Protein 4KN8 (pdb70)

Radius of gyration: 27.92 Å; Cα contacts (8 Å, |Δi|>4): 1151; chains: 2; bounding box: 44×55×90 Å

Solvent-accessible surface area: 22480 Å² total; per-residue (Å²): 244,88,110,0,50,0,0,0,2,1,28,36,43,63,2,39,179,43,107,152,68,35,97,14,1,9,37,11,2,64,54,0,79,143,59,162,10,60,10,7,0,1,3,29,53,17,40,124,38,23,96,88,20,2,95,136,9,74,89,56,80,0,35,12,65,39,135,38,1,1,7,0,3,49,0,0,0,21,57,7,67,87,126,69,97,120,1,59,0,21,44,3,16,40,116,15,3,83,92,6,0,102,110,62,64,14,72,88,19,79,61,101,4,64,13,0,0,0,3,8,7,111,137,2,47,7,80,76,0,0,10,0,0,8,0,6,104,104,62,6,145,6,11,0,0,7,33,47,60,24,45,101,69,169,97,25,92,17,0,0,0,4,0,3,1,17,0,0,27,62,2,9,132,57,186,18,53,69,0,2,4,38,58,36,34,0,0,60,13,0,19,118,73,22,64,28,98,83,124,58,1,0,0,0,0,20,46,27,91,65,5,0,22,0,0,25,111,4,44,9,43,1,0,8,0,45,18,34,130,109,65,40,96,119,11,119,144,80,198,71,79,15,67,57,50,51,155,28,8,113,68,13,153,49,90,244,94,106,0,46,0,0,0,0,0,2,59,21,9,10,96,70,13,28,42,6,0,89,39,0,64,168,40,165,11,66,12,4,0,0,3,10,52,5,7,77,12,26,104,67,8,2,96,97,0,86,86,83,89,4,46,13,51,45,134,42,1,4,1,0,1,54,0,0,1,41,47,0,81,120,64,59,96,124,1,72,0,19,44,5,17,38,55,4,0,91,93,16,0,116,147,79,59,12,62,72,21,76,59,122,8,65,3,0,0,0,1,15,10,97,138,2,47,8,83,79,0,0,10,0,0,10,0,5,98,110,64,8,102,7,3,0,0,12,28,48,61,26,48,98,61,187,110,24,98,15,0,3,3,4,0,6,0,15,0,0,26,61,1,8,131,57,187,18,51,63,0,1,1,28,49,44,40,0,0,89,30,0,20,172,79,25,62,24,106,103,119,43,1,0,0,0,0,0,22,9,73,15,0,0,41,0,0,40,114,7,35,9,48,1,1,6,1,48,81,39,100,20,94,120,203,153,218,102,124,13,68,49,62,40,164,28,8,112,72,10,164,32,77

Foldseek 3Di:
DFQAQEEEEEPDDCQCPDLVSLVQQLVLQVVCVVVVRFYAYEEQDQPDALCRVQVVNVVSNRHDDSLRYAYLLLLVLVVVCVVPLAWAEQEAGDDRNVVSNVVSVYHHDFLQTQAYEFADDPPDDPVSLVSSLNNVLVPHAYEYSAQDQWDQDPVGTHGGRNVSSVVSCVSNVDDYHYQAWPAQSSVVSVCVSRVDDQSNYEYEEADCRTPVNNNVNNSHAYEHECDDDVRVVVQVPDPDDHNYYYHGSVPDDRD/DFQAQEEEEEPLQFCCLNLVLQVVCVVVVGFYAYEYLAQADQLCVVQVVCVVVNHDDDSLRYQYLLLLVLVVVCVVPLAWAEQEAYYDHNVVNNVVSPYHHDWLCTQAYEFADHPPDDPVSLVRSLNNVLVPHAAEYSAQDQWDQDPVGTHGGRNVSSVVSCVVNVNDYHYQAFPDLSSVVVVCVSSPDDQSNYEYEEADCRGRQNNQVVNSHAYEHANRDDDDPPDDDDGNYYYPRSVPDDRD

Secondary structure (DSSP, 8-state):
--S--EEEEE-STTTT-SHHHHHHHHHHHHHHHHTT--EEEEE---SS-HHHHHHHHHHTT----GGGEEEHHHHHHHHHHHH-TTPEEEEE--HHHHHHHHHTT-EE-STT-SEEEE---TT-BHHHHHHHHHHHHTT-EEEES---SEEEETTEEEEPHHHHHHHHHHHHT-PPEE-STTSSHHHHHHHHHH---GGGEEEEES-IIIIIHHHHHHT-EEEE-S--HHHHHHHTTSS---SEE-S-GGG----/--S--EEEEE-SSS---HHHHHHHHHHTT--EEEEE---SS-HHHHHHHHHTTT----GGGEEEHHHHHHHHHHHH-TT-EEEEE--HHHHHHHHHTT-EE-STT-SEEEE---TT-BHHHHHHHHHHHHTT-EEEES----EEEETTEEEE-HHHHHHHHHHHHT-PPEE-STTSHHHHHHHHHHHT--GGGEEEEES-IIIIIHHHHHHT-EEEEESSSS------S--SEEES-GGG----

Structure (mmCIF, N/CA/C/O backbone):
data_4KN8
#
_entry.id   4KN8
#
_cell.length_a   38.802
_cell.length_b   83.268
_cell.length_c   175.799
_cell.angle_alpha   90.000
_cell.angle_beta   90.000
_cell.angle_gamma   90.000
#
_symmetry.space_group_name_H-M   'P 21 21 21'
#
loop_
_entity.id
_entity.type
_entity.pdbx_description
1 polymer 'Thermostable NPPase'
2 water water
#
loop_
_atom_site.group_PDB
_atom_site.id
_atom_site.type_symbol
_atom_site.label_atom_id
_atom_site.label_alt_id
_atom_site.label_comp_id
_atom_site.label_asym_id
_atom_site.label_entity_id
_atom_site.label_seq_id
_atom_site.pdbx_PDB_ins_code
_atom_site.Cartn_x
_atom_site.Cartn_y
_atom_site.Cartn_z
_atom_site.occupancy
_atom_site.B_iso_or_equiv
_atom_site.auth_seq_id
_atom_site.auth_comp_id
_atom_site.auth_asym_id
_atom_site.auth_atom_id
_atom_site.pdbx_PDB_model_num
ATOM 1 N N . MET A 1 13 ? 35.979 -19.595 -29.950 1.00 37.30 1 MET A N 1
ATOM 2 C CA . MET A 1 13 ? 37.306 -18.995 -29.958 1.00 34.92 1 MET A CA 1
ATOM 3 C C . MET A 1 13 ? 37.204 -17.540 -29.586 1.00 25.44 1 MET A C 1
ATOM 4 O O . MET A 1 13 ? 38.176 -16.794 -29.676 1.00 36.70 1 MET A O 1
ATOM 9 N N . ARG A 1 14 ? 36.006 -17.126 -29.199 1.00 23.02 2 ARG A N 1
ATOM 10 C CA . ARG A 1 14 ? 35.877 -15.814 -28.578 1.00 20.81 2 ARG A CA 1
ATOM 11 C C . ARG A 1 14 ? 36.415 -15.867 -27.178 1.00 20.57 2 ARG A C 1
ATOM 12 O O . ARG A 1 14 ? 36.250 -16.879 -26.498 1.00 20.15 2 ARG A O 1
ATOM 20 N N . LYS A 1 15 ? 37.011 -14.758 -26.733 1.00 17.68 3 LYS A N 1
ATOM 21 C CA . LYS A 1 15 ? 37.418 -14.621 -25.331 1.00 15.87 3 LYS A CA 1
ATOM 22 C C . LYS A 1 15 ? 36.170 -14.590 -24.438 1.00 16.00 3 LYS A C 1
ATOM 23 O O . LYS A 1 15 ? 36.127 -15.274 -23.361 1.00 18.50 3 LYS A O 1
ATOM 29 N N . TYR A 1 16 ? 35.156 -13.830 -24.871 1.00 14.03 4 TYR A N 1
ATOM 30 C CA . TYR A 1 16 ? 33.924 -13.703 -24.096 1.00 15.21 4 TYR A CA 1
ATOM 31 C C . TYR A 1 16 ? 32.727 -14.326 -24.775 1.00 15.68 4 TYR A C 1
ATOM 32 O O . TYR A 1 16 ? 32.329 -13.908 -25.862 1.00 16.18 4 TYR A O 1
ATOM 41 N N . ASN A 1 17 ? 32.159 -15.341 -24.126 1.00 13.39 5 ASN A N 1
ATOM 42 C CA . ASN A 1 17 ? 31.024 -16.031 -24.688 1.00 12.69 5 ASN A CA 1
ATOM 43 C C . ASN A 1 17 ? 29.773 -15.936 -23.815 1.00 12.64 5 ASN A C 1
ATOM 44 O O . ASN A 1 17 ? 28.782 -16.620 -24.063 1.00 14.29 5 ASN A O 1
ATOM 49 N N . GLY A 1 18 ? 29.796 -15.029 -22.850 1.00 10.33 6 GLY A N 1
ATOM 50 C CA . GLY A 1 18 ? 28.599 -14.683 -22.068 1.00 10.95 6 GLY A CA 1
ATOM 51 C C . GLY A 1 18 ? 28.756 -13.233 -21.609 1.00 10.33 6 GLY A C 1
ATOM 52 O O . GLY A 1 18 ? 29.848 -12.787 -21.275 1.00 12.13 6 GLY A O 1
ATOM 53 N N . TYR A 1 19 ? 27.636 -12.513 -21.606 1.00 12.26 7 TYR A N 1
ATOM 54 C CA . TYR A 1 19 ? 27.633 -11.097 -21.231 1.00 11.65 7 TYR A CA 1
ATOM 55 C C . TYR A 1 19 ? 26.599 -10.828 -20.157 1.00 13.34 7 TYR A C 1
ATOM 56 O O . TYR A 1 19 ? 25.464 -11.303 -20.253 1.00 12.11 7 TYR A O 1
ATOM 65 N N . LEU A 1 20 ? 27.021 -10.110 -19.128 1.00 10.29 8 LEU A N 1
ATOM 66 C CA . LEU A 1 20 ? 26.136 -9.645 -18.060 1.00 11.58 8 LEU A CA 1
ATOM 67 C C . LEU A 1 20 ? 26.003 -8.145 -18.259 1.00 10.72 8 LEU A C 1
ATOM 68 O O . LEU A 1 20 ? 26.964 -7.422 -18.102 1.00 13.41 8 LEU A O 1
ATOM 73 N N . ILE A 1 21 ? 24.807 -7.691 -18.608 1.00 12.18 9 ILE A N 1
ATOM 74 C CA . ILE A 1 21 ? 24.596 -6.308 -19.015 1.00 10.87 9 ILE A CA 1
ATOM 75 C C . ILE A 1 21 ? 23.888 -5.562 -17.907 1.00 12.63 9 ILE A C 1
ATOM 76 O O . ILE A 1 21 ? 22.756 -5.925 -17.522 1.00 13.11 9 ILE A O 1
ATOM 81 N N . ASP A 1 22 ? 24.535 -4.522 -17.373 1.00 11.93 10 ASP A N 1
ATOM 82 C CA . ASP A 1 22 ? 23.900 -3.810 -16.289 1.00 12.03 10 ASP A CA 1
ATOM 83 C C . ASP A 1 22 ? 22.702 -3.016 -16.766 1.00 14.18 10 ASP A C 1
ATOM 84 O O . ASP A 1 22 ? 22.733 -2.420 -17.852 1.00 14.89 10 ASP A O 1
ATOM 89 N N . LEU A 1 23 ? 21.661 -2.962 -15.933 1.00 14.04 11 LEU A N 1
ATOM 90 C CA . LEU A 1 23 ? 20.456 -2.184 -16.258 1.00 14.14 11 LEU A CA 1
ATOM 91 C C . LEU A 1 23 ? 20.435 -0.839 -15.553 1.00 13.23 11 LEU A C 1
ATOM 92 O O . LEU A 1 23 ? 19.517 -0.024 -15.800 1.00 17.43 11 LEU A O 1
ATOM 97 N N . ASP A 1 24 ? 21.428 -0.583 -14.700 1.00 13.30 12 ASP A N 1
ATOM 98 C CA . ASP A 1 24 ? 21.344 0.536 -13.753 1.00 13.17 12 ASP A CA 1
ATOM 99 C C . ASP A 1 24 ? 22.307 1.633 -14.202 1.00 15.26 12 ASP A C 1
ATOM 100 O O . ASP A 1 24 ? 22.547 1.776 -15.408 1.00 17.25 12 ASP A O 1
ATOM 105 N N . GLY A 1 25 ? 22.809 2.448 -13.281 1.00 15.35 13 GLY A N 1
ATOM 106 C CA . GLY A 1 25 ? 23.693 3.551 -13.637 1.00 14.38 13 GLY A CA 1
ATOM 107 C C . GLY A 1 25 ? 22.982 4.548 -14.538 1.00 15.00 13 GLY A C 1
ATOM 108 O O . GLY A 1 25 ? 21.794 4.868 -14.333 1.00 19.78 13 GLY A O 1
ATOM 109 N N . THR A 1 26 ? 23.676 4.984 -15.573 1.00 13.67 14 THR A N 1
ATOM 110 C CA . THR A 1 26 ? 23.094 5.868 -16.590 1.00 16.22 14 THR A CA 1
ATOM 111 C C . THR A 1 26 ? 23.165 5.218 -17.970 1.00 16.21 14 THR A C 1
ATOM 112 O O . THR A 1 26 ? 23.274 5.877 -19.008 1.00 15.32 14 THR A O 1
ATOM 116 N N . MET A 1 27 ? 23.059 3.886 -18.001 1.00 15.10 15 MET A N 1
ATOM 117 C CA . MET A 1 27 ? 23.336 3.131 -19.201 1.00 15.83 15 MET A CA 1
ATOM 118 C C . MET A 1 27 ? 22.402 3.477 -20.363 1.00 15.87 15 MET A C 1
ATOM 119 O O . MET A 1 27 ? 22.765 3.353 -21.527 1.00 17.67 15 MET A O 1
ATOM 124 N N . TYR A 1 28 ? 21.165 3.827 -20.028 1.00 18.50 16 TYR A N 1
ATOM 125 C CA . TYR A 1 28 ? 20.131 4.023 -21.054 1.00 18.10 16 TYR A CA 1
ATOM 126 C C . TYR A 1 28 ? 19.598 5.446 -20.979 1.00 21.74 16 TYR A C 1
ATOM 127 O O . TYR A 1 28 ? 18.444 5.702 -21.321 1.00 22.38 16 TYR A O 1
ATOM 136 N N . ARG A 1 29 ? 20.450 6.365 -20.555 1.00 19.53 17 ARG A N 1
ATOM 137 C CA . ARG A 1 29 ? 20.040 7.774 -20.394 1.00 20.26 17 ARG A CA 1
ATOM 138 C C . ARG A 1 29 ? 20.111 8.527 -21.715 1.00 19.65 17 ARG A C 1
ATOM 139 O O . ARG A 1 29 ? 21.198 8.805 -22.257 1.00 19.17 17 ARG A O 1
ATOM 147 N N . GLY A 1 30 ? 18.942 8.800 -22.291 1.00 22.33 18 GLY A N 1
ATOM 148 C CA . GLY A 1 30 ? 18.888 9.545 -23.533 1.00 22.81 18 GLY A CA 1
ATOM 149 C C . GLY A 1 30 ? 18.825 8.657 -24.758 1.00 21.76 18 GLY A C 1
ATOM 150 O O . GLY A 1 30 ? 19.203 7.482 -24.725 1.00 21.53 18 GLY A O 1
ATOM 151 N N A THR A 1 31 ? 18.357 9.227 -25.866 0.43 22.80 19 THR A N 1
ATOM 152 N N B THR A 1 31 ? 18.358 9.230 -25.863 0.57 22.80 19 THR A N 1
ATOM 153 C CA A THR A 1 31 ? 18.136 8.463 -27.088 0.43 22.91 19 THR A CA 1
ATOM 154 C CA B THR A 1 31 ? 18.143 8.477 -27.090 0.57 22.89 19 THR A CA 1
ATOM 155 C C A THR A 1 31 ? 19.406 7.870 -27.707 0.43 22.65 19 THR A C 1
ATOM 156 C C B THR A 1 31 ? 19.416 7.851 -27.660 0.57 22.64 19 THR A C 1
ATOM 157 O O A THR A 1 31 ? 19.364 6.793 -28.289 0.43 23.77 19 THR A O 1
ATOM 158 O O B THR A 1 31 ? 19.387 6.736 -28.158 0.57 23.76 19 THR A O 1
ATOM 165 N N . GLU A 1 32 ? 20.533 8.563 -27.587 1.00 22.62 20 GLU A N 1
ATOM 166 C CA . GLU A 1 32 ? 21.780 8.054 -28.151 1.00 20.84 20 GLU A CA 1
ATOM 167 C C . GLU A 1 32 ? 22.215 6.767 -27.429 1.00 17.63 20 GLU A C 1
ATOM 168 O O . GLU A 1 32 ? 22.626 5.791 -28.062 1.00 22.03 20 GLU A O 1
ATOM 174 N N . ARG A 1 33 ? 22.131 6.796 -26.108 1.00 18.05 21 ARG A N 1
ATOM 175 C CA . ARG A 1 33 ? 22.495 5.596 -25.323 1.00 17.74 21 ARG A CA 1
ATOM 176 C C . ARG A 1 33 ? 21.533 4.476 -25.536 1.00 19.85 21 ARG A C 1
ATOM 177 O O . ARG A 1 33 ? 21.943 3.315 -25.562 1.00 18.32 21 ARG A O 1
ATOM 185 N N . ILE A 1 34 ? 20.248 4.793 -25.635 1.00 17.88 22 ILE A N 1
ATOM 186 C CA . ILE A 1 34 ? 19.280 3.725 -25.903 1.00 18.84 22 ILE A CA 1
ATOM 187 C C . ILE A 1 34 ? 19.553 3.055 -27.250 1.00 18.57 22 ILE A C 1
ATOM 188 O O . ILE A 1 34 ? 19.527 1.824 -27.372 1.00 19.27 22 ILE A O 1
ATOM 193 N N . ASP A 1 35 ? 19.858 3.873 -28.261 1.00 20.82 23 ASP A N 1
ATOM 194 C CA . ASP A 1 35 ? 20.131 3.340 -29.587 1.00 22.34 23 ASP A CA 1
ATOM 195 C C . ASP A 1 35 ? 21.395 2.501 -29.621 1.00 16.56 23 ASP A C 1
ATOM 196 O O . ASP A 1 35 ? 21.441 1.479 -30.279 1.00 20.15 23 ASP A O 1
ATOM 201 N N . ALA A 1 36 ? 22.421 2.953 -28.897 1.00 20.46 24 ALA A N 1
ATOM 202 C CA . ALA A 1 36 ? 23.660 2.205 -28.782 1.00 19.15 24 ALA A CA 1
ATOM 203 C C . ALA A 1 36 ? 23.431 0.848 -28.104 1.00 15.92 24 ALA A C 1
ATOM 204 O O . ALA A 1 36 ? 23.966 -0.194 -28.543 1.00 19.38 24 ALA A O 1
ATOM 206 N N . ALA A 1 37 ? 22.601 0.853 -27.057 1.00 18.98 25 ALA A N 1
ATOM 207 C CA . ALA A 1 37 ? 22.264 -0.371 -26.337 1.00 18.77 25 ALA A CA 1
ATOM 208 C C . ALA A 1 37 ? 21.468 -1.306 -27.229 1.00 15.34 25 ALA A C 1
ATOM 209 O O . ALA A 1 37 ? 21.724 -2.495 -27.271 1.00 15.97 25 ALA A O 1
ATOM 211 N N . SER A 1 38 ? 20.501 -0.748 -27.967 1.00 17.40 26 SER A N 1
ATOM 212 C CA . SER A 1 38 ? 19.731 -1.562 -28.905 1.00 16.78 26 SER A CA 1
ATOM 213 C C . SER A 1 38 ? 20.646 -2.281 -29.929 1.00 15.47 26 SER A C 1
ATOM 214 O O . SER A 1 38 ? 20.561 -3.497 -30.122 1.00 17.81 26 SER A O 1
ATOM 217 N N . GLY A 1 39 ? 21.561 -1.515 -30.517 1.00 16.25 27 GLY A N 1
ATOM 218 C CA . GLY A 1 39 ? 22.468 -2.064 -31.506 1.00 18.50 27 GLY A CA 1
ATOM 219 C C . GLY A 1 39 ? 23.346 -3.158 -30.932 1.00 16.46 27 GLY A C 1
ATOM 220 O O . GLY A 1 39 ? 23.526 -4.195 -31.554 1.00 17.50 27 GLY A O 1
ATOM 221 N N . PHE A 1 40 ? 23.887 -2.900 -29.739 1.00 16.78 28 PHE A N 1
ATOM 222 C CA . PHE A 1 40 ? 24.800 -3.817 -29.072 1.00 16.82 28 PHE A CA 1
ATOM 223 C C . PHE A 1 40 ? 24.088 -5.120 -28.758 1.00 16.28 28 PHE A C 1
ATOM 224 O O . PHE A 1 40 ? 24.579 -6.198 -29.046 1.00 16.80 28 PHE A O 1
ATOM 232 N N . ILE A 1 41 ? 22.916 -5.020 -28.149 1.00 15.89 29 ILE A N 1
ATOM 233 C CA . ILE A 1 41 ? 22.168 -6.211 -27.794 1.00 17.09 29 ILE A CA 1
ATOM 234 C C . ILE A 1 41 ? 21.688 -6.997 -29.023 1.00 17.38 29 ILE A C 1
ATOM 235 O O . ILE A 1 41 ? 21.747 -8.239 -29.058 1.00 16.23 29 ILE A O 1
ATOM 240 N N . LYS A 1 42 ? 21.236 -6.271 -30.051 1.00 17.89 30 LYS A N 1
ATOM 241 C CA . LYS A 1 42 ? 20.854 -6.949 -31.287 1.00 17.68 30 LYS A CA 1
ATOM 242 C C . LYS A 1 42 ? 22.008 -7.742 -31.868 1.00 16.69 30 LYS A C 1
ATOM 243 O O . LYS A 1 42 ? 21.806 -8.802 -32.413 1.00 18.42 30 LYS A O 1
ATOM 249 N N . GLU A 1 43 ? 23.215 -7.199 -31.772 1.00 16.53 31 GLU A N 1
ATOM 250 C CA . GLU A 1 43 ? 24.389 -7.919 -32.257 1.00 19.21 31 GLU A CA 1
ATOM 251 C C . GLU A 1 43 ? 24.710 -9.177 -31.443 1.00 17.36 31 GLU A C 1
ATOM 252 O O . GLU A 1 43 ? 25.042 -10.221 -31.993 1.00 18.11 31 GLU A O 1
ATOM 258 N N . LEU A 1 44 ? 24.593 -9.092 -30.115 1.00 16.28 32 LEU A N 1
ATOM 259 C CA . LEU A 1 44 ? 24.768 -10.283 -29.318 1.00 16.64 32 LEU A CA 1
ATOM 260 C C . LEU A 1 44 ? 23.779 -11.348 -29.761 1.00 16.08 32 LEU A C 1
ATOM 261 O O . LEU A 1 44 ? 24.128 -12.516 -29.881 1.00 18.73 32 LEU A O 1
ATOM 266 N N . ASN A 1 45 ? 22.541 -10.919 -30.009 1.00 17.92 33 ASN A N 1
ATOM 267 C CA . ASN A 1 45 ? 21.487 -11.818 -30.437 1.00 20.52 33 ASN A CA 1
ATOM 268 C C . ASN A 1 45 ? 21.829 -12.469 -31.770 1.00 23.76 33 ASN A C 1
ATOM 269 O O . ASN A 1 45 ? 21.658 -13.686 -31.932 1.00 23.49 33 ASN A O 1
ATOM 274 N N . ARG A 1 46 ? 22.330 -11.671 -32.718 1.00 20.43 34 ARG A N 1
ATOM 275 C CA . ARG A 1 46 ? 22.691 -12.192 -34.042 1.00 22.34 34 ARG A CA 1
ATOM 276 C C . ARG A 1 46 ? 23.835 -13.173 -33.946 1.00 21.66 34 ARG A C 1
ATOM 277 O O . ARG A 1 46 ? 23.935 -14.115 -34.735 1.00 22.35 34 ARG A O 1
ATOM 285 N N . LEU A 1 47 ? 24.737 -12.923 -33.005 1.00 19.35 35 LEU A N 1
ATOM 286 C CA . LEU A 1 47 ? 25.889 -13.783 -32.827 1.00 18.13 35 LEU A CA 1
ATOM 287 C C . LEU A 1 47 ? 25.602 -15.012 -31.949 1.00 16.90 35 LEU A C 1
ATOM 288 O O . LEU A 1 47 ? 26.480 -15.852 -31.774 1.00 19.20 35 LEU A O 1
ATOM 293 N N . HIS A 1 48 ? 24.366 -15.112 -31.445 1.00 18.62 36 HIS A N 1
ATOM 294 C CA . HIS A 1 48 ? 23.922 -16.202 -30.560 1.00 18.52 36 HIS A CA 1
ATOM 295 C C . HIS A 1 48 ? 24.757 -16.283 -29.277 1.00 17.24 36 HIS A C 1
ATOM 296 O O . HIS A 1 48 ? 24.977 -17.335 -28.692 1.00 16.64 36 HIS A O 1
ATOM 303 N N . ILE A 1 49 ? 25.182 -15.112 -28.818 1.00 14.56 37 ILE A N 1
ATOM 304 C CA . ILE A 1 49 ? 25.931 -15.036 -27.566 1.00 16.33 37 ILE A CA 1
ATOM 305 C C . ILE A 1 49 ? 24.940 -14.824 -26.424 1.00 12.33 37 ILE A C 1
ATOM 306 O O . ILE A 1 49 ? 24.153 -13.878 -26.451 1.00 15.29 37 ILE A O 1
ATOM 311 N N . PRO A 1 50 ? 24.971 -15.720 -25.440 1.00 14.17 38 PRO A N 1
ATOM 312 C CA . PRO A 1 50 ? 24.037 -15.606 -24.320 1.00 11.98 38 PRO A CA 1
ATOM 313 C C . PRO A 1 50 ? 24.346 -14.371 -23.462 1.00 13.17 38 PRO A C 1
ATOM 314 O O . PRO A 1 50 ? 25.500 -13.980 -23.239 1.00 14.14 38 PRO A O 1
ATOM 318 N N . TYR A 1 51 ? 23.277 -13.766 -23.010 1.00 12.68 39 TYR A N 1
ATOM 319 C CA . TYR A 1 51 ? 23.352 -12.602 -22.142 1.00 12.62 39 TYR A CA 1
ATOM 320 C C . TYR A 1 51 ? 22.220 -12.564 -21.139 1.00 15.40 39 TYR A C 1
ATOM 321 O O . TYR A 1 51 ? 21.168 -13.160 -21.331 1.00 14.46 39 TYR A O 1
ATOM 330 N N . LEU A 1 52 ? 22.479 -11.821 -20.067 1.00 12.51 40 LEU A N 1
ATOM 331 C CA . LEU A 1 52 ? 21.515 -11.606 -18.999 1.00 13.22 40 LEU A CA 1
ATOM 332 C C . LEU A 1 52 ? 21.608 -10.152 -18.628 1.00 13.55 40 LEU A C 1
ATOM 333 O O . LEU A 1 52 ? 22.714 -9.600 -18.605 1.00 15.35 40 LEU A O 1
ATOM 338 N N . PHE A 1 53 ? 20.486 -9.503 -18.352 1.00 12.53 41 PHE A N 1
ATOM 339 C CA . PHE A 1 53 ? 20.496 -8.180 -17.780 1.00 12.82 41 PHE A CA 1
ATOM 340 C C . PHE A 1 53 ? 20.466 -8.272 -16.258 1.00 14.42 41 PHE A C 1
ATOM 341 O O . PHE A 1 53 ? 19.761 -9.097 -15.713 1.00 14.31 41 PHE A O 1
ATOM 349 N N . VAL A 1 54 ? 21.217 -7.406 -15.581 1.00 12.59 42 VAL A N 1
ATOM 350 C CA . VAL A 1 54 ? 21.333 -7.514 -14.116 1.00 12.38 42 VAL A CA 1
ATOM 351 C C . VAL A 1 54 ? 20.978 -6.152 -13.478 1.00 11.85 42 VAL A C 1
ATOM 352 O O . VAL A 1 54 ? 21.367 -5.083 -13.975 1.00 13.39 42 VAL A O 1
ATOM 356 N N . THR A 1 55 ? 20.186 -6.191 -12.405 1.00 10.81 43 THR A N 1
ATOM 357 C CA . THR A 1 55 ? 19.734 -4.962 -11.755 1.00 11.76 43 THR A CA 1
ATOM 358 C C . THR A 1 55 ? 19.562 -5.145 -10.265 1.00 10.67 43 THR A C 1
ATOM 359 O O . THR A 1 55 ? 19.270 -6.229 -9.793 1.00 11.57 43 THR A O 1
ATOM 363 N N . ASN A 1 56 ? 19.752 -4.034 -9.537 1.00 10.40 44 ASN A N 1
ATOM 364 C CA . ASN A 1 56 ? 19.369 -3.962 -8.133 1.00 11.14 44 ASN A CA 1
ATOM 365 C C . ASN A 1 56 ? 17.907 -3.562 -7.985 1.00 14.00 44 ASN A C 1
ATOM 366 O O . ASN A 1 56 ? 17.389 -3.571 -6.894 1.00 15.36 44 ASN A O 1
ATOM 371 N N . ASN A 1 57 ? 17.238 -3.181 -9.067 1.00 13.21 45 ASN A N 1
ATOM 372 C CA . ASN A 1 57 ? 15.885 -2.678 -8.894 1.00 14.96 45 ASN A CA 1
ATOM 373 C C . ASN A 1 57 ? 14.983 -3.683 -8.240 1.00 14.85 45 ASN A C 1
ATOM 374 O O . ASN A 1 57 ? 14.989 -4.870 -8.588 1.00 14.71 45 ASN A O 1
ATOM 379 N N . SER A 1 58 ? 14.200 -3.214 -7.277 1.00 14.15 46 SER A N 1
ATOM 380 C CA . SER A 1 58 ? 13.212 -4.109 -6.656 1.00 13.91 46 SER A CA 1
ATOM 381 C C . SER A 1 58 ? 11.790 -3.614 -6.787 1.00 16.35 46 SER A C 1
ATOM 382 O O . SER A 1 58 ? 10.882 -4.182 -6.150 1.00 16.16 46 SER A O 1
ATOM 385 N N . THR A 1 59 ? 11.574 -2.595 -7.615 1.00 16.10 47 THR A N 1
ATOM 386 C CA . THR A 1 59 ? 10.228 -2.056 -7.803 1.00 17.13 47 THR A CA 1
ATOM 387 C C . THR A 1 59 ? 9.558 -2.511 -9.099 1.00 16.67 47 THR A C 1
ATOM 388 O O . THR A 1 59 ? 8.398 -2.160 -9.351 1.00 15.96 47 THR A O 1
ATOM 392 N N . ARG A 1 60 ? 10.283 -3.259 -9.928 1.00 13.84 48 ARG A N 1
ATOM 393 C CA . ARG A 1 60 ? 9.703 -3.764 -11.181 1.00 16.25 48 ARG A CA 1
ATOM 394 C C . ARG A 1 60 ? 9.948 -5.242 -11.327 1.00 18.08 48 ARG A C 1
ATOM 395 O O . ARG A 1 60 ? 11.002 -5.752 -10.935 1.00 22.12 48 ARG A O 1
ATOM 403 N N . THR A 1 61 ? 8.972 -5.951 -11.872 1.00 18.14 49 THR A N 1
ATOM 404 C CA . THR A 1 61 ? 9.169 -7.374 -12.102 1.00 18.51 49 THR A CA 1
ATOM 405 C C . THR A 1 61 ? 10.015 -7.641 -13.339 1.00 15.86 49 THR A C 1
ATOM 406 O O . THR A 1 61 ? 10.124 -6.795 -14.229 1.00 16.66 49 THR A O 1
ATOM 410 N N . PRO A 1 62 ? 10.572 -8.869 -13.458 1.00 16.04 50 PRO A N 1
ATOM 411 C CA . PRO A 1 62 ? 11.260 -9.226 -14.712 1.00 15.86 50 PRO A CA 1
ATOM 412 C C . PRO A 1 62 ? 10.397 -8.988 -15.959 1.00 16.40 50 PRO A C 1
ATOM 413 O O . PRO A 1 62 ? 10.870 -8.503 -16.982 1.00 17.46 50 PRO A O 1
ATOM 417 N N . GLU A 1 63 ? 9.111 -9.313 -15.858 1.00 18.69 51 GLU A N 1
ATOM 418 C CA . GLU A 1 63 ? 8.200 -9.099 -16.977 1.00 17.35 51 GLU A CA 1
ATOM 419 C C . GLU A 1 63 ? 8.084 -7.632 -17.319 1.00 17.99 51 GLU A C 1
ATOM 420 O O . GLU A 1 63 ? 8.114 -7.273 -18.492 1.00 17.68 51 GLU A O 1
ATOM 426 N N . GLN A 1 64 ? 7.999 -6.789 -16.297 1.00 17.90 52 GLN A N 1
ATOM 427 C CA . GLN A 1 64 ? 7.867 -5.364 -16.575 1.00 16.42 52 GLN A CA 1
ATOM 428 C C . GLN A 1 64 ? 9.125 -4.827 -17.244 1.00 17.49 52 GLN A C 1
ATOM 429 O O . GLN A 1 64 ? 9.057 -4.022 -18.170 1.00 19.24 52 GLN A O 1
ATOM 435 N N . VAL A 1 65 ? 10.286 -5.276 -16.762 1.00 18.47 53 VAL A N 1
ATOM 436 C CA . VAL A 1 65 ? 11.536 -4.743 -17.287 1.00 16.19 53 VAL A CA 1
ATOM 437 C C . VAL A 1 65 ? 11.724 -5.195 -18.736 1.00 16.08 53 VAL A C 1
ATOM 438 O O . VAL A 1 65 ? 12.102 -4.410 -19.614 1.00 16.97 53 VAL A O 1
ATOM 442 N N . ALA A 1 66 ? 11.433 -6.460 -19.012 1.00 15.02 54 ALA A N 1
ATOM 443 C CA . ALA A 1 66 ? 11.583 -6.984 -20.363 1.00 16.54 54 ALA A CA 1
ATOM 444 C C . ALA A 1 66 ? 10.625 -6.248 -21.297 1.00 17.84 54 ALA A C 1
ATOM 445 O O . ALA A 1 66 ? 10.987 -5.903 -22.406 1.00 19.55 54 ALA A O 1
ATOM 447 N N . ASP A 1 67 ? 9.419 -5.985 -20.816 1.00 18.14 55 ASP A N 1
ATOM 448 C CA . ASP A 1 67 ? 8.410 -5.322 -21.651 1.00 21.09 55 ASP A CA 1
ATOM 449 C C . ASP A 1 67 ? 8.892 -3.905 -21.986 1.00 21.65 55 ASP A C 1
ATOM 450 O O . ASP A 1 67 ? 8.761 -3.433 -23.130 1.00 22.93 55 ASP A O 1
ATOM 455 N N . LYS A 1 68 ? 9.494 -3.233 -21.008 1.00 18.70 56 LYS A N 1
ATOM 456 C CA . LYS A 1 68 ? 10.071 -1.907 -21.237 1.00 18.75 56 LYS A CA 1
ATOM 457 C C . LYS A 1 68 ? 11.254 -1.938 -22.226 1.00 23.27 56 LYS A C 1
ATOM 458 O O . LYS A 1 68 ? 11.325 -1.131 -23.150 1.00 22.01 56 LYS A O 1
ATOM 464 N N . LEU A 1 69 ? 12.191 -2.854 -22.033 1.00 18.77 57 LEU A N 1
ATOM 465 C CA . LEU A 1 69 ? 13.295 -3.000 -22.974 1.00 20.27 57 LEU A CA 1
ATOM 466 C C . LEU A 1 69 ? 12.808 -3.259 -24.396 1.00 21.59 57 LEU A C 1
ATOM 467 O O . LEU A 1 69 ? 13.247 -2.601 -25.331 1.00 20.84 57 LEU A O 1
ATOM 472 N N . VAL A 1 70 ? 11.900 -4.217 -24.572 1.00 18.66 58 VAL A N 1
ATOM 473 C CA . VAL A 1 70 ? 11.410 -4.492 -25.922 1.00 21.02 58 VAL A CA 1
ATOM 474 C C . VAL A 1 70 ? 10.745 -3.249 -26.557 1.00 23.04 58 VAL A C 1
ATOM 475 O O . VAL A 1 70 ? 10.918 -3.000 -27.760 1.00 24.22 58 VAL A O 1
ATOM 479 N N . SER A 1 71 ? 10.033 -2.458 -25.748 1.00 23.38 59 SER A N 1
ATOM 480 C CA . SER A 1 71 ? 9.403 -1.214 -26.225 1.00 27.73 59 SER A CA 1
ATOM 481 C C . SER A 1 71 ? 10.443 -0.227 -26.761 1.00 28.82 59 SER A C 1
ATOM 482 O O . SER A 1 71 ? 10.127 0.630 -27.597 1.00 32.50 59 SER A O 1
ATOM 485 N N . LEU A 1 72 ? 11.681 -0.364 -26.292 1.00 27.12 60 LEU A N 1
ATOM 486 C CA . LEU A 1 72 ? 12.789 0.519 -26.675 1.00 24.51 60 LEU A CA 1
ATOM 487 C C . LEU A 1 72 ? 13.645 -0.159 -27.748 1.00 24.14 60 LEU A C 1
ATOM 488 O O . LEU A 1 72 ? 14.778 0.249 -28.008 1.00 28.18 60 LEU A O 1
ATOM 493 N N . ASP A 1 73 ? 13.110 -1.214 -28.344 1.00 20.61 61 ASP A N 1
ATOM 494 C CA . ASP A 1 73 ? 13.836 -1.982 -29.350 1.00 22.78 61 ASP A CA 1
ATOM 495 C C . ASP A 1 73 ? 15.108 -2.639 -28.811 1.00 26.22 61 ASP A C 1
ATOM 496 O O . ASP A 1 73 ? 16.095 -2.823 -29.533 1.00 21.64 61 ASP A O 1
ATOM 501 N N . ILE A 1 74 ? 15.083 -3.003 -27.534 1.00 24.13 62 ILE A N 1
ATOM 502 C CA . ILE A 1 74 ? 16.192 -3.757 -26.951 1.00 22.52 62 ILE A CA 1
ATOM 503 C C . ILE A 1 74 ? 15.688 -5.162 -26.639 1.00 21.96 62 ILE A C 1
ATOM 504 O O . ILE A 1 74 ? 14.899 -5.347 -25.727 1.00 23.90 62 ILE A O 1
ATOM 509 N N . PRO A 1 75 ? 16.127 -6.162 -27.405 1.00 20.22 63 PRO A N 1
ATOM 510 C CA . PRO A 1 75 ? 15.603 -7.537 -27.276 1.00 21.28 63 PRO A CA 1
ATOM 511 C C . PRO A 1 75 ? 15.832 -8.139 -25.898 1.00 23.98 63 PRO A C 1
ATOM 512 O O . PRO A 1 75 ? 16.980 -8.299 -25.485 1.00 21.33 63 PRO A O 1
ATOM 516 N N . ALA A 1 76 ? 14.753 -8.490 -25.211 1.00 19.05 64 ALA A N 1
ATOM 517 C CA . ALA A 1 76 ? 14.863 -9.138 -23.911 1.00 20.47 64 ALA A CA 1
ATOM 518 C C . ALA A 1 76 ? 13.600 -9.945 -23.619 1.00 18.82 64 ALA A C 1
ATOM 519 O O . ALA A 1 76 ? 12.490 -9.537 -23.990 1.00 23.65 64 ALA A O 1
ATOM 521 N N . THR A 1 77 ? 13.777 -11.061 -22.935 1.00 18.31 65 THR A N 1
ATOM 522 C CA . THR A 1 77 ? 12.685 -11.876 -22.420 1.00 19.72 65 THR A CA 1
ATOM 523 C C . THR A 1 77 ? 12.732 -11.750 -20.894 1.00 18.88 65 THR A C 1
ATOM 524 O O . THR A 1 77 ? 13.764 -11.378 -20.326 1.00 17.49 65 THR A O 1
ATOM 528 N N . PRO A 1 78 ? 11.612 -12.032 -20.214 1.00 16.31 66 PRO A N 1
ATOM 529 C CA . PRO A 1 78 ? 11.654 -11.963 -18.750 1.00 15.59 66 PRO A CA 1
ATOM 530 C C . PRO A 1 78 ? 12.705 -12.866 -18.112 1.00 16.72 66 PRO A C 1
ATOM 531 O O . PRO A 1 78 ? 13.304 -12.494 -17.098 1.00 16.83 66 PRO A O 1
ATOM 535 N N . GLU A 1 79 ? 12.989 -14.001 -18.755 1.00 15.78 67 GLU A N 1
ATOM 536 C CA . GLU A 1 79 ? 13.996 -14.934 -18.271 1.00 16.50 67 GLU A CA 1
ATOM 537 C C . GLU A 1 79 ? 15.412 -14.357 -18.340 1.00 15.63 67 GLU A C 1
ATOM 538 O O . GLU A 1 79 ? 16.317 -14.875 -17.682 1.00 15.88 67 GLU A O 1
ATOM 544 N N . GLN A 1 80 ? 15.596 -13.322 -19.155 1.00 14.06 68 GLN A N 1
ATOM 545 C CA . GLN A 1 80 ? 16.885 -12.616 -19.224 1.00 13.08 68 GLN A CA 1
ATOM 546 C C . GLN A 1 80 ? 17.031 -11.469 -18.233 1.00 14.56 68 GLN A C 1
ATOM 547 O O . GLN A 1 80 ? 18.029 -10.770 -18.290 1.00 16.60 68 GLN A O 1
ATOM 553 N N . ILE A 1 81 ? 16.038 -11.253 -17.363 1.00 11.92 69 ILE A N 1
ATOM 554 C CA . ILE A 1 81 ? 16.153 -10.199 -16.367 1.00 12.87 69 ILE A CA 1
ATOM 555 C C . ILE A 1 81 ? 16.481 -10.826 -15.030 1.00 12.48 69 ILE A C 1
ATOM 556 O O . ILE A 1 81 ? 15.798 -11.765 -14.586 1.00 15.86 69 ILE A O 1
ATOM 561 N N . PHE A 1 82 ? 17.575 -10.363 -14.438 1.00 10.62 70 PHE A N 1
ATOM 562 C CA . PHE A 1 82 ? 18.022 -10.969 -13.168 1.00 10.35 70 PHE A CA 1
ATOM 563 C C . PHE A 1 82 ? 18.251 -9.849 -12.153 1.00 11.37 70 PHE A C 1
ATOM 564 O O . PHE A 1 82 ? 19.090 -8.961 -12.329 1.00 12.74 70 PHE A O 1
ATOM 572 N N . THR A 1 83 ? 17.451 -9.895 -11.086 1.00 10.96 71 THR A N 1
ATOM 573 C CA . THR A 1 83 ? 17.450 -8.863 -10.063 1.00 9.70 71 THR A CA 1
ATOM 574 C C . THR A 1 83 ? 18.170 -9.302 -8.791 1.00 9.95 71 THR A C 1
ATOM 575 O O . THR A 1 83 ? 18.385 -10.502 -8.544 1.00 11.21 71 THR A O 1
ATOM 579 N N . SER A 1 84 ? 18.554 -8.335 -7.960 1.00 9.29 72 SER A N 1
ATOM 580 C CA . SER A 1 84 ? 19.168 -8.689 -6.679 1.00 8.93 72 SER A CA 1
ATOM 581 C C . SER A 1 84 ? 18.207 -9.456 -5.775 1.00 9.41 72 SER A C 1
ATOM 582 O O . SER A 1 84 ? 18.638 -10.236 -4.922 1.00 9.59 72 SER A O 1
ATOM 585 N N . SER A 1 85 ? 16.897 -9.237 -5.949 1.00 9.00 73 SER A N 1
ATOM 586 C CA . SER A 1 85 ? 15.938 -9.974 -5.156 1.00 10.65 73 SER A CA 1
ATOM 587 C C . SER A 1 85 ? 15.923 -11.469 -5.556 1.00 9.12 73 SER A C 1
ATOM 588 O O . SER A 1 85 ? 15.887 -12.388 -4.670 1.00 10.20 73 SER A O 1
ATOM 591 N N . MET A 1 86 ? 15.990 -11.710 -6.868 1.00 10.87 74 MET A N 1
ATOM 592 C CA . MET A 1 86 ? 16.191 -13.094 -7.344 1.00 10.36 74 MET A CA 1
ATOM 593 C C . MET A 1 86 ? 17.492 -13.715 -6.849 1.00 8.75 74 MET A C 1
ATOM 594 O O . MET A 1 86 ? 17.510 -14.877 -6.392 1.00 10.34 74 MET A O 1
ATOM 599 N N . ALA A 1 87 ? 18.565 -12.948 -6.905 1.00 8.79 75 ALA A N 1
ATOM 600 C CA . ALA A 1 87 ? 19.825 -13.457 -6.408 1.00 10.09 75 ALA A CA 1
ATOM 601 C C . ALA A 1 87 ? 19.740 -13.832 -4.943 1.00 9.00 75 ALA A C 1
ATOM 602 O O . ALA A 1 87 ? 20.329 -14.812 -4.502 1.00 9.87 75 ALA A O 1
ATOM 604 N N . THR A 1 88 ? 19.040 -13.037 -4.154 1.00 8.24 76 THR A N 1
ATOM 605 C CA . THR A 1 88 ? 18.976 -13.267 -2.722 1.00 8.37 76 THR A CA 1
ATOM 606 C C . THR A 1 88 ? 18.158 -14.523 -2.425 1.00 8.43 76 THR A C 1
ATOM 607 O O . THR A 1 88 ? 18.606 -15.370 -1.675 1.00 9.79 76 THR A O 1
ATOM 611 N N . ALA A 1 89 ? 17.015 -14.656 -3.102 1.00 9.62 77 ALA A N 1
ATOM 612 C CA . ALA A 1 89 ? 16.231 -15.893 -2.942 1.00 9.88 77 ALA A CA 1
ATOM 613 C C . ALA A 1 89 ? 17.029 -17.139 -3.336 1.00 9.30 77 ALA A C 1
ATOM 614 O O . ALA A 1 89 ? 16.963 -18.158 -2.617 1.00 10.30 77 ALA A O 1
ATOM 616 N N . ASN A 1 90 ? 17.749 -17.060 -4.465 1.00 9.21 78 ASN A N 1
ATOM 617 C CA . ASN A 1 90 ? 18.485 -18.218 -4.977 1.00 8.28 78 ASN A CA 1
ATOM 618 C C . ASN A 1 90 ? 19.657 -18.562 -4.071 1.00 9.62 78 ASN A C 1
ATOM 619 O O . ASN A 1 90 ? 19.927 -19.750 -3.821 1.00 10.34 78 ASN A O 1
ATOM 624 N N . TYR A 1 91 ? 20.407 -17.548 -3.638 1.00 8.10 79 TYR A N 1
ATOM 625 C CA . TYR A 1 91 ? 21.533 -17.741 -2.721 1.00 8.51 79 TYR A CA 1
ATOM 626 C C . TYR A 1 91 ? 21.081 -18.415 -1.440 1.00 8.20 79 TYR A C 1
ATOM 627 O O . TYR A 1 91 ? 21.699 -19.409 -0.989 1.00 9.37 79 TYR A O 1
ATOM 636 N N . VAL A 1 92 ? 20.004 -17.910 -0.827 1.00 8.99 80 VAL A N 1
ATOM 637 C CA . VAL A 1 92 ? 19.454 -18.574 0.384 1.00 8.66 80 VAL A CA 1
ATOM 638 C C . VAL A 1 92 ? 18.962 -20.010 0.109 1.00 9.98 80 VAL A C 1
ATOM 639 O O . VAL A 1 92 ? 19.226 -20.904 0.906 1.00 10.09 80 VAL A O 1
ATOM 643 N N . TYR A 1 93 ? 18.283 -20.208 -1.004 1.00 9.18 81 TYR A N 1
ATOM 644 C CA . TYR A 1 93 ? 17.747 -21.536 -1.299 1.00 9.46 81 TYR A CA 1
ATOM 645 C C . TYR A 1 93 ? 18.842 -22.580 -1.396 1.00 10.72 81 TYR A C 1
ATOM 646 O O . TYR A 1 93 ? 18.692 -23.675 -0.853 1.00 11.87 81 TYR A O 1
ATOM 655 N N . ASP A 1 94 ? 19.956 -22.225 -2.017 1.00 10.51 82 ASP A N 1
ATOM 656 C CA . ASP A 1 94 ? 21.025 -23.201 -2.177 1.00 8.56 82 ASP A CA 1
ATOM 657 C C . ASP A 1 94 ? 21.720 -23.467 -0.862 1.00 12.60 82 ASP A C 1
ATOM 658 O O . ASP A 1 94 ? 22.292 -24.564 -0.698 1.00 13.61 82 ASP A O 1
ATOM 663 N N . LEU A 1 95 ? 21.688 -22.533 0.085 1.00 11.01 83 LEU A N 1
ATOM 664 C CA . LEU A 1 95 ? 22.272 -22.790 1.410 1.00 11.28 83 LEU A CA 1
ATOM 665 C C . LEU A 1 95 ? 21.326 -23.573 2.318 1.00 12.10 83 LEU A C 1
ATOM 666 O O . LEU A 1 95 ? 21.788 -24.326 3.170 1.00 16.15 83 LEU A O 1
ATOM 671 N N . ASP A 1 96 ? 20.021 -23.341 2.214 1.00 10.98 84 ASP A N 1
ATOM 672 C CA . ASP A 1 96 ? 19.057 -24.104 3.036 1.00 11.33 84 ASP A CA 1
ATOM 673 C C . ASP A 1 96 ? 17.654 -23.965 2.443 1.00 10.42 84 ASP A C 1
ATOM 674 O O . ASP A 1 96 ? 16.922 -22.978 2.738 1.00 11.96 84 ASP A O 1
ATOM 679 N N . GLN A 1 97 ? 17.222 -24.981 1.693 1.00 11.88 85 GLN A N 1
ATOM 680 C CA . GLN A 1 97 ? 15.903 -24.868 1.092 1.00 13.31 85 GLN A CA 1
ATOM 681 C C . GLN A 1 97 ? 14.768 -25.033 2.090 1.00 10.69 85 GLN A C 1
ATOM 682 O O . GLN A 1 97 ? 13.628 -24.697 1.774 1.00 15.49 85 GLN A O 1
ATOM 688 N N . ASN A 1 98 ? 15.092 -25.491 3.302 1.00 9.89 86 ASN A N 1
ATOM 689 C CA . ASN A 1 98 ? 14.100 -25.699 4.348 1.00 10.66 86 ASN A CA 1
ATOM 690 C C . ASN A 1 98 ? 14.124 -24.653 5.425 1.00 11.83 86 ASN A C 1
ATOM 691 O O . ASN A 1 98 ? 13.495 -24.796 6.472 1.00 13.04 86 ASN A O 1
ATOM 696 N N . ALA A 1 99 ? 14.787 -23.537 5.131 1.00 10.77 87 ALA A N 1
ATOM 697 C CA . ALA A 1 99 ? 14.744 -22.392 6.023 1.00 12.08 87 ALA A CA 1
ATOM 698 C C . ALA A 1 99 ? 13.362 -21.764 5.986 1.00 13.09 87 ALA A C 1
ATOM 699 O O . ALA A 1 99 ? 12.771 -21.607 4.911 1.00 13.75 87 ALA A O 1
ATOM 701 N N . MET A 1 100 ? 12.883 -21.317 7.149 1.00 11.39 88 MET A N 1
ATOM 702 C CA . MET A 1 100 ? 11.626 -20.570 7.223 1.00 13.10 88 MET A CA 1
ATOM 703 C C . MET A 1 100 ? 12.018 -19.119 7.087 1.00 9.54 88 MET A C 1
ATOM 704 O O . MET A 1 100 ? 12.857 -18.629 7.847 1.00 10.30 88 MET A O 1
ATOM 709 N N . ILE A 1 101 ? 11.383 -18.432 6.134 1.00 9.43 89 ILE A N 1
ATOM 710 C CA . ILE A 1 101 ? 11.772 -17.082 5.746 1.00 9.20 89 ILE A CA 1
ATOM 711 C C . ILE A 1 101 ? 10.835 -16.028 6.340 1.00 10.93 89 ILE A C 1
ATOM 712 O O . ILE A 1 101 ? 9.600 -16.123 6.188 1.00 11.71 89 ILE A O 1
ATOM 717 N N . TYR A 1 102 ? 11.420 -15.002 6.968 1.00 10.38 90 TYR A N 1
ATOM 718 C CA . TYR A 1 102 ? 10.674 -13.772 7.217 1.00 10.70 90 TYR A CA 1
ATOM 719 C C . TYR A 1 102 ? 11.299 -12.754 6.277 1.00 10.46 90 TYR A C 1
ATOM 720 O O . TYR A 1 102 ? 12.521 -12.625 6.210 1.00 11.42 90 TYR A O 1
ATOM 729 N N . PHE A 1 103 ? 10.479 -12.031 5.547 1.00 8.58 91 PHE A N 1
ATOM 730 C CA . PHE A 1 103 ? 11.026 -10.995 4.705 1.00 11.30 91 PHE A CA 1
ATOM 731 C C . PHE A 1 103 ? 10.270 -9.671 4.858 1.00 11.45 91 PHE A C 1
ATOM 732 O O . PHE A 1 103 ? 9.044 -9.635 5.142 1.00 12.04 91 PHE A O 1
ATOM 740 N N . ILE A 1 104 ? 10.992 -8.583 4.563 1.00 10.86 92 ILE A N 1
ATOM 741 C CA . ILE A 1 104 ? 10.411 -7.247 4.373 1.00 11.04 92 ILE A CA 1
ATOM 742 C C . ILE A 1 104 ? 10.607 -6.918 2.902 1.00 11.20 92 ILE A C 1
ATOM 743 O O . ILE A 1 104 ? 11.719 -6.992 2.410 1.00 11.99 92 ILE A O 1
ATOM 748 N N . GLY A 1 105 ? 9.541 -6.605 2.159 1.00 10.18 93 GLY A N 1
ATOM 749 C CA . GLY A 1 105 ? 9.746 -6.318 0.748 1.00 10.59 93 GLY A CA 1
ATOM 750 C C . GLY A 1 105 ? 8.457 -6.200 -0.032 1.00 12.90 93 GLY A C 1
ATOM 751 O O . GLY A 1 105 ? 7.394 -6.109 0.606 1.00 15.72 93 GLY A O 1
ATO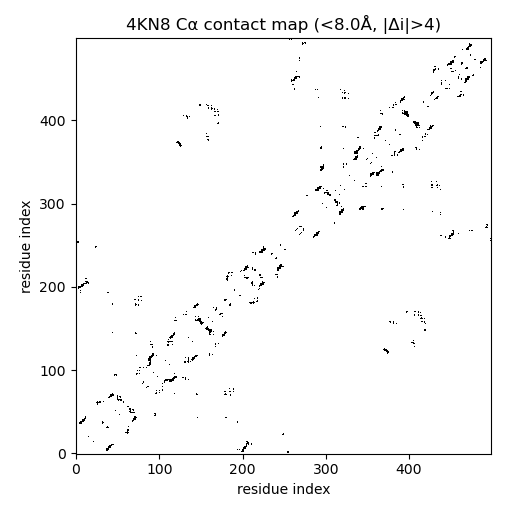M 752 N N . GLU A 1 106 ? 8.565 -6.129 -1.345 1.00 12.34 94 GLU A N 1
ATOM 753 C CA . GLU A 1 106 ? 7.406 -5.904 -2.205 1.00 12.34 94 GLU A CA 1
ATOM 754 C C . GLU A 1 106 ? 7.217 -7.098 -3.142 1.00 13.42 94 GLU A C 1
ATOM 755 O O . GLU A 1 106 ? 7.739 -8.199 -2.888 1.00 14.17 94 GLU A O 1
ATOM 761 N N . GLU A 1 107 ? 6.477 -6.909 -4.220 1.00 15.43 95 GLU A N 1
ATOM 762 C CA . GLU A 1 107 ? 6.106 -8.093 -5.009 1.00 15.96 95 GLU A CA 1
ATOM 763 C C . GLU A 1 107 ? 7.268 -8.768 -5.704 1.00 15.93 95 GLU A C 1
ATOM 764 O O . GLU A 1 107 ? 7.210 -9.978 -5.886 1.00 14.00 95 GLU A O 1
ATOM 770 N N . GLY A 1 108 ? 8.291 -8.036 -6.122 1.00 12.67 96 GLY A N 1
ATOM 771 C CA . GLY A 1 108 ? 9.412 -8.641 -6.809 1.00 13.54 96 GLY A CA 1
ATOM 772 C C . GLY A 1 108 ? 10.101 -9.620 -5.865 1.00 13.21 96 GLY A C 1
ATOM 773 O O . GLY A 1 108 ? 10.354 -10.776 -6.240 1.00 11.14 96 GLY A O 1
ATOM 774 N N . LEU A 1 109 ? 10.415 -9.174 -4.656 1.00 11.60 97 LEU A N 1
ATOM 775 C CA . LEU A 1 109 ? 11.047 -10.083 -3.713 1.00 10.53 97 LEU A CA 1
ATOM 776 C C . LEU A 1 109 ? 10.117 -11.234 -3.337 1.00 10.39 97 LEU A C 1
ATOM 777 O O . LEU A 1 109 ? 10.581 -12.394 -3.275 1.00 11.02 97 LEU A O 1
ATOM 782 N N . TYR A 1 110 ? 8.828 -10.973 -3.101 1.00 9.73 98 TYR A N 1
ATOM 783 C CA . TYR A 1 110 ? 7.924 -12.092 -2.757 1.00 11.28 98 TYR A CA 1
ATOM 784 C C . TYR A 1 110 ? 7.872 -13.126 -3.908 1.00 10.92 98 TYR A C 1
ATOM 785 O O . TYR A 1 110 ? 7.970 -14.331 -3.637 1.00 10.94 98 TYR A O 1
ATOM 794 N N . LYS A 1 111 ? 7.788 -12.658 -5.143 1.00 10.71 99 LYS A N 1
ATOM 795 C CA . LYS A 1 111 ? 7.781 -13.569 -6.312 1.00 9.54 99 LYS A CA 1
ATOM 796 C C . LYS A 1 111 ? 9.048 -14.405 -6.360 1.00 11.65 99 LYS A C 1
ATOM 797 O O . LYS A 1 111 ? 8.993 -15.631 -6.605 1.00 12.28 99 LYS A O 1
ATOM 803 N N . ALA A 1 112 ? 10.184 -13.765 -6.114 1.00 10.10 100 ALA A N 1
ATOM 804 C CA . ALA A 1 112 ? 11.469 -14.503 -6.146 1.00 11.06 100 ALA A CA 1
ATOM 805 C C . ALA A 1 112 ? 11.517 -15.591 -5.100 1.00 9.96 100 ALA A C 1
ATOM 806 O O . ALA A 1 112 ? 11.997 -16.704 -5.372 1.00 11.61 100 ALA A O 1
ATOM 808 N N . LEU A 1 113 ? 10.958 -15.332 -3.931 1.00 8.71 101 LEU A N 1
ATOM 809 C CA . LEU A 1 113 ? 10.889 -16.348 -2.885 1.00 10.40 101 LEU A CA 1
ATOM 810 C C . LEU A 1 113 ? 9.850 -17.435 -3.174 1.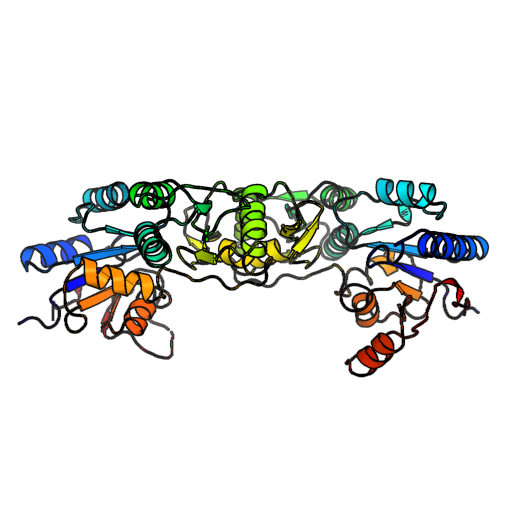00 12.05 101 LEU A C 1
ATOM 811 O O . LEU A 1 113 ? 10.072 -18.627 -2.914 1.00 11.19 101 LEU A O 1
ATOM 816 N N . LYS A 1 114 ? 8.704 -17.009 -3.714 1.00 11.53 102 LYS A N 1
ATOM 817 C CA . LYS A 1 114 ? 7.680 -17.976 -4.157 1.00 13.24 102 LYS A CA 1
ATOM 818 C C . LYS A 1 114 ? 8.253 -18.982 -5.144 1.00 13.75 102 LYS A C 1
ATOM 819 O O . LYS A 1 114 ? 7.913 -20.162 -5.095 1.00 14.01 102 LYS A O 1
ATOM 825 N N . GLU A 1 115 ? 9.065 -18.495 -6.069 1.00 13.30 103 GLU A N 1
ATOM 826 C CA . GLU A 1 115 ? 9.661 -19.337 -7.106 1.00 14.15 103 GLU A CA 1
ATOM 827 C C . GLU A 1 115 ? 10.482 -20.463 -6.510 1.00 13.41 103 GLU A C 1
ATOM 828 O O . GLU A 1 115 ? 10.653 -21.526 -7.162 1.00 16.44 103 GLU A O 1
ATOM 834 N N . LYS A 1 116 ? 11.021 -20.255 -5.309 1.00 10.78 104 LYS A N 1
ATOM 835 C CA . LYS A 1 116 ? 11.868 -21.259 -4.661 1.00 12.51 104 LYS A CA 1
ATOM 836 C C . LYS A 1 116 ? 11.064 -22.116 -3.700 1.00 13.20 104 LYS A C 1
ATOM 837 O O . LYS A 1 116 ? 11.637 -22.963 -3.028 1.00 15.63 104 LYS A O 1
ATOM 843 N N . GLY A 1 117 ? 9.751 -21.883 -3.603 1.00 10.77 105 GLY A N 1
ATOM 844 C CA . GLY A 1 117 ? 8.905 -22.715 -2.782 1.00 9.70 105 GLY A CA 1
ATOM 845 C C . GLY A 1 117 ? 9.165 -22.726 -1.281 1.00 10.63 105 GLY A C 1
ATOM 846 O O . GLY A 1 117 ? 8.911 -23.688 -0.581 1.00 11.65 105 GLY A O 1
ATOM 847 N N . PHE A 1 118 ? 9.680 -21.624 -0.754 1.00 11.64 106 PHE A N 1
ATOM 848 C CA . PHE A 1 118 ? 9.952 -21.554 0.665 1.00 9.37 106 PHE A CA 1
ATOM 849 C C . PHE A 1 118 ? 8.728 -21.652 1.564 1.00 10.49 106 PHE A C 1
ATOM 850 O O . PHE A 1 118 ? 7.610 -21.301 1.118 1.00 10.75 106 PHE A O 1
ATOM 858 N N . SER A 1 119 ? 8.941 -22.072 2.810 1.00 8.56 107 SER A N 1
ATOM 859 C CA . SER A 1 119 ? 8.007 -21.798 3.890 1.00 8.25 107 SER A CA 1
ATOM 860 C C . SER A 1 119 ? 8.369 -20.476 4.547 1.00 10.67 107 SER A C 1
ATOM 861 O O . SER A 1 119 ? 9.542 -20.060 4.496 1.00 10.96 107 SER A O 1
ATOM 864 N N . PHE A 1 120 ? 7.375 -19.822 5.135 1.00 9.56 108 PHE A N 1
ATOM 865 C CA . PHE A 1 120 ? 7.513 -18.459 5.719 1.00 10.40 108 PHE A CA 1
ATOM 866 C C . PHE A 1 120 ? 7.148 -18.482 7.183 1.00 11.96 108 PHE A C 1
ATOM 867 O O . PHE A 1 120 ? 6.306 -19.269 7.607 1.00 15.24 108 PHE A O 1
ATOM 875 N N . ALA A 1 121 ? 7.831 -17.658 7.986 1.00 11.34 109 ALA A N 1
ATOM 876 C CA . ALA A 1 121 ? 7.557 -17.599 9.415 1.00 11.29 109 ALA A CA 1
ATOM 877 C C . ALA A 1 121 ? 7.867 -16.195 9.886 1.00 12.57 109 ALA A C 1
ATOM 878 O O . ALA A 1 121 ? 8.503 -15.426 9.148 1.00 13.42 109 ALA A O 1
ATOM 880 N N . ASP A 1 122 ? 7.369 -15.859 11.079 1.00 12.60 110 ASP A N 1
ATOM 881 C CA . ASP A 1 122 ? 7.597 -14.520 11.659 1.00 12.37 110 ASP A CA 1
ATOM 882 C C . ASP A 1 122 ? 8.739 -14.567 12.690 1.00 11.14 110 ASP A C 1
ATOM 883 O O . ASP A 1 122 ? 9.942 -14.674 12.338 1.00 11.18 110 ASP A O 1
ATOM 888 N N . GLU A 1 123 ? 8.435 -14.542 13.977 1.00 11.03 111 GLU A N 1
ATOM 889 C CA . GLU A 1 123 ? 9.453 -14.367 14.988 1.00 11.24 111 GLU A CA 1
ATOM 890 C C . GLU A 1 123 ? 10.410 -15.502 15.116 1.00 12.00 111 GLU A C 1
ATOM 891 O O . GLU A 1 123 ? 11.509 -15.325 15.613 1.00 13.14 111 GLU A O 1
ATOM 897 N N . ASN A 1 124 ? 9.968 -16.699 14.722 1.00 11.13 112 ASN A N 1
ATOM 898 C CA . ASN A 1 124 ? 10.856 -17.874 14.728 1.00 10.38 112 ASN A CA 1
ATOM 899 C C . ASN A 1 124 ? 11.445 -18.215 13.362 1.00 10.10 112 ASN A C 1
ATOM 900 O O . ASN A 1 124 ? 11.884 -19.349 13.139 1.00 13.60 112 ASN A O 1
ATOM 905 N N . ALA A 1 125 ? 11.559 -17.220 12.471 1.00 9.23 113 ALA A N 1
ATOM 906 C CA . ALA A 1 125 ? 12.165 -17.508 11.185 1.00 10.07 113 ALA A CA 1
ATOM 907 C C . ALA A 1 125 ? 13.650 -17.910 11.325 1.00 11.35 113 ALA A C 1
ATOM 908 O O . ALA A 1 125 ? 14.314 -17.529 12.266 1.00 12.03 113 ALA A O 1
ATOM 910 N N . ASP A 1 126 ? 14.141 -18.680 10.365 1.00 11.04 114 ASP A N 1
ATOM 911 C CA . ASP A 1 126 ? 15.534 -19.062 10.279 1.00 11.08 114 ASP A CA 1
ATOM 912 C C . ASP A 1 126 ? 16.372 -18.020 9.546 1.00 9.90 114 ASP A C 1
ATOM 913 O O . ASP A 1 126 ? 17.560 -17.906 9.790 1.00 11.86 114 ASP A O 1
ATOM 918 N N . VAL A 1 127 ? 15.736 -17.253 8.654 1.00 9.73 115 VAL A N 1
ATOM 919 C CA . VAL A 1 127 ? 16.430 -16.265 7.817 1.00 9.31 115 VAL A CA 1
ATOM 920 C C . VAL A 1 127 ? 15.507 -15.086 7.716 1.00 9.42 115 VAL A C 1
ATOM 921 O O . VAL A 1 127 ? 14.298 -15.247 7.450 1.00 12.00 115 VAL A O 1
ATOM 925 N N . VAL A 1 128 ? 16.083 -13.892 7.950 1.00 9.47 116 VAL A N 1
ATOM 926 C CA . VAL A 1 128 ? 15.374 -12.609 7.734 1.00 8.42 116 VAL A CA 1
ATOM 927 C C . VAL A 1 128 ? 15.981 -11.928 6.513 1.00 9.17 116 VAL A C 1
ATOM 928 O O . VAL A 1 128 ? 17.170 -11.763 6.443 1.00 11.56 116 VAL A O 1
ATOM 932 N N . ILE A 1 129 ? 15.138 -11.678 5.514 1.00 9.43 117 ILE A N 1
ATOM 933 C CA . ILE A 1 129 ? 15.554 -10.988 4.274 1.00 7.92 117 ILE A CA 1
ATOM 934 C C . ILE A 1 129 ? 14.945 -9.605 4.281 1.00 10.91 117 ILE A C 1
ATOM 935 O O . ILE A 1 129 ? 13.734 -9.428 4.316 1.00 10.96 117 ILE A O 1
ATOM 940 N N . VAL A 1 130 ? 15.819 -8.610 4.211 1.00 10.48 118 VAL A N 1
ATOM 941 C CA . VAL A 1 130 ? 15.355 -7.221 4.193 1.00 11.31 118 VAL A CA 1
ATOM 942 C C . VAL A 1 130 ? 15.486 -6.673 2.785 1.00 11.30 118 VAL A C 1
ATOM 943 O O . VAL A 1 130 ? 16.608 -6.578 2.262 1.00 11.49 118 VAL A O 1
ATOM 947 N N . GLY A 1 131 ? 14.352 -6.321 2.185 1.00 10.48 119 GLY A N 1
ATOM 948 C CA . GLY A 1 131 ? 14.266 -5.617 0.917 1.00 10.53 119 GLY A CA 1
ATOM 949 C C . GLY A 1 131 ? 13.527 -4.298 1.117 1.00 11.83 119 GLY A C 1
ATOM 950 O O . GLY A 1 131 ? 13.028 -4.061 2.197 1.00 14.95 119 GLY A O 1
ATOM 951 N N . LEU A 1 132 ? 13.495 -3.438 0.103 1.00 13.00 120 LEU A N 1
ATOM 952 C CA . LEU A 1 132 ? 12.702 -2.206 0.187 1.00 11.97 120 LEU A CA 1
ATOM 953 C C . LEU A 1 132 ? 11.224 -2.541 0.235 1.00 13.50 120 LEU A C 1
ATOM 954 O O . LEU A 1 132 ? 10.754 -3.335 -0.568 1.00 14.18 120 LEU A O 1
ATOM 959 N N . ASP A 1 133 ? 10.525 -1.966 1.224 1.00 10.50 121 ASP A N 1
ATOM 960 C CA . ASP A 1 133 ? 9.068 -2.036 1.334 1.00 11.74 121 ASP A CA 1
ATOM 961 C C . ASP A 1 133 ? 8.578 -0.619 1.598 1.00 11.06 121 ASP A C 1
ATOM 962 O O . ASP A 1 133 ? 8.715 -0.087 2.720 1.00 10.73 121 ASP A O 1
ATOM 967 N N . ARG A 1 134 ? 8.009 -0.010 0.558 1.00 11.17 122 ARG A N 1
ATOM 968 C CA . ARG A 1 134 ? 7.514 1.377 0.713 1.00 10.08 122 ARG A CA 1
ATOM 969 C C . ARG A 1 134 ? 6.219 1.449 1.523 1.00 14.26 122 ARG A C 1
ATOM 970 O O . ARG A 1 134 ? 5.655 2.561 1.684 1.00 15.12 122 ARG A O 1
ATOM 978 N N . GLU A 1 135 ? 5.774 0.309 2.062 1.00 13.65 123 GLU A N 1
ATOM 979 C CA . GLU A 1 135 ? 4.707 0.284 3.068 1.00 17.33 123 GLU A CA 1
ATOM 980 C C . GLU A 1 135 ? 5.158 -0.371 4.384 1.00 15.76 123 GLU A C 1
ATOM 981 O O . GLU A 1 135 ? 4.367 -0.931 5.146 1.00 16.41 123 GLU A O 1
ATOM 987 N N . VAL A 1 136 ? 6.447 -0.294 4.675 1.00 11.37 124 VAL A N 1
ATOM 988 C CA . VAL A 1 136 ? 6.932 -0.859 5.923 1.00 10.09 124 VAL A CA 1
ATOM 989 C C . VAL A 1 136 ? 6.304 -0.180 7.144 1.00 14.49 124 VAL A C 1
ATOM 990 O O . VAL A 1 136 ? 5.892 0.981 7.091 1.00 12.98 124 VAL A O 1
ATOM 994 N N . THR A 1 137 ? 6.249 -0.907 8.241 1.00 11.99 125 THR A N 1
ATOM 995 C CA . THR A 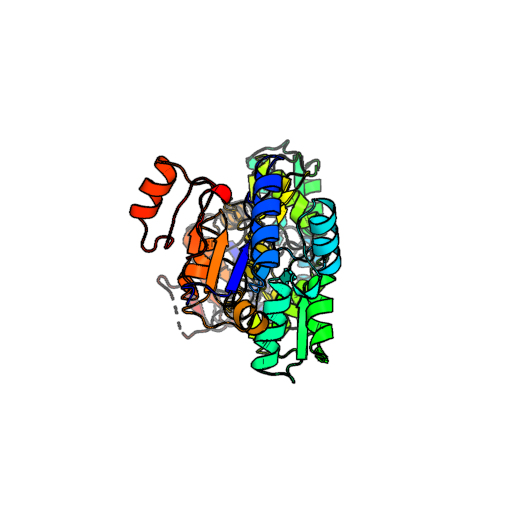1 137 ? 5.652 -0.432 9.485 1.00 13.20 125 THR A CA 1
ATOM 996 C C . THR A 1 137 ? 6.578 -0.812 10.636 1.00 12.87 125 THR A C 1
ATOM 997 O O . THR A 1 137 ? 7.464 -1.675 10.507 1.00 12.25 125 THR A O 1
ATOM 1001 N N . TYR A 1 138 ? 6.378 -0.159 11.783 1.00 12.02 126 TYR A N 1
ATOM 1002 C CA . TYR A 1 138 ? 7.050 -0.577 13.002 1.00 10.23 126 TYR A CA 1
ATOM 1003 C C . TYR A 1 138 ? 6.942 -2.074 13.243 1.00 14.12 126 TYR A C 1
ATOM 1004 O O . TYR A 1 138 ? 7.931 -2.699 13.532 1.00 12.55 126 TYR A O 1
ATOM 1013 N N . GLU A 1 139 ? 5.747 -2.641 13.146 1.00 11.72 127 GLU A N 1
ATOM 1014 C CA . GLU A 1 139 ? 5.595 -4.075 13.429 1.00 14.46 127 GLU A CA 1
ATOM 1015 C C . GLU A 1 139 ? 6.418 -4.954 12.460 1.00 10.75 127 GLU A C 1
ATOM 1016 O O . GLU A 1 139 ? 7.052 -5.921 12.927 1.00 12.33 127 GLU A O 1
ATOM 1022 N N . LYS A 1 140 ? 6.414 -4.623 11.161 1.00 12.87 128 LYS A N 1
ATOM 1023 C CA . LYS A 1 140 ? 7.243 -5.400 10.221 1.00 12.39 128 LYS A CA 1
ATOM 1024 C C . LYS A 1 140 ? 8.711 -5.354 10.621 1.00 12.58 128 LYS A C 1
ATOM 1025 O O . LYS A 1 140 ? 9.429 -6.378 10.566 1.00 13.05 128 LYS A O 1
ATOM 1031 N N . LEU A 1 141 ? 9.192 -4.167 11.017 1.00 11.68 129 LEU A N 1
ATOM 1032 C CA . LEU A 1 141 ? 10.573 -4.064 11.437 1.00 11.87 129 LEU A CA 1
ATOM 1033 C C . LEU A 1 141 ? 10.817 -4.766 12.763 1.00 13.79 129 LEU A C 1
ATOM 1034 O O . LEU A 1 141 ? 11.872 -5.354 12.963 1.00 12.74 129 LEU A O 1
ATOM 1039 N N . ALA A 1 142 ? 9.858 -4.696 13.687 1.00 11.30 130 ALA A N 1
ATOM 1040 C CA . ALA A 1 142 ? 10.023 -5.396 14.955 1.00 12.37 130 ALA A CA 1
ATOM 1041 C C . ALA A 1 142 ? 10.163 -6.901 14.803 1.00 10.18 130 ALA A C 1
ATOM 1042 O O . ALA A 1 142 ? 10.979 -7.503 15.491 1.00 11.96 130 ALA A O 1
ATOM 1044 N N . VAL A 1 143 ? 9.319 -7.476 13.953 1.00 11.04 131 VAL A N 1
ATOM 1045 C CA . VAL A 1 143 ? 9.387 -8.930 13.731 1.00 11.25 131 VAL A CA 1
ATOM 1046 C C . VAL A 1 143 ? 10.784 -9.307 13.201 1.00 11.79 131 VAL A C 1
ATOM 1047 O O . VAL A 1 143 ? 11.359 -10.316 13.641 1.00 11.01 131 VAL A O 1
ATOM 1051 N N . ALA A 1 144 ? 11.367 -8.485 12.326 1.00 9.96 132 ALA A N 1
ATOM 1052 C CA . ALA A 1 144 ? 12.703 -8.785 11.853 1.00 10.71 132 ALA A CA 1
ATOM 1053 C C . ALA A 1 144 ? 13.686 -8.769 13.004 1.00 12.23 132 ALA A C 1
ATOM 1054 O O . ALA A 1 144 ? 14.528 -9.634 13.093 1.00 11.20 132 ALA A O 1
ATOM 1056 N N . CYS A 1 145 ? 13.593 -7.779 13.895 1.00 10.82 133 CYS A N 1
ATOM 1057 C CA . CYS A 1 145 ? 14.523 -7.718 15.018 1.00 10.66 133 CYS A CA 1
ATOM 1058 C C . CYS A 1 145 ? 14.368 -8.918 15.957 1.00 10.35 133 CYS A C 1
ATOM 1059 O O . CYS A 1 145 ? 15.366 -9.486 16.377 1.00 12.38 133 CYS A O 1
ATOM 1062 N N . LEU A 1 146 ? 13.118 -9.261 16.253 1.00 11.63 134 LEU A N 1
ATOM 1063 C CA . LEU A 1 146 ? 12.871 -10.400 17.138 1.00 11.26 134 LEU A CA 1
ATOM 1064 C C . LEU A 1 146 ? 13.382 -11.694 16.517 1.00 10.79 134 LEU A C 1
ATOM 1065 O O . LEU A 1 146 ? 13.966 -12.541 17.230 1.00 13.07 134 LEU A O 1
ATOM 1070 N N . ALA A 1 147 ? 13.210 -11.866 15.216 1.00 10.53 135 ALA A N 1
ATOM 1071 C CA . ALA A 1 147 ? 13.673 -13.124 14.584 1.00 11.12 135 ALA A CA 1
ATOM 1072 C C . ALA A 1 147 ? 15.212 -13.181 14.580 1.00 11.52 135 ALA A C 1
ATOM 1073 O O . ALA A 1 147 ? 15.804 -14.225 14.904 1.00 11.00 135 ALA A O 1
ATOM 1075 N N . VAL A 1 148 ? 15.876 -12.059 14.267 1.00 9.79 136 VAL A N 1
ATOM 1076 C CA . VAL A 1 148 ? 17.329 -12.026 14.386 1.00 10.92 136 VAL A CA 1
ATOM 1077 C C . VAL A 1 148 ? 17.796 -12.360 15.811 1.00 10.97 136 VAL A C 1
ATOM 1078 O O . VAL A 1 148 ? 18.772 -13.091 15.994 1.00 12.43 136 VAL A O 1
ATOM 1082 N N . ARG A 1 149 ? 17.132 -11.792 16.825 1.00 12.05 137 ARG A N 1
ATOM 1083 C CA . ARG A 1 149 ? 17.531 -12.069 18.195 1.00 11.98 137 ARG A CA 1
ATOM 1084 C C . ARG A 1 149 ? 17.261 -13.507 18.583 1.00 15.33 137 ARG A C 1
ATOM 1085 O O . ARG A 1 149 ? 17.929 -14.014 19.502 1.00 16.39 137 ARG A O 1
ATOM 1093 N N . ASN A 1 150 ? 16.327 -14.153 17.864 1.00 11.31 138 ASN A N 1
ATOM 1094 C CA . ASN A 1 150 ? 16.112 -15.624 17.994 1.00 12.37 138 ASN A CA 1
ATOM 1095 C C . ASN A 1 150 ? 17.015 -16.444 17.122 1.00 17.32 138 ASN A C 1
ATOM 1096 O O . ASN A 1 150 ? 16.805 -17.662 16.996 1.00 20.49 138 ASN A O 1
ATOM 1101 N N . GLY A 1 151 ? 18.016 -15.818 16.512 1.00 13.46 139 GLY A N 1
ATOM 1102 C CA . GLY A 1 151 ? 19.041 -16.574 15.831 1.00 14.67 139 GLY A CA 1
ATOM 1103 C C . GLY A 1 151 ? 18.957 -16.570 14.324 1.00 13.68 139 GLY A C 1
ATOM 1104 O O . GLY A 1 151 ? 19.778 -17.174 13.662 1.00 14.41 139 GLY A O 1
ATOM 1105 N N . ALA A 1 152 ? 17.987 -15.860 13.766 1.00 13.98 140 ALA A N 1
ATOM 1106 C CA . ALA A 1 152 ? 17.898 -15.872 12.302 1.00 12.37 140 ALA A CA 1
ATOM 1107 C C . ALA A 1 152 ? 19.084 -15.206 11.636 1.00 11.98 140 ALA A C 1
ATOM 1108 O O . ALA A 1 152 ? 19.615 -14.193 12.144 1.00 13.32 140 ALA A O 1
ATOM 1110 N N . LYS A 1 153 ? 19.484 -15.729 10.491 1.00 13.01 141 LYS A N 1
ATOM 1111 C CA . LYS A 1 153 ? 20.487 -15.045 9.666 1.00 13.23 141 LYS A CA 1
ATOM 1112 C C . LYS A 1 153 ? 19.874 -13.744 9.142 1.00 14.56 141 LYS A C 1
ATOM 1113 O O . LYS A 1 153 ? 18.679 -13.703 8.816 1.00 17.05 141 LYS A O 1
ATOM 1119 N N . LEU A 1 154 ? 20.667 -12.670 9.023 1.00 12.73 142 LEU A N 1
ATOM 1120 C CA . LEU A 1 154 ? 20.165 -11.396 8.532 1.00 12.18 142 LEU A CA 1
ATOM 1121 C C . LEU A 1 154 ? 20.756 -11.147 7.141 1.00 13.54 142 LEU A C 1
ATOM 1122 O O . LEU A 1 154 ? 21.975 -11.037 6.980 1.00 13.08 142 LEU A O 1
ATOM 1127 N N . ILE A 1 155 ? 19.883 -11.098 6.149 1.00 8.92 143 ILE A N 1
ATOM 1128 C CA . ILE A 1 155 ? 20.315 -10.907 4.753 1.00 9.84 143 ILE A CA 1
ATOM 1129 C C . ILE A 1 155 ? 19.630 -9.645 4.198 1.00 10.56 143 ILE A C 1
ATOM 1130 O O . ILE A 1 155 ? 18.463 -9.409 4.485 1.00 13.47 143 ILE A O 1
ATOM 1135 N N . SER A 1 156 ? 20.382 -8.822 3.465 1.00 9.80 144 SER A N 1
ATOM 1136 C CA . SER A 1 156 ? 19.795 -7.628 2.841 1.00 9.96 144 SER A CA 1
ATOM 1137 C C . SER A 1 156 ? 19.954 -7.731 1.334 1.00 10.07 144 SER A C 1
ATOM 1138 O O . SER A 1 156 ? 21.026 -8.025 0.831 1.00 10.28 144 SER A O 1
ATOM 1141 N N A THR A 1 157 ? 18.882 -7.432 0.606 0.73 9.30 145 THR A N 1
ATOM 1142 N N B THR A 1 157 ? 18.897 -7.471 0.572 0.27 9.39 145 THR A N 1
ATOM 1143 C CA A THR A 1 157 ? 18.910 -7.515 -0.848 0.73 10.11 145 THR A CA 1
ATOM 1144 C CA B THR A 1 157 ? 19.001 -7.597 -0.887 0.27 10.14 145 THR A CA 1
ATOM 1145 C C A THR A 1 157 ? 19.910 -6.521 -1.415 0.73 10.17 145 THR A C 1
ATOM 1146 C C B THR A 1 157 ? 19.892 -6.504 -1.492 0.27 10.28 145 THR A C 1
ATOM 1147 O O A THR A 1 157 ? 20.784 -6.893 -2.180 0.73 13.85 145 THR A O 1
ATOM 1148 O O B THR A 1 157 ? 20.691 -6.796 -2.377 0.27 13.58 145 THR A O 1
ATOM 1155 N N . ASN A 1 158 ? 19.756 -5.263 -1.005 1.00 12.00 146 ASN A N 1
ATOM 1156 C CA . ASN A 1 158 ? 20.590 -4.159 -1.460 1.00 11.52 146 ASN A CA 1
ATOM 1157 C C . ASN A 1 158 ? 21.088 -3.339 -0.272 1.00 12.35 146 ASN A C 1
ATOM 1158 O O . ASN A 1 158 ? 20.627 -3.521 0.863 1.00 13.27 146 ASN A O 1
ATOM 1163 N N . GLY A 1 159 ? 22.002 -2.428 -0.521 1.00 13.49 147 GLY A N 1
ATOM 1164 C CA . GLY A 1 159 ? 22.545 -1.590 0.550 1.00 11.76 147 GLY A CA 1
ATOM 1165 C C . GLY A 1 159 ? 22.269 -0.112 0.373 1.00 13.44 147 GLY A C 1
ATOM 1166 O O . GLY A 1 159 ? 22.749 0.669 1.189 1.00 14.94 147 GLY A O 1
ATOM 1167 N N . ASP A 1 160 ? 21.521 0.282 -0.655 1.00 13.43 148 ASP A N 1
ATOM 1168 C CA . ASP A 1 160 ? 21.270 1.706 -0.894 1.00 16.21 148 ASP A CA 1
ATOM 1169 C C . ASP A 1 160 ? 20.633 2.419 0.302 1.00 14.52 148 ASP A C 1
ATOM 1170 O O . ASP A 1 160 ? 19.621 1.972 0.856 1.00 14.58 148 ASP A O 1
ATOM 1175 N N . LEU A 1 161 ? 21.222 3.533 0.699 1.00 14.58 149 LEU A N 1
ATOM 1176 C CA . LEU A 1 161 ? 20.695 4.293 1.853 1.00 13.99 149 LEU A CA 1
ATOM 1177 C C . LEU A 1 161 ? 19.583 5.257 1.476 1.00 17.17 149 LEU A C 1
ATOM 1178 O O . LEU A 1 161 ? 18.712 5.535 2.311 1.00 16.01 149 LEU A O 1
ATOM 1183 N N . ALA A 1 162 ? 19.601 5.747 0.230 1.00 16.93 150 ALA A N 1
ATOM 1184 C CA . ALA A 1 162 ? 18.567 6.666 -0.224 1.00 18.75 150 ALA A CA 1
ATOM 1185 C C . ALA A 1 162 ? 18.218 6.358 -1.652 1.00 23.91 150 ALA A C 1
ATOM 1186 O O . ALA A 1 162 ? 19.041 5.808 -2.375 1.00 26.86 150 ALA A O 1
ATOM 1188 N N . LEU A 1 163 ? 16.981 6.645 -2.025 1.00 20.94 151 LEU A N 1
ATOM 1189 C CA . LEU A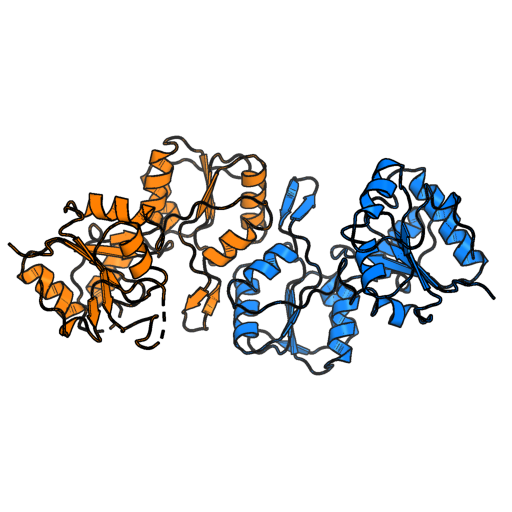 1 163 ? 16.506 6.396 -3.375 1.00 24.80 151 LEU A CA 1
ATOM 1190 C C . LEU A 1 163 ? 16.025 7.675 -4.003 1.00 24.83 151 LEU A C 1
ATOM 1191 O O . LEU A 1 163 ? 15.130 8.302 -3.458 1.00 24.50 151 LEU A O 1
ATOM 1196 N N . PRO A 1 164 ? 16.574 8.032 -5.171 1.00 30.57 152 PRO A N 1
ATOM 1197 C CA . PRO A 1 164 ? 16.102 9.225 -5.876 1.00 31.61 152 PRO A CA 1
ATOM 1198 C C . PRO A 1 164 ? 14.679 9.037 -6.392 1.00 29.04 152 PRO A C 1
ATOM 1199 O O . PRO A 1 164 ? 14.409 8.072 -7.095 1.00 27.98 152 PRO A O 1
ATOM 1203 N N . THR A 1 165 ? 13.773 9.941 -6.034 1.00 27.63 153 THR A N 1
ATOM 1204 C CA . THR A 1 165 ? 12.429 9.925 -6.590 1.00 26.61 153 THR A CA 1
ATOM 1205 C C . THR A 1 165 ? 12.023 11.357 -6.958 1.00 24.86 153 THR A C 1
ATOM 1206 O O . THR A 1 165 ? 12.775 12.309 -6.707 1.00 28.55 153 THR A O 1
ATOM 1210 N N . GLU A 1 166 ? 10.834 11.500 -7.540 1.00 32.22 154 GLU A N 1
ATOM 1211 C CA . GLU A 1 166 ? 10.291 12.822 -7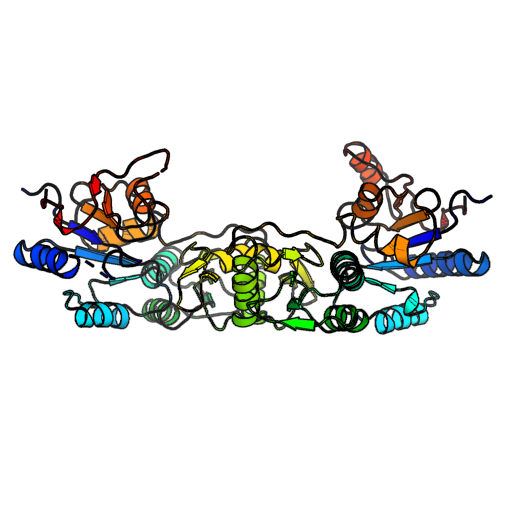.873 1.00 36.52 154 GLU A CA 1
ATOM 1212 C C . GLU A 1 166 ? 9.982 13.685 -6.646 1.00 29.62 154 GLU A C 1
ATOM 1213 O O . GLU A 1 166 ? 9.862 14.889 -6.757 1.00 31.35 154 GLU A O 1
ATOM 1219 N N . ARG A 1 167 ? 9.846 13.069 -5.475 1.00 28.07 155 ARG A N 1
ATOM 1220 C CA . ARG A 1 167 ? 9.649 13.836 -4.254 1.00 23.53 155 ARG A CA 1
ATOM 1221 C C . ARG A 1 167 ? 10.976 14.258 -3.628 1.00 25.18 155 ARG A C 1
ATOM 1222 O O . ARG A 1 167 ? 11.007 15.172 -2.805 1.00 23.64 155 ARG A O 1
ATOM 1230 N N . GLY A 1 168 ? 12.050 13.559 -3.998 1.00 21.18 156 GLY A N 1
ATOM 1231 C CA . GLY A 1 168 ? 13.372 13.742 -3.408 1.00 22.38 156 GLY A CA 1
ATOM 1232 C C . GLY A 1 168 ? 13.971 12.396 -3.015 1.00 22.80 156 GLY A C 1
ATOM 1233 O O . GLY A 1 168 ? 13.539 11.365 -3.507 1.00 24.87 156 GLY A O 1
ATOM 1234 N N . PHE A 1 169 ? 14.994 12.416 -2.169 1.00 19.58 157 PHE A N 1
ATOM 1235 C CA . PHE A 1 169 ? 15.657 11.175 -1.729 1.00 16.62 157 PHE A CA 1
ATOM 1236 C C . PHE A 1 169 ? 14.941 10.491 -0.556 1.00 20.95 157 PHE A C 1
ATOM 1237 O O . PHE A 1 169 ? 14.961 10.956 0.588 1.00 19.45 157 PHE A O 1
ATOM 1245 N N . MET A 1 170 ? 14.302 9.373 -0.856 1.00 18.47 158 MET A N 1
ATOM 1246 C CA . MET A 1 170 ? 13.516 8.618 0.088 1.00 17.08 158 MET A CA 1
ATOM 1247 C C . MET A 1 170 ? 14.388 7.508 0.754 1.00 14.32 158 MET A C 1
ATOM 1248 O O . MET A 1 170 ? 15.450 7.188 0.249 1.00 18.93 158 MET A O 1
ATOM 1253 N N . PRO A 1 171 ? 13.970 7.038 1.914 1.00 13.12 159 PRO A N 1
ATOM 1254 C CA . PRO A 1 171 ? 14.780 5.979 2.561 1.00 16.66 159 PRO A CA 1
ATOM 1255 C C . PRO A 1 171 ? 14.893 4.704 1.715 1.00 15.36 159 PRO A C 1
ATOM 1256 O O . PRO A 1 171 ? 13.914 4.228 1.180 1.00 14.87 159 PRO A O 1
ATOM 1260 N N . GLY A 1 172 ? 16.121 4.217 1.601 1.00 12.57 160 GLY A N 1
ATOM 1261 C CA . GLY A 1 172 ? 16.407 2.997 0.830 1.00 9.97 160 GLY A CA 1
ATOM 1262 C C . GLY A 1 172 ? 16.552 1.740 1.668 1.00 13.38 160 GLY A C 1
ATOM 1263 O O . GLY A 1 172 ? 16.520 1.744 2.918 1.00 14.08 160 GLY A O 1
ATOM 1264 N N . ASN A 1 173 ? 16.666 0.619 0.973 1.00 12.75 161 ASN A N 1
ATOM 1265 C CA . ASN A 1 173 ? 16.777 -0.682 1.613 1.00 12.16 161 ASN A CA 1
ATOM 1266 C C . ASN A 1 173 ? 17.860 -0.699 2.682 1.00 9.91 161 ASN A C 1
ATOM 1267 O O . ASN A 1 173 ? 17.640 -1.212 3.744 1.00 10.50 161 ASN A O 1
ATOM 1272 N N . GLY A 1 174 ? 19.011 -0.132 2.353 1.00 12.07 162 GLY A N 1
ATOM 1273 C CA . GLY A 1 174 ? 20.134 -0.131 3.275 1.00 11.06 162 GLY A CA 1
ATOM 1274 C C . GLY A 1 174 ? 19.811 0.571 4.580 1.00 11.40 162 GLY A C 1
ATOM 1275 O O . GLY A 1 174 ? 20.389 0.232 5.606 1.00 12.99 162 GLY A O 1
ATOM 1276 N N . ALA A 1 175 ? 18.940 1.585 4.542 1.00 12.44 163 ALA A N 1
ATOM 1277 C CA . ALA A 1 175 ? 18.616 2.313 5.768 1.00 11.27 163 ALA A CA 1
ATOM 1278 C C . ALA A 1 175 ? 17.803 1.470 6.712 1.00 10.31 163 ALA A C 1
ATOM 1279 O O . ALA A 1 175 ? 17.996 1.489 7.921 1.00 11.82 163 ALA A O 1
ATOM 1281 N N . PHE A 1 176 ? 16.946 0.628 6.167 1.00 12.22 164 PHE A N 1
ATOM 1282 C CA . PHE A 1 176 ? 16.198 -0.321 6.993 1.00 11.49 164 PHE A CA 1
ATOM 1283 C C . PHE A 1 176 ? 17.057 -1.437 7.537 1.00 9.88 164 PHE A C 1
ATOM 1284 O O . PHE A 1 176 ? 16.920 -1.832 8.702 1.00 10.87 164 PHE A O 1
ATOM 1292 N N . THR A 1 177 ? 17.959 -1.931 6.689 1.00 10.47 165 THR A N 1
ATOM 1293 C CA . THR A 1 177 ? 18.922 -2.893 7.215 1.00 11.19 165 THR A CA 1
ATOM 1294 C C . THR A 1 177 ? 19.721 -2.302 8.352 1.00 11.28 165 THR A C 1
ATOM 1295 O O . THR A 1 177 ? 19.983 -3.001 9.321 1.00 12.57 165 THR A O 1
ATOM 1299 N N . ALA A 1 178 ? 20.154 -1.041 8.215 1.00 10.08 166 ALA A N 1
ATOM 1300 C CA . ALA A 1 178 ? 20.933 -0.431 9.278 1.00 10.81 166 ALA A CA 1
ATOM 1301 C C . ALA A 1 178 ? 20.124 -0.351 10.569 1.00 11.75 166 ALA A C 1
ATOM 1302 O O . ALA A 1 178 ? 20.646 -0.587 11.636 1.00 12.19 166 ALA A O 1
ATOM 1304 N N . LEU A 1 179 ? 18.847 -0.002 10.479 1.00 10.36 167 LEU A N 1
ATOM 1305 C CA . LEU A 1 179 ? 18.011 -0.011 11.663 1.00 11.56 167 LEU A CA 1
ATOM 1306 C C . LEU A 1 179 ? 18.035 -1.358 12.391 1.00 10.63 167 LEU A C 1
ATOM 1307 O O . LEU A 1 179 ? 18.233 -1.432 13.616 1.00 11.21 167 LEU A O 1
ATOM 1312 N N . ILE A 1 180 ? 17.831 -2.440 11.626 1.00 10.93 168 ILE A N 1
ATOM 1313 C CA . ILE A 1 180 ? 17.780 -3.776 12.223 1.00 10.13 168 ILE A CA 1
ATOM 1314 C C . ILE A 1 180 ? 19.135 -4.199 12.763 1.00 10.63 168 ILE A C 1
ATOM 1315 O O . ILE A 1 180 ? 19.220 -4.728 13.852 1.00 10.86 168 ILE A O 1
ATOM 1320 N N A SER A 1 181 ? 20.179 -3.883 12.016 0.52 10.45 169 SER A N 1
ATOM 1321 N N B SER A 1 181 ? 20.205 -3.907 12.026 0.48 10.46 169 SER A N 1
ATOM 1322 C CA A SER A 1 181 ? 21.522 -4.233 12.418 0.52 11.36 169 SER A CA 1
ATOM 1323 C CA B SER A 1 181 ? 21.550 -4.247 12.494 0.48 11.34 169 SER A CA 1
ATOM 1324 C C A SER A 1 181 ? 21.957 -3.477 13.683 0.52 11.94 169 SER A C 1
ATOM 1325 C C B SER A 1 181 ? 21.935 -3.480 13.743 0.48 11.97 169 SER A C 1
ATOM 1326 O O A SER A 1 181 ? 22.579 -4.059 14.579 0.52 13.28 169 SER A O 1
ATOM 1327 O O B SER A 1 181 ? 22.538 -4.034 14.665 0.48 13.25 169 SER A O 1
ATOM 1332 N N . HIS A 1 182 ? 21.591 -2.193 13.781 1.00 11.90 170 HIS A N 1
ATOM 1333 C CA . HIS A 1 182 ? 21.885 -1.396 14.982 1.00 12.64 170 HIS A CA 1
ATOM 1334 C C . HIS A 1 182 ? 21.102 -1.952 16.177 1.00 14.54 170 HIS A C 1
ATOM 1335 O O . HIS A 1 182 ? 21.645 -2.082 17.278 1.00 16.06 170 HIS A O 1
ATOM 1342 N N . SER A 1 183 ? 19.808 -2.196 15.975 1.00 11.00 171 SER A N 1
ATOM 1343 C CA . SER A 1 183 ? 18.976 -2.641 17.097 1.00 12.59 171 SER A CA 1
ATOM 1344 C C . SER A 1 183 ? 19.403 -3.996 17.660 1.00 12.66 171 SER A C 1
ATOM 1345 O O . SER A 1 183 ? 19.374 -4.187 18.870 1.00 13.95 171 SER A O 1
ATOM 1348 N N . THR A 1 184 ? 19.753 -4.929 16.770 1.00 11.60 172 THR A N 1
ATOM 1349 C CA . THR A 1 184 ? 20.075 -6.310 17.172 1.00 11.93 172 THR A CA 1
ATOM 1350 C C . THR A 1 184 ? 21.540 -6.566 17.399 1.00 11.77 172 THR A C 1
ATOM 1351 O O . THR A 1 184 ? 21.883 -7.622 17.964 1.00 14.44 172 THR A O 1
ATOM 1355 N N . GLN A 1 185 ? 22.393 -5.622 16.984 1.00 12.65 173 GLN A N 1
ATOM 1356 C CA . GLN A 1 185 ? 23.865 -5.749 16.985 1.00 12.68 173 GLN A CA 1
ATOM 1357 C C . GLN A 1 185 ? 24.325 -6.970 16.196 1.00 15.40 173 GLN A C 1
ATOM 1358 O O . GLN A 1 185 ? 25.271 -7.674 16.578 1.00 18.43 173 GLN A O 1
ATOM 1364 N N . VAL A 1 186 ? 23.615 -7.259 15.106 1.00 12.76 174 VAL A N 1
ATOM 1365 C CA . VAL A 1 186 ? 24.028 -8.347 14.213 1.00 11.56 174 VAL A CA 1
ATOM 1366 C C . VAL A 1 186 ? 24.284 -7.768 12.827 1.00 12.67 174 VAL A C 1
ATOM 1367 O O . VAL A 1 186 ? 23.448 -7.023 12.311 1.00 14.34 174 VAL A O 1
ATOM 1371 N N . LYS A 1 187 ? 25.435 -8.098 12.227 1.00 13.99 175 LYS A N 1
ATOM 1372 C CA . LYS A 1 187 ? 25.761 -7.645 10.866 1.00 16.18 175 LYS A CA 1
ATOM 1373 C C . LYS A 1 187 ? 24.962 -8.374 9.796 1.00 14.95 175 LYS A C 1
ATOM 1374 O O . LYS A 1 187 ? 24.729 -9.560 9.910 1.00 14.52 175 LYS A O 1
ATOM 1380 N N . ALA A 1 188 ? 24.567 -7.665 8.745 1.00 14.09 176 ALA A N 1
ATOM 1381 C CA . ALA A 1 188 ? 23.846 -8.310 7.624 1.00 10.51 176 ALA A CA 1
ATOM 1382 C C . ALA A 1 188 ? 24.796 -8.765 6.539 1.00 13.20 176 ALA A C 1
ATOM 1383 O O . ALA A 1 188 ? 25.856 -8.177 6.348 1.00 14.38 176 ALA A O 1
ATOM 1385 N N . THR A 1 189 ? 24.404 -9.806 5.803 1.00 10.05 177 THR A N 1
ATOM 1386 C CA . THR A 1 189 ? 25.042 -10.183 4.574 1.00 9.32 177 THR A CA 1
ATOM 1387 C C . THR A 1 189 ? 24.317 -9.459 3.434 1.00 11.68 177 THR A C 1
ATOM 1388 O O . THR A 1 189 ? 23.094 -9.577 3.317 1.00 13.50 177 THR A O 1
ATOM 1392 N N . PHE A 1 190 ? 25.036 -8.670 2.616 1.00 10.73 178 PHE A N 1
ATOM 1393 C CA . PHE A 1 190 ? 24.419 -7.890 1.542 1.00 10.07 178 PHE A CA 1
ATOM 1394 C C . PHE A 1 190 ? 24.617 -8.632 0.224 1.00 11.35 178 PHE A C 1
ATOM 1395 O O . PHE A 1 190 ? 25.710 -9.129 -0.055 1.00 10.92 178 PHE A O 1
ATOM 1403 N N . VAL A 1 191 ? 23.564 -8.727 -0.601 1.00 9.08 179 VAL A N 1
ATOM 1404 C CA . VAL A 1 191 ? 23.656 -9.469 -1.848 1.00 11.07 179 VAL A CA 1
ATOM 1405 C C . VAL A 1 191 ? 23.890 -8.607 -3.093 1.00 11.38 179 VAL A C 1
ATOM 1406 O O . VAL A 1 191 ? 24.697 -8.979 -3.971 1.00 11.26 179 VAL A O 1
ATOM 1410 N N . GLY A 1 192 ? 23.159 -7.501 -3.212 1.00 11.03 180 GLY A N 1
ATOM 1411 C CA . GLY A 1 192 ? 23.142 -6.699 -4.439 1.00 9.21 180 GLY A CA 1
ATOM 1412 C C . GLY A 1 192 ? 24.427 -5.939 -4.657 1.00 9.39 180 GLY A C 1
ATOM 1413 O O . GLY A 1 192 ? 25.275 -5.850 -3.768 1.00 11.36 180 GLY A O 1
ATOM 1414 N N . LYS A 1 193 ? 24.520 -5.353 -5.838 1.00 9.71 181 LYS A N 1
ATOM 1415 C CA . LYS A 1 193 ? 25.691 -4.558 -6.201 1.00 9.07 181 LYS A CA 1
ATOM 1416 C C . LYS A 1 193 ? 25.853 -3.440 -5.173 1.00 9.95 181 LYS A C 1
ATOM 1417 O O . LYS A 1 193 ? 24.842 -2.837 -4.759 1.00 12.11 181 LYS A O 1
ATOM 1423 N N . PRO A 1 194 ? 27.100 -3.121 -4.748 1.00 10.85 182 PRO A N 1
ATOM 1424 C CA . PRO A 1 194 ? 28.418 -3.532 -5.274 1.00 12.23 182 PRO A CA 1
ATOM 1425 C C . PRO A 1 194 ? 28.995 -4.818 -4.656 1.00 11.96 182 PRO A C 1
ATOM 1426 O O . PRO A 1 194 ? 30.175 -5.131 -4.845 1.00 12.51 182 PRO A O 1
ATOM 1430 N N . GLU A 1 195 ? 28.174 -5.589 -3.962 1.00 10.44 183 GLU A N 1
ATOM 1431 C CA . GLU A 1 195 ? 28.633 -6.885 -3.493 1.00 10.35 183 GLU A CA 1
ATOM 1432 C C . GLU A 1 195 ? 28.694 -7.927 -4.617 1.00 9.52 183 GLU A C 1
ATOM 1433 O O . GLU A 1 195 ? 27.993 -7.869 -5.615 1.00 11.41 183 GLU A O 1
ATOM 1439 N N . PRO A 1 196 ? 29.550 -8.924 -4.444 1.00 9.69 184 PRO A N 1
ATOM 1440 C CA . PRO A 1 196 ? 29.730 -9.883 -5.531 1.00 11.41 184 PRO A CA 1
ATOM 1441 C C . PRO A 1 196 ? 28.662 -10.987 -5.587 1.00 9.57 184 PRO A C 1
ATOM 1442 O O . PRO A 1 196 ? 28.570 -11.644 -6.652 1.00 10.45 184 PRO A O 1
ATOM 1446 N N . ILE A 1 197 ? 27.880 -11.188 -4.517 1.00 9.84 185 ILE A N 1
ATOM 1447 C CA . ILE A 1 197 ? 26.977 -12.355 -4.485 1.00 8.75 185 ILE A CA 1
ATOM 1448 C C . ILE A 1 197 ? 25.974 -12.306 -5.651 1.00 8.46 185 ILE A C 1
ATOM 1449 O O . ILE A 1 197 ? 25.753 -13.312 -6.344 1.00 9.28 185 ILE A O 1
ATOM 1454 N N . ILE A 1 198 ? 25.392 -11.128 -5.941 1.00 9.13 186 ILE A N 1
ATOM 1455 C CA . ILE A 1 198 ? 24.499 -11.008 -7.084 1.00 9.19 186 ILE A CA 1
ATOM 1456 C C . ILE A 1 198 ? 25.117 -11.456 -8.406 1.00 10.00 186 ILE A C 1
ATOM 1457 O O . ILE A 1 198 ? 24.445 -12.138 -9.201 1.00 10.36 186 ILE A O 1
ATOM 1462 N N . MET A 1 199 ? 26.421 -11.212 -8.576 1.00 8.95 187 MET A N 1
ATOM 1463 C CA . MET A 1 199 ? 27.076 -11.603 -9.817 1.00 10.75 187 MET A CA 1
ATOM 1464 C C . MET A 1 199 ? 27.365 -13.082 -9.911 1.00 11.66 187 MET A C 1
ATOM 1465 O O . MET A 1 199 ? 27.215 -13.650 -10.988 1.00 10.14 187 MET A O 1
ATOM 1470 N N A GLU A 1 200 ? 27.767 -13.715 -8.817 0.52 10.02 188 GLU A N 1
ATOM 1471 N N B GLU A 1 200 ? 27.757 -13.704 -8.787 0.48 10.01 188 GLU A N 1
ATOM 1472 C CA A GLU A 1 200 ? 27.909 -15.166 -8.855 0.52 10.16 188 GLU A CA 1
ATOM 1473 C CA B GLU A 1 200 ? 27.881 -15.173 -8.705 0.48 10.21 188 GLU A CA 1
ATOM 1474 C C A GLU A 1 200 ? 26.540 -15.797 -9.122 0.52 10.20 188 GLU A C 1
ATOM 1475 C C B GLU A 1 200 ? 26.553 -15.782 -9.101 0.48 10.19 188 GLU A C 1
ATOM 1476 O O A GLU A 1 200 ? 26.422 -16.789 -9.857 0.52 10.77 188 GLU A O 1
ATOM 1477 O O B GLU A 1 200 ? 26.477 -16.733 -9.893 0.48 10.79 188 GLU A O 1
ATOM 1488 N N . GLN A 1 201 ? 25.480 -15.230 -8.542 1.00 9.59 189 GLN A N 1
ATOM 1489 C CA . GLN A 1 201 ? 24.151 -15.804 -8.751 1.00 9.52 189 GLN A CA 1
ATOM 1490 C C . GLN A 1 201 ? 23.681 -15.570 -10.215 1.00 9.45 189 GLN A C 1
ATOM 1491 O O . GLN A 1 201 ? 23.056 -16.426 -10.828 1.00 10.12 189 GLN A O 1
ATOM 1497 N N . ALA A 1 202 ? 24.072 -14.445 -10.817 1.00 8.40 190 ALA A N 1
ATOM 1498 C CA . ALA A 1 202 ? 23.820 -14.246 -12.233 1.00 9.03 190 ALA A CA 1
ATOM 1499 C C . ALA A 1 202 ? 24.557 -15.202 -13.139 1.00 12.23 190 ALA A C 1
ATOM 1500 O O . ALA A 1 202 ? 23.978 -15.703 -14.097 1.00 11.97 190 ALA A O 1
ATOM 1502 N N . LEU A 1 203 ? 25.813 -15.478 -12.794 1.00 8.87 191 LEU A N 1
ATOM 1503 C CA . LEU A 1 203 ? 26.588 -16.472 -13.555 1.00 14.28 191 LEU A CA 1
ATOM 1504 C C . LEU A 1 203 ? 25.942 -17.846 -13.525 1.00 14.77 191 LEU A C 1
ATOM 1505 O O . LEU A 1 203 ? 26.003 -18.592 -14.510 1.00 14.56 191 LEU A O 1
ATOM 1510 N N . LYS A 1 204 ? 25.384 -18.246 -12.383 1.00 13.13 192 LYS A N 1
ATOM 1511 C CA . LYS A 1 204 ? 24.610 -19.497 -12.306 1.00 15.54 192 LYS A CA 1
ATOM 1512 C C . LYS A 1 204 ? 23.519 -19.564 -13.322 1.00 16.33 192 LYS A C 1
ATOM 1513 O O . LYS A 1 204 ? 23.334 -20.604 -13.973 1.00 18.30 192 LYS A O 1
ATOM 1519 N N . VAL A 1 205 ? 22.808 -18.462 -13.511 1.00 14.50 193 VAL A N 1
ATOM 1520 C CA . VAL A 1 205 ? 21.674 -18.439 -14.422 1.00 15.95 193 VAL A CA 1
ATOM 1521 C C . VAL A 1 205 ? 22.161 -18.354 -15.883 1.00 14.19 193 VAL A C 1
ATOM 1522 O O . VAL A 1 205 ? 21.662 -19.083 -16.758 1.00 15.96 193 VAL A O 1
ATOM 1526 N N . LEU A 1 206 ? 23.185 -17.551 -16.129 1.00 13.68 194 LEU A N 1
ATOM 1527 C CA . LEU A 1 206 ? 23.697 -17.376 -17.483 1.00 12.91 194 LEU A CA 1
ATOM 1528 C C . LEU A 1 206 ? 24.312 -18.681 -17.965 1.00 12.62 194 LEU A C 1
ATOM 1529 O O . LEU A 1 206 ? 24.122 -19.060 -19.132 1.00 13.82 194 LEU A O 1
ATOM 1534 N N . GLY A 1 207 ? 25.073 -19.344 -17.088 1.00 12.87 195 GLY A N 1
ATOM 1535 C CA . GLY A 1 207 ? 25.610 -20.666 -17.401 1.00 13.55 195 GLY A CA 1
ATOM 1536 C C . GLY A 1 207 ? 27.017 -20.710 -17.977 1.00 14.97 195 GLY A C 1
ATOM 1537 O O . GLY A 1 207 ? 27.558 -21.821 -18.188 1.00 15.30 195 GLY A O 1
ATOM 1538 N N . THR A 1 208 ? 27.609 -19.548 -18.258 1.00 12.79 196 THR A N 1
ATOM 1539 C CA . THR A 1 208 ? 28.933 -19.482 -18.842 1.00 11.46 196 THR A CA 1
ATOM 1540 C C . THR A 1 208 ? 30.028 -19.455 -17.751 1.00 11.78 196 THR A C 1
ATOM 1541 O O . THR A 1 208 ? 29.727 -19.234 -16.574 1.00 13.18 196 THR A O 1
ATOM 1545 N N . ASN A 1 209 ? 31.271 -19.741 -18.136 1.00 11.86 197 ASN A N 1
ATOM 1546 C CA . ASN A 1 209 ? 32.385 -19.755 -17.190 1.00 12.64 197 ASN A CA 1
ATOM 1547 C C . ASN A 1 209 ? 32.806 -18.361 -16.795 1.00 13.75 197 ASN A C 1
ATOM 1548 O O . ASN A 1 209 ? 32.789 -17.441 -17.628 1.00 12.41 197 ASN A O 1
ATOM 1553 N N . LYS A 1 210 ? 33.211 -18.191 -15.542 1.00 11.47 198 LYS A N 1
ATOM 1554 C CA . LYS A 1 210 ? 33.610 -16.878 -15.016 1.00 12.33 198 LYS A CA 1
ATOM 1555 C C . LYS A 1 210 ? 34.645 -16.245 -15.927 1.00 15.72 198 LYS A C 1
ATOM 1556 O O . LYS A 1 210 ? 34.561 -15.043 -16.256 1.00 13.42 198 LYS A O 1
ATOM 1562 N N . ASN A 1 211 ? 35.633 -17.017 -16.363 1.00 12.98 199 ASN A N 1
ATOM 1563 C CA . ASN A 1 211 ? 36.732 -16.414 -17.126 1.00 15.06 199 ASN A CA 1
ATOM 1564 C C . ASN A 1 211 ? 36.388 -16.103 -18.598 1.00 17.24 199 ASN A C 1
ATOM 1565 O O . ASN A 1 211 ? 37.192 -15.458 -19.301 1.00 17.96 199 ASN A O 1
ATOM 1570 N N . GLU A 1 212 ? 35.191 -16.509 -19.025 1.00 13.20 200 GLU A N 1
ATOM 1571 C CA . GLU A 1 212 ? 34.662 -16.236 -20.362 1.00 12.12 200 GLU A CA 1
ATOM 1572 C C . GLU A 1 212 ? 33.451 -15.310 -20.378 1.00 14.38 200 GLU A C 1
ATOM 1573 O O . GLU A 1 212 ? 32.783 -15.175 -21.400 1.00 13.78 200 GLU A O 1
ATOM 1579 N N . THR A 1 213 ? 33.183 -14.671 -19.241 1.00 11.39 201 THR A N 1
ATOM 1580 C CA . THR A 1 213 ? 32.013 -13.793 -19.089 1.00 11.18 201 THR A CA 1
ATOM 1581 C C . THR A 1 213 ? 32.488 -12.388 -18.798 1.00 12.89 201 THR A C 1
ATOM 1582 O O . THR A 1 213 ? 33.482 -12.169 -18.080 1.00 13.10 201 THR A O 1
ATOM 1586 N N . ILE A 1 214 ? 31.801 -11.419 -19.396 1.00 10.72 202 ILE A N 1
ATOM 1587 C CA . ILE A 1 214 ? 32.122 -10.013 -19.074 1.00 11.28 202 ILE A CA 1
ATOM 1588 C C . ILE A 1 214 ? 30.892 -9.261 -18.582 1.00 9.89 202 ILE A C 1
ATOM 1589 O O . ILE A 1 214 ? 29.828 -9.487 -19.098 1.00 11.84 202 ILE A O 1
ATOM 1594 N N . MET A 1 215 ? 31.082 -8.393 -17.588 1.00 10.01 203 MET A N 1
ATOM 1595 C CA . MET A 1 215 ? 30.007 -7.486 -17.108 1.00 9.61 203 MET A CA 1
ATOM 1596 C C . MET A 1 215 ? 30.236 -6.150 -17.746 1.00 10.36 203 MET A C 1
ATOM 1597 O O . MET A 1 215 ? 31.360 -5.650 -17.713 1.00 11.72 203 MET A O 1
ATOM 1602 N N . VAL A 1 216 ? 29.160 -5.605 -18.309 1.00 10.21 204 VAL A N 1
ATOM 1603 C CA . VAL A 1 216 ? 29.193 -4.333 -19.008 1.00 10.44 204 VAL A CA 1
ATOM 1604 C C . VAL A 1 216 ? 28.312 -3.360 -18.238 1.00 11.25 204 VAL A C 1
ATOM 1605 O O . VAL A 1 216 ? 27.152 -3.654 -17.913 1.00 13.75 204 VAL A O 1
ATOM 1609 N N . GLY A 1 217 ? 28.798 -2.144 -17.976 1.00 12.18 205 GLY A N 1
ATOM 1610 C CA . GLY A 1 217 ? 27.978 -1.191 -17.253 1.00 10.90 205 GLY A CA 1
ATOM 1611 C C . GLY A 1 217 ? 28.585 0.201 -17.402 1.00 11.45 205 GLY A C 1
ATOM 1612 O O . GLY A 1 217 ? 29.582 0.379 -18.073 1.00 12.53 205 GLY A O 1
ATOM 1613 N N . ASP A 1 218 ? 28.026 1.186 -16.720 1.00 13.47 206 ASP A N 1
ATOM 1614 C CA . ASP A 1 218 ? 28.616 2.541 -16.801 1.00 12.71 206 ASP A CA 1
ATOM 1615 C C . ASP A 1 218 ? 28.689 3.268 -15.466 1.00 13.49 206 ASP A C 1
ATOM 1616 O O . ASP A 1 218 ? 28.932 4.512 -15.434 1.00 14.22 206 ASP A O 1
ATOM 1621 N N . ASN A 1 219 ? 28.529 2.541 -14.362 1.00 11.92 207 ASN A N 1
ATOM 1622 C CA . ASN A 1 219 ? 28.748 3.080 -13.032 1.00 13.62 207 ASN A CA 1
ATOM 1623 C C . ASN A 1 219 ? 29.753 2.198 -12.327 1.00 15.14 207 ASN A C 1
ATOM 1624 O O . ASN A 1 219 ? 29.586 0.984 -12.354 1.00 14.33 207 ASN A O 1
ATOM 1629 N N . TYR A 1 220 ? 30.803 2.780 -11.755 1.00 12.60 208 TYR A N 1
ATOM 1630 C CA . TYR A 1 220 ? 31.832 2.021 -11.067 1.00 15.08 208 TYR A CA 1
ATOM 1631 C C . TYR A 1 220 ? 31.479 1.706 -9.622 1.00 16.65 208 TYR A C 1
ATOM 1632 O O . TYR A 1 220 ? 31.540 0.543 -9.217 1.00 13.96 208 TYR A O 1
ATOM 1641 N N . ASP A 1 221 ? 31.121 2.718 -8.825 1.00 14.50 209 ASP A N 1
ATOM 1642 C CA . ASP A 1 221 ? 31.097 2.564 -7.374 1.00 16.49 209 ASP A CA 1
ATOM 1643 C C . ASP A 1 221 ? 30.029 1.625 -6.908 1.00 14.73 209 ASP A C 1
ATOM 1644 O O . ASP A 1 221 ? 30.181 0.947 -5.896 1.00 18.04 209 ASP A O 1
ATOM 1649 N N A THR A 1 222 ? 28.912 1.617 -7.634 0.31 14.83 210 THR A N 1
ATOM 1650 N N B THR A 1 222 ? 28.913 1.609 -7.629 0.69 14.78 210 THR A N 1
ATOM 1651 C CA A THR A 1 222 ? 27.814 0.729 -7.284 0.31 15.89 210 THR A CA 1
ATOM 1652 C CA B THR A 1 222 ? 27.839 0.694 -7.281 0.69 15.89 210 THR A CA 1
ATOM 1653 C C A THR A 1 222 ? 27.700 -0.495 -8.170 0.31 14.59 210 THR A C 1
ATOM 1654 C C B THR A 1 222 ? 27.905 -0.550 -8.171 0.69 14.69 210 THR A C 1
ATOM 1655 O O A THR A 1 222 ? 27.390 -1.565 -7.650 0.31 14.32 210 THR A O 1
ATOM 1656 O O B THR A 1 222 ? 27.942 -1.684 -7.686 0.69 15.82 210 THR A O 1
ATOM 1663 N N . ASP A 1 223 ? 27.953 -0.375 -9.478 1.00 14.85 211 ASP A N 1
ATOM 1664 C CA . ASP A 1 223 ? 27.680 -1.494 -10.377 1.00 13.51 211 ASP A CA 1
ATOM 1665 C C . ASP A 1 223 ? 28.873 -2.306 -10.797 1.00 14.13 211 ASP A C 1
ATOM 1666 O O . ASP A 1 223 ? 28.951 -3.469 -10.415 1.00 12.90 211 ASP A O 1
ATOM 1671 N N . ILE A 1 224 ? 29.842 -1.718 -11.483 1.00 13.89 212 ILE A N 1
ATOM 1672 C CA . ILE A 1 224 ? 30.959 -2.507 -12.017 1.00 13.99 212 ILE A CA 1
ATOM 1673 C C . ILE A 1 224 ? 31.881 -3.066 -10.924 1.00 15.08 212 ILE A C 1
ATOM 1674 O O . ILE A 1 224 ? 32.463 -4.168 -11.075 1.00 11.41 212 ILE A O 1
ATOM 1679 N N . LEU A 1 225 ? 32.002 -2.361 -9.794 1.00 11.12 213 LEU A N 1
ATOM 1680 C CA . LEU A 1 225 ? 32.722 -2.901 -8.643 1.00 10.63 213 LEU A CA 1
ATOM 1681 C C . LEU A 1 225 ? 32.199 -4.294 -8.246 1.00 11.09 213 LEU A C 1
ATOM 1682 O O . LEU A 1 225 ? 32.981 -5.144 -7.771 1.00 12.34 213 LEU A O 1
ATOM 1687 N N . ALA A 1 226 ? 30.906 -4.554 -8.429 1.00 11.71 214 ALA A N 1
ATOM 1688 C CA . ALA A 1 226 ? 30.371 -5.909 -8.098 1.00 9.86 214 ALA A CA 1
ATOM 1689 C C . ALA A 1 226 ? 30.988 -6.974 -8.987 1.00 11.99 214 ALA A C 1
ATOM 1690 O O . ALA A 1 226 ? 31.344 -8.045 -8.495 1.00 12.55 214 ALA A O 1
ATOM 1692 N N . GLY A 1 227 ? 31.118 -6.654 -10.282 1.00 11.61 215 GLY A N 1
ATOM 1693 C CA . GLY A 1 227 ? 31.772 -7.595 -11.199 1.00 10.35 215 GLY A CA 1
ATOM 1694 C C . GLY A 1 227 ? 33.244 -7.807 -10.855 1.00 11.11 215 GLY A C 1
ATOM 1695 O O . GLY A 1 227 ? 33.704 -8.957 -10.892 1.00 11.95 215 GLY A O 1
ATOM 1696 N N . ILE A 1 228 ? 33.983 -6.731 -10.597 1.00 11.44 216 ILE A N 1
ATOM 1697 C CA . ILE A 1 228 ? 35.358 -6.850 -10.197 1.00 10.60 216 ILE A CA 1
ATOM 1698 C C . ILE A 1 228 ? 35.504 -7.760 -8.984 1.00 12.56 216 ILE A C 1
ATOM 1699 O O . ILE A 1 228 ? 36.302 -8.736 -8.962 1.00 13.62 216 ILE A O 1
ATOM 1704 N N . ARG A 1 229 ? 34.707 -7.486 -7.954 1.00 11.55 217 ARG A N 1
ATOM 1705 C CA . ARG A 1 229 ? 34.806 -8.293 -6.741 1.00 10.19 217 ARG A CA 1
ATOM 1706 C C . ARG A 1 229 ? 34.408 -9.759 -6.935 1.00 10.60 217 ARG A C 1
ATOM 1707 O O . ARG A 1 229 ? 34.935 -10.655 -6.272 1.00 13.81 217 ARG A O 1
ATOM 1715 N N . ALA A 1 230 ? 33.534 -10.013 -7.908 1.00 9.50 218 ALA A N 1
ATOM 1716 C CA . ALA A 1 230 ? 33.079 -11.369 -8.204 1.00 11.55 218 ALA A CA 1
ATOM 1717 C C . ALA A 1 230 ? 34.083 -12.147 -9.042 1.00 11.27 218 ALA A C 1
ATOM 1718 O O . ALA A 1 230 ? 33.900 -13.341 -9.248 1.00 12.34 218 ALA A O 1
ATOM 1720 N N . GLY A 1 231 ? 35.141 -11.491 -9.514 1.00 10.84 219 GLY A N 1
ATOM 1721 C CA . GLY A 1 231 ? 36.130 -12.180 -10.335 1.00 12.01 219 GLY A CA 1
ATOM 1722 C C . GLY A 1 231 ? 35.870 -12.168 -11.823 1.00 13.25 219 GLY A C 1
ATOM 1723 O O . GLY A 1 231 ? 36.505 -12.945 -12.578 1.00 16.18 219 GLY A O 1
ATOM 1724 N N . LEU A 1 232 ? 34.951 -11.315 -12.263 1.00 13.20 220 LEU A N 1
ATOM 1725 C CA . LEU A 1 232 ? 34.620 -11.165 -13.688 1.00 12.25 220 LEU A CA 1
ATOM 1726 C C . LEU A 1 232 ? 35.395 -10.024 -14.318 1.00 10.70 220 LEU A C 1
ATOM 1727 O O . LEU A 1 232 ? 35.682 -9.051 -13.646 1.00 12.47 220 LEU A O 1
ATOM 1732 N N . ASP A 1 233 ? 35.708 -10.157 -15.608 1.00 11.49 221 ASP A N 1
ATOM 1733 C CA . ASP A 1 233 ? 36.239 -9.014 -16.368 1.00 10.13 221 ASP A CA 1
ATOM 1734 C C . ASP A 1 233 ? 35.079 -8.070 -16.547 1.00 12.17 221 ASP A C 1
ATOM 1735 O O . ASP A 1 233 ? 33.914 -8.473 -16.519 1.00 12.06 221 ASP A O 1
ATOM 1740 N N . THR A 1 234 ? 35.431 -6.803 -16.712 1.00 11.38 222 THR A N 1
ATOM 1741 C CA . THR A 1 234 ? 34.423 -5.759 -16.751 1.00 10.94 222 THR A CA 1
ATOM 1742 C C . THR A 1 234 ? 34.728 -4.742 -17.846 1.00 12.22 222 THR A C 1
ATOM 1743 O O . THR A 1 234 ? 35.891 -4.379 -18.109 1.00 13.53 222 THR A O 1
ATOM 1747 N N . LEU A 1 235 ? 33.648 -4.249 -18.460 1.00 10.89 223 LEU A N 1
ATOM 1748 C CA . LEU A 1 235 ? 33.729 -3.152 -19.438 1.00 10.70 223 LEU A CA 1
ATOM 1749 C C . LEU A 1 235 ? 32.926 -2.002 -18.839 1.00 10.50 223 LEU A C 1
ATOM 1750 O O . LEU A 1 235 ? 31.717 -2.140 -18.595 1.00 11.96 223 LEU A O 1
ATOM 1755 N N . LEU A 1 236 ? 33.604 -0.875 -18.625 1.00 11.07 224 LEU A N 1
ATOM 1756 C CA . LEU A 1 236 ? 32.966 0.332 -18.112 1.00 9.92 224 LEU A CA 1
ATOM 1757 C C . LEU A 1 236 ? 32.833 1.295 -19.301 1.00 10.99 224 LEU A C 1
ATOM 1758 O O . LEU A 1 236 ? 33.858 1.724 -19.856 1.00 13.88 224 LEU A O 1
ATOM 1763 N N . VAL A 1 237 ? 31.606 1.612 -19.713 1.00 10.86 225 VAL A N 1
ATOM 1764 C CA . VAL A 1 237 ? 31.412 2.565 -20.814 1.00 11.83 225 VAL A CA 1
ATOM 1765 C C . VAL A 1 237 ? 31.016 3.924 -20.265 1.00 13.04 225 VAL A C 1
ATOM 1766 O O . VAL A 1 237 ? 30.825 4.115 -19.052 1.00 13.02 225 VAL A O 1
ATOM 1770 N N . HIS A 1 238 ? 30.977 4.872 -21.198 1.00 13.22 226 HIS A N 1
ATOM 1771 C CA . HIS A 1 238 ? 30.606 6.256 -20.891 1.00 14.37 226 HIS A CA 1
ATOM 1772 C C . HIS A 1 238 ? 31.653 6.928 -20.027 1.00 13.47 226 HIS A C 1
ATOM 1773 O O . HIS A 1 238 ? 31.340 7.809 -19.210 1.00 15.57 226 HIS A O 1
ATOM 1780 N N . THR A 1 239 ? 32.912 6.545 -20.226 1.00 13.54 227 THR A N 1
ATOM 1781 C CA . THR A 1 239 ? 34.000 7.092 -19.460 1.00 15.05 227 THR A CA 1
ATOM 1782 C C . THR A 1 239 ? 34.570 8.325 -20.161 1.00 14.89 227 THR A C 1
ATOM 1783 O O . THR A 1 239 ? 34.208 8.635 -21.285 1.00 17.64 227 THR A O 1
ATOM 1787 N N . GLY A 1 240 ? 35.421 9.042 -19.441 1.00 15.98 228 GLY A N 1
ATOM 1788 C CA . GLY A 1 240 ? 36.075 10.218 -19.995 1.00 19.38 228 GLY A CA 1
ATOM 1789 C C . GLY A 1 240 ? 37.459 10.297 -19.396 1.00 20.78 228 GLY A C 1
ATOM 1790 O O . GLY A 1 240 ? 37.829 9.459 -18.564 1.00 18.90 228 GLY A O 1
ATOM 1791 N N . VAL A 1 241 ? 38.235 11.298 -19.806 1.00 20.25 229 VAL A N 1
ATOM 1792 C CA . VAL A 1 241 ? 39.612 11.455 -19.324 1.00 18.31 229 VAL A CA 1
ATOM 1793 C C . VAL A 1 241 ? 39.700 11.512 -17.818 1.00 20.80 229 VAL A C 1
ATOM 1794 O O . VAL A 1 241 ? 40.544 10.826 -17.181 1.00 24.27 229 VAL A O 1
ATOM 1798 N N . THR A 1 242 ? 38.826 12.297 -17.205 1.00 18.88 230 THR A N 1
ATOM 1799 C CA . THR A 1 242 ? 38.922 12.503 -15.774 1.00 20.25 230 THR A CA 1
ATOM 1800 C C . THR A 1 242 ? 38.530 11.245 -15.000 1.00 22.05 230 THR A C 1
ATOM 1801 O O . THR A 1 242 ? 39.178 10.881 -14.013 1.00 22.91 230 THR A O 1
ATOM 1805 N N . THR A 1 243 ? 37.500 10.544 -15.479 1.00 17.57 231 THR A N 1
ATOM 1806 C CA . THR A 1 243 ? 37.103 9.320 -14.799 1.00 18.43 231 THR A CA 1
ATOM 1807 C C . THR A 1 243 ? 38.152 8.192 -14.936 1.00 20.52 231 THR A C 1
ATOM 1808 O O . THR A 1 243 ? 38.407 7.458 -13.960 1.00 19.86 231 THR A O 1
ATOM 1812 N N . VAL A 1 244 ? 38.776 8.074 -16.108 1.00 18.53 232 VAL A N 1
ATOM 1813 C CA . VAL A 1 244 ? 39.811 7.058 -16.282 1.00 21.39 232 VAL A CA 1
ATOM 1814 C C . VAL A 1 244 ? 40.989 7.369 -15.331 1.00 24.05 232 VAL A C 1
ATOM 1815 O O . VAL A 1 244 ? 41.477 6.485 -14.621 1.00 23.05 232 VAL A O 1
ATOM 1819 N N . GLU A 1 245 ? 41.398 8.634 -15.267 1.00 22.15 233 GLU A N 1
ATOM 1820 C CA . GLU A 1 245 ? 42.445 9.043 -14.335 1.00 22.69 233 GLU A CA 1
ATOM 1821 C C . GLU A 1 245 ? 42.113 8.760 -12.873 1.00 23.85 233 GLU A C 1
ATOM 1822 O O . GLU A 1 245 ? 42.977 8.337 -12.094 1.00 23.15 233 GLU A O 1
ATOM 1828 N N . LYS A 1 246 ? 40.867 8.995 -12.485 1.00 21.07 234 LYS A N 1
ATOM 1829 C CA . LYS A 1 246 ? 40.422 8.769 -11.125 1.00 19.23 234 LYS A CA 1
ATOM 1830 C C . LYS A 1 246 ? 40.498 7.286 -10.759 1.00 20.40 234 LYS A C 1
ATOM 1831 O O . LYS A 1 246 ? 41.060 6.932 -9.719 1.00 22.33 234 LYS A O 1
ATOM 1837 N N . LEU A 1 247 ? 39.988 6.422 -11.633 1.00 20.37 235 LEU A N 1
ATOM 1838 C CA . LEU A 1 247 ? 40.031 4.981 -11.359 1.00 19.56 235 LEU A CA 1
ATOM 1839 C C . LEU A 1 247 ? 41.452 4.436 -11.250 1.00 17.91 235 LEU A C 1
ATOM 1840 O O . LEU A 1 247 ? 41.684 3.432 -10.547 1.00 18.87 235 LEU A O 1
ATOM 1845 N N . LYS A 1 248 ? 42.400 5.079 -11.924 1.00 19.90 236 LYS A N 1
ATOM 1846 C CA . LYS A 1 248 ? 43.786 4.631 -11.844 1.00 19.71 236 LYS A CA 1
ATOM 1847 C C . LYS A 1 248 ? 44.353 4.798 -10.427 1.00 24.17 236 LYS A C 1
ATOM 1848 O O . LYS A 1 248 ? 45.369 4.194 -10.104 1.00 21.92 236 LYS A O 1
ATOM 1854 N N . GLU A 1 249 ? 43.704 5.616 -9.595 1.00 19.49 237 GLU A N 1
ATOM 1855 C CA . GLU A 1 249 ? 44.164 5.862 -8.225 1.00 20.70 237 GLU A CA 1
ATOM 1856 C C . GLU A 1 249 ? 43.548 4.884 -7.244 1.00 24.52 237 GLU A C 1
ATOM 1857 O O . GLU A 1 249 ? 43.988 4.809 -6.093 1.00 24.63 237 GLU A O 1
ATOM 1863 N N . TYR A 1 250 ? 42.531 4.142 -7.683 1.00 19.64 238 TYR A N 1
ATOM 1864 C CA . TYR A 1 250 ? 41.845 3.156 -6.822 1.00 22.11 238 TYR A CA 1
ATOM 1865 C C . TYR A 1 250 ? 42.561 1.810 -6.729 1.00 20.99 238 TYR A C 1
ATOM 1866 O O . TYR A 1 250 ? 43.499 1.540 -7.490 1.00 19.34 238 TYR A O 1
ATOM 1875 N N . LYS A 1 251 ? 42.124 0.954 -5.797 1.00 19.08 239 LYS A N 1
ATOM 1876 C CA . LYS A 1 251 ? 42.670 -0.386 -5.680 1.00 19.70 239 LYS A CA 1
ATOM 1877 C C . LYS A 1 251 ? 42.384 -1.240 -6.906 1.00 19.61 239 LYS A C 1
ATOM 1878 O O . LYS A 1 251 ? 43.216 -2.056 -7.297 1.00 21.89 239 LYS A O 1
ATOM 1884 N N . GLN A 1 252 ? 41.189 -1.113 -7.474 1.00 18.50 240 GLN A N 1
ATOM 1885 C CA . GLN A 1 252 ? 40.817 -1.988 -8.585 1.00 16.77 240 GLN A CA 1
ATOM 1886 C C . GLN A 1 252 ? 40.206 -1.154 -9.706 1.00 13.63 240 GLN A C 1
ATOM 1887 O O . GLN A 1 252 ? 39.556 -0.142 -9.465 1.00 17.84 240 GLN A O 1
ATOM 1893 N N . GLN A 1 253 ? 40.457 -1.582 -10.934 1.00 15.56 241 GLN A N 1
ATOM 1894 C CA . GLN A 1 253 ? 40.019 -0.887 -12.137 1.00 14.26 241 GLN A CA 1
ATOM 1895 C C . GLN A 1 253 ? 39.181 -1.832 -12.977 1.00 14.10 241 GLN A C 1
ATOM 1896 O O . GLN A 1 253 ? 39.323 -3.056 -12.905 1.00 15.04 241 GLN A O 1
ATOM 1902 N N . PRO A 1 254 ? 38.314 -1.257 -13.809 1.00 12.12 242 PRO A N 1
ATOM 1903 C CA . PRO A 1 254 ? 37.654 -2.107 -14.791 1.00 12.80 242 PRO A CA 1
ATOM 1904 C C . PRO A 1 254 ? 38.678 -2.696 -15.766 1.00 14.35 242 PRO A C 1
ATOM 1905 O O . PRO A 1 254 ? 39.740 -2.096 -16.017 1.00 14.13 242 PRO A O 1
ATOM 1909 N N . THR A 1 255 ? 38.350 -3.815 -16.371 1.00 12.74 243 THR A N 1
ATOM 1910 C CA . THR A 1 255 ? 39.300 -4.413 -17.308 1.00 13.34 243 THR A CA 1
ATOM 1911 C C . THR A 1 255 ? 39.445 -3.484 -18.516 1.00 14.51 243 THR A C 1
ATOM 1912 O O . THR A 1 255 ? 40.550 -3.345 -19.073 1.00 16.12 243 THR A O 1
ATOM 1916 N N . TYR A 1 256 ? 38.319 -2.933 -18.977 1.00 12.63 244 TYR A N 1
ATOM 1917 C CA . TYR A 1 256 ? 38.307 -2.039 -20.161 1.00 12.45 244 TYR A CA 1
ATOM 1918 C C . TYR A 1 256 ? 37.465 -0.826 -19.865 1.00 13.38 244 TYR A C 1
ATOM 1919 O O . TYR A 1 256 ? 36.439 -0.938 -19.198 1.00 14.57 244 TYR A O 1
ATOM 1928 N N A SER A 1 257 ? 37.853 0.322 -20.411 0.33 14.26 245 SER A N 1
ATOM 1929 N N B SER A 1 257 ? 37.912 0.326 -20.370 0.67 14.20 245 SER A N 1
ATOM 1930 C CA A SER A 1 257 ? 37.062 1.543 -20.240 0.33 15.54 245 SER A CA 1
ATOM 1931 C CA B SER A 1 257 ? 37.139 1.576 -20.284 0.67 15.56 245 SER A CA 1
ATOM 1932 C C A SER A 1 257 ? 36.955 2.238 -21.583 0.33 14.75 245 SER A C 1
ATOM 1933 C C B SER A 1 257 ? 36.953 2.113 -21.697 0.67 14.73 245 SER A C 1
ATOM 1934 O O A SER A 1 257 ? 37.985 2.558 -22.189 0.33 15.87 245 SER A O 1
ATOM 1935 O O B SER A 1 257 ? 37.906 2.157 -22.495 0.67 16.23 245 SER A O 1
ATOM 1940 N N . MET A 1 258 ? 35.719 2.471 -22.038 1.00 14.62 246 MET A N 1
ATOM 1941 C CA . MET A 1 258 ? 35.449 3.007 -23.378 1.00 16.06 246 MET A CA 1
ATOM 1942 C C . MET A 1 258 ? 34.425 4.124 -23.333 1.00 15.08 246 MET A C 1
ATOM 1943 O O . MET A 1 258 ? 33.763 4.329 -22.328 1.00 14.86 246 MET A O 1
ATOM 1948 N N . LYS A 1 259 ? 34.294 4.849 -24.436 1.00 15.48 247 LYS A N 1
ATOM 1949 C CA . LYS A 1 259 ? 33.324 5.919 -24.465 1.00 16.40 247 LYS A CA 1
ATOM 1950 C C . LYS A 1 259 ? 31.911 5.419 -24.651 1.00 15.85 247 LYS A C 1
ATOM 1951 O O . LYS A 1 259 ? 30.977 5.953 -24.088 1.00 18.60 247 LYS A O 1
ATOM 1957 N N . SER A 1 260 ? 31.728 4.377 -25.460 1.00 16.58 248 SER A N 1
ATOM 1958 C CA . SER A 1 260 ? 30.407 3.988 -25.906 1.00 19.79 248 SER A CA 1
ATOM 1959 C C . SER A 1 260 ? 30.391 2.493 -26.134 1.00 16.06 248 SER A C 1
ATOM 1960 O O . SER A 1 260 ? 31.420 1.919 -26.479 1.00 16.16 248 SER A O 1
ATOM 1963 N N . LEU A 1 261 ? 29.226 1.882 -25.979 1.00 14.63 249 LEU A N 1
ATOM 1964 C CA . LEU A 1 261 ? 29.028 0.520 -26.428 1.00 14.78 249 LEU A CA 1
ATOM 1965 C C . LEU A 1 261 ? 29.380 0.324 -27.890 1.00 17.46 249 LEU A C 1
ATOM 1966 O O . LEU A 1 261 ? 29.752 -0.800 -28.267 1.00 16.67 249 LEU A O 1
ATOM 1971 N N . ASP A 1 262 ? 29.256 1.388 -28.704 1.00 17.18 250 ASP A N 1
ATOM 1972 C CA . ASP A 1 262 ? 29.578 1.277 -30.130 1.00 18.19 250 ASP A CA 1
ATOM 1973 C C . ASP A 1 262 ? 31.045 0.927 -30.352 1.00 18.00 250 ASP A C 1
ATOM 1974 O O . ASP A 1 262 ? 31.407 0.462 -31.435 1.00 20.65 250 ASP A O 1
ATOM 1979 N N . ASP A 1 263 ? 31.898 1.163 -29.358 1.00 17.36 251 ASP A N 1
ATOM 1980 C CA . ASP A 1 263 ? 33.336 0.974 -29.518 1.00 15.08 251 ASP A CA 1
ATOM 1981 C C . ASP A 1 263 ? 33.777 -0.477 -29.252 1.00 15.23 251 ASP A C 1
ATOM 1982 O O . ASP A 1 263 ? 34.893 -0.866 -29.586 1.00 18.60 251 ASP A O 1
ATOM 1987 N N . TRP A 1 264 ? 32.891 -1.281 -28.662 1.00 16.67 252 TRP A N 1
ATOM 1988 C CA . TRP A 1 264 ? 33.277 -2.623 -28.246 1.00 14.79 252 TRP A CA 1
ATOM 1989 C C . TRP A 1 264 ? 33.401 -3.575 -29.427 1.00 16.12 252 TRP A C 1
ATOM 1990 O O . TRP A 1 264 ? 32.517 -3.634 -30.267 1.00 17.74 252 TRP A O 1
ATOM 2001 N N . LYS A 1 265 ? 34.493 -4.312 -29.469 1.00 15.51 253 LYS A N 1
ATOM 2002 C CA . LYS A 1 265 ? 34.652 -5.404 -30.445 1.00 18.96 253 LYS A CA 1
ATOM 2003 C C . LYS A 1 265 ? 34.462 -6.722 -29.720 1.00 19.51 253 LYS A C 1
ATOM 2004 O O . LYS A 1 265 ? 34.856 -6.855 -28.547 1.00 19.95 253 LYS A O 1
ATOM 2010 N N . PHE A 1 266 ? 33.862 -7.694 -30.397 1.00 19.42 254 PHE A N 1
ATOM 2011 C CA . PHE A 1 266 ? 33.387 -8.899 -29.717 1.00 16.92 254 PHE A CA 1
ATOM 2012 C C . PHE A 1 266 ? 34.507 -9.903 -29.593 1.00 19.29 254 PHE A C 1
ATOM 2013 O O . PHE A 1 266 ? 34.528 -10.966 -30.242 1.00 20.22 254 PHE A O 1
ATOM 2021 N N . LEU A 1 267 ? 35.454 -9.525 -28.759 1.00 22.44 255 LEU A N 1
ATOM 2022 C CA . LEU A 1 267 ? 36.677 -10.282 -28.502 1.00 26.83 255 LEU A CA 1
ATOM 2023 C C . LEU A 1 267 ? 36.460 -11.719 -27.982 1.00 22.94 255 LEU A C 1
ATOM 2024 O O . LEU A 1 267 ? 37.328 -12.554 -28.327 1.00 21.60 255 LEU A O 1
ATOM 2030 N N A MET B 1 13 ? 23.928 19.970 55.670 0.43 33.32 1 MET B N 1
ATOM 2031 N N B MET B 1 13 ? 24.063 19.954 55.985 0.57 33.49 1 MET B N 1
ATOM 2032 C CA A MET B 1 13 ? 25.327 19.584 55.742 0.43 29.70 1 MET B CA 1
ATOM 2033 C CA B MET B 1 13 ? 25.434 19.526 55.774 0.57 29.74 1 MET B CA 1
ATOM 2034 C C A MET B 1 13 ? 25.591 18.275 55.004 0.43 21.11 1 MET B C 1
ATOM 2035 C C B MET B 1 13 ? 25.581 18.145 55.140 0.57 20.75 1 MET B C 1
ATOM 2036 O O A MET B 1 13 ? 26.741 17.856 54.882 0.43 22.99 1 MET B O 1
ATOM 2037 O O B MET B 1 13 ? 26.649 17.545 55.223 0.57 26.45 1 MET B O 1
ATOM 2046 N N . ARG B 1 14 ? 24.535 17.655 54.481 1.00 25.37 2 ARG B N 1
ATOM 2047 C CA . ARG B 1 14 ? 24.707 16.453 53.641 1.00 20.90 2 ARG B CA 1
ATOM 2048 C C . ARG B 1 14 ? 25.565 16.776 52.425 1.00 23.69 2 ARG B C 1
ATOM 2049 O O . ARG B 1 14 ? 25.542 17.889 51.913 1.00 20.47 2 ARG B O 1
ATOM 2057 N N . LYS B 1 15 ? 26.315 15.794 51.949 1.00 19.77 3 LYS B N 1
ATOM 2058 C CA . LYS B 1 15 ? 27.071 15.946 50.725 1.00 22.26 3 LYS B CA 1
ATOM 2059 C C . LYS B 1 15 ? 26.123 16.054 49.548 1.00 19.77 3 LYS B C 1
ATOM 2060 O O . LYS B 1 15 ? 26.326 16.885 48.682 1.00 23.15 3 LYS B O 1
ATOM 2066 N N . TYR B 1 16 ? 25.086 15.219 49.538 1.00 20.24 4 TYR B N 1
ATOM 2067 C CA . TYR B 1 16 ? 24.098 15.289 48.457 1.00 23.46 4 TYR B CA 1
ATOM 2068 C C . TYR B 1 16 ? 22.742 15.778 48.942 1.00 19.96 4 TYR B C 1
ATOM 2069 O O . TYR B 1 16 ? 22.076 15.128 49.769 1.00 22.59 4 TYR B O 1
ATOM 2078 N N . ASN B 1 17 ? 22.333 16.929 48.402 1.00 18.36 5 ASN B N 1
ATOM 2079 C CA . ASN B 1 17 ? 21.092 17.580 48.790 1.00 23.23 5 ASN B CA 1
ATOM 2080 C C . ASN B 1 17 ? 20.060 17.601 47.669 1.00 24.14 5 ASN B C 1
ATOM 2081 O O . ASN B 1 17 ? 19.005 18.200 47.791 1.00 24.60 5 ASN B O 1
ATOM 2086 N N . GLY B 1 18 ? 20.373 16.900 46.585 1.00 22.41 6 GLY B N 1
ATOM 2087 C CA . GLY B 1 18 ? 19.426 16.737 45.498 1.00 23.79 6 GLY B CA 1
ATOM 2088 C C . GLY B 1 18 ? 19.761 15.474 44.728 1.00 20.68 6 GLY B C 1
ATOM 2089 O O . GLY B 1 18 ? 20.930 15.160 44.512 1.00 20.27 6 GLY B O 1
ATOM 2090 N N . TYR B 1 19 ? 18.726 14.748 44.335 1.00 20.34 7 TYR B N 1
ATOM 2091 C CA . TYR B 1 19 ? 18.905 13.480 43.640 1.00 17.79 7 TYR B CA 1
ATOM 2092 C C . TYR B 1 19 ? 18.181 13.487 42.295 1.00 19.46 7 TYR B C 1
ATOM 2093 O O . TYR B 1 19 ? 16.993 13.797 42.227 1.00 19.84 7 TYR B O 1
ATOM 2102 N N . LEU B 1 20 ? 18.909 13.114 41.246 1.00 17.84 8 LEU B N 1
ATOM 2103 C CA . LEU B 1 20 ? 18.308 12.769 39.944 1.00 17.56 8 LEU B CA 1
ATOM 2104 C C . LEU B 1 20 ? 18.208 11.260 39.850 1.00 16.32 8 LEU B C 1
ATOM 2105 O O . LEU B 1 20 ? 19.187 10.551 40.047 1.00 16.95 8 LEU B O 1
ATOM 2110 N N . ILE B 1 21 ? 17.022 10.739 39.564 1.00 18.21 9 ILE B N 1
ATOM 2111 C CA . ILE B 1 21 ? 16.814 9.296 39.706 1.00 18.00 9 ILE B CA 1
ATOM 2112 C C . ILE B 1 21 ? 16.262 8.681 38.429 1.00 20.07 9 ILE B C 1
ATOM 2113 O O . ILE B 1 21 ? 15.225 9.104 37.924 1.00 18.23 9 ILE B O 1
ATOM 2118 N N . ASP B 1 22 ? 16.953 7.677 37.921 1.00 16.65 10 ASP B N 1
ATOM 2119 C CA . ASP B 1 22 ? 16.451 6.922 36.772 1.00 19.20 10 ASP B CA 1
ATOM 2120 C C . ASP B 1 22 ? 15.141 6.147 37.044 1.00 26.32 10 ASP B C 1
ATOM 2121 O O . ASP B 1 22 ? 14.831 5.792 38.200 1.00 23.32 10 ASP B O 1
ATOM 2126 N N . LEU B 1 23 ? 14.368 5.917 35.974 1.00 22.82 11 LEU B N 1
ATOM 2127 C CA . LEU B 1 23 ? 13.172 5.065 35.970 1.00 23.87 11 LEU B CA 1
ATOM 2128 C C . LEU B 1 23 ? 13.325 3.920 34.944 1.00 30.99 11 LEU B C 1
ATOM 2129 O O . LEU B 1 23 ? 12.480 3.038 34.834 1.00 37.11 11 LEU B O 1
ATOM 2134 N N . ASP B 1 24 ? 14.401 3.947 34.179 1.00 32.69 12 ASP B N 1
ATOM 2135 C CA . ASP B 1 24 ? 14.594 2.956 33.140 1.00 31.66 12 ASP B CA 1
ATOM 2136 C C . ASP B 1 24 ? 15.270 1.675 33.809 1.00 30.34 12 ASP B C 1
ATOM 2137 O O . ASP B 1 24 ? 16.342 1.243 33.399 1.00 45.44 12 ASP B O 1
ATOM 2142 N N . GLY B 1 25 ? 14.613 1.119 34.843 1.00 36.61 13 GLY B N 1
ATOM 2143 C CA . GLY B 1 25 ? 15.054 -0.064 35.604 1.00 27.12 13 GLY B CA 1
ATOM 2144 C C . GLY B 1 25 ? 15.714 0.145 36.991 1.00 37.58 13 GLY B C 1
ATOM 2145 O O . GLY B 1 25 ? 16.541 -0.647 37.421 1.00 37.14 13 GLY B O 1
ATOM 2146 N N . THR B 1 26 ? 15.331 1.193 37.713 1.00 24.86 14 THR B N 1
ATOM 2147 C CA . THR B 1 26 ? 15.940 1.581 38.994 1.00 28.10 14 THR B CA 1
ATOM 2148 C C . THR B 1 26 ? 14.846 1.671 40.037 1.00 25.71 14 THR B C 1
ATOM 2149 O O . THR B 1 26 ? 15.024 1.227 41.184 1.00 27.43 14 THR B O 1
ATOM 2153 N N . MET B 1 27 ? 13.698 2.212 39.618 1.00 24.77 15 MET B N 1
ATOM 2154 C CA . MET B 1 27 ? 12.508 2.317 40.468 1.00 26.26 15 MET B CA 1
ATOM 2155 C C . MET B 1 27 ? 11.568 1.155 40.225 1.00 31.45 15 MET B C 1
ATOM 2156 O O . MET B 1 27 ? 10.820 0.758 41.113 1.00 31.91 15 MET B O 1
ATOM 2161 N N . TYR B 1 28 ? 11.576 0.636 38.999 1.00 31.72 16 TYR B N 1
ATOM 2162 C CA . TYR B 1 28 ? 10.778 -0.547 38.640 1.00 30.85 16 TYR B CA 1
ATOM 2163 C C . TYR B 1 28 ? 11.445 -1.339 37.515 1.00 36.58 16 TYR B C 1
ATOM 2164 O O . TYR B 1 28 ? 12.361 -0.834 36.860 1.00 35.34 16 TYR B O 1
ATOM 2173 N N . ALA B 1 36 ? 13.238 -2.129 47.187 1.00 30.39 24 ALA B N 1
ATOM 2174 C CA . ALA B 1 36 ? 14.063 -1.138 47.872 1.00 28.13 24 ALA B CA 1
ATOM 2175 C C . ALA B 1 36 ? 13.823 0.289 47.369 1.00 27.88 24 ALA B C 1
ATOM 2176 O O . ALA B 1 36 ? 14.149 1.262 48.062 1.00 26.23 24 ALA B O 1
ATOM 2178 N N . ALA B 1 37 ? 13.251 0.412 46.168 1.00 29.69 25 ALA B N 1
ATOM 2179 C CA . ALA B 1 37 ? 12.980 1.721 45.568 1.00 27.35 25 ALA B CA 1
ATOM 2180 C C . ALA B 1 37 ? 12.002 2.554 46.386 1.00 22.80 25 ALA B C 1
ATOM 2181 O O . ALA B 1 37 ? 12.203 3.754 46.591 1.00 24.21 25 ALA B O 1
ATOM 2183 N N . SER B 1 38 ? 10.905 1.927 46.810 1.00 23.68 26 SER B N 1
ATOM 2184 C CA . SER B 1 38 ? 9.931 2.639 47.629 1.00 26.67 26 SER B CA 1
ATOM 2185 C C . SER B 1 38 ? 10.573 3.143 48.930 1.00 23.03 26 SER B C 1
ATOM 2186 O O . SER B 1 38 ? 10.356 4.280 49.324 1.00 27.57 26 SER B O 1
ATOM 2189 N N . GLY B 1 39 ? 11.337 2.271 49.587 1.00 26.48 27 GLY B N 1
ATOM 2190 C CA . GLY B 1 39 ? 11.993 2.623 50.837 1.00 29.64 27 GLY B CA 1
ATOM 2191 C C . GLY B 1 39 ? 12.959 3.783 50.678 1.00 25.32 27 GLY B C 1
ATOM 2192 O O . GLY B 1 39 ? 13.023 4.684 51.503 1.00 28.68 27 GLY B O 1
ATOM 2193 N N . PHE B 1 40 ? 13.686 3.779 49.568 1.00 23.10 28 PHE B N 1
ATOM 2194 C CA . PHE B 1 40 ? 14.678 4.798 49.270 1.00 23.86 28 PHE B CA 1
ATOM 2195 C C . PHE B 1 40 ? 14.047 6.156 49.028 1.00 21.77 28 PHE B C 1
ATOM 2196 O O . PHE B 1 40 ? 14.486 7.173 49.571 1.00 24.03 28 PHE B O 1
ATOM 2204 N N . ILE B 1 41 ? 13.004 6.187 48.202 1.00 22.41 29 ILE B N 1
ATOM 2205 C CA . ILE B 1 41 ? 12.283 7.409 47.965 1.00 21.58 29 ILE B CA 1
ATOM 2206 C C . ILE B 1 41 ? 11.591 7.988 49.207 1.00 23.16 29 ILE B C 1
ATOM 2207 O O . ILE B 1 41 ? 11.625 9.198 49.438 1.00 25.82 29 ILE B O 1
ATOM 2212 N N . LYS B 1 42 ? 10.954 7.110 49.967 1.00 25.64 30 LYS B N 1
ATOM 2213 C CA . LYS B 1 42 ? 10.307 7.478 51.217 1.00 28.48 30 LYS B CA 1
ATOM 2214 C C . LYS B 1 42 ? 11.305 8.116 52.172 1.00 32.28 30 LYS B C 1
ATOM 2215 O O . LYS B 1 42 ? 10.990 9.117 52.822 1.00 29.08 30 LYS B O 1
ATOM 2221 N N . GLU B 1 43 ? 12.518 7.565 52.209 1.00 27.81 31 GLU B N 1
ATOM 2222 C CA . GLU B 1 43 ? 13.557 8.097 53.086 1.00 31.76 31 GLU B CA 1
ATOM 2223 C C . GLU B 1 43 ? 14.015 9.464 52.602 1.00 28.73 31 GLU B C 1
ATOM 2224 O O . GLU B 1 43 ? 14.299 10.363 53.409 1.00 28.52 31 GLU B O 1
ATOM 2230 N N . LEU B 1 44 ? 14.095 9.644 51.279 1.00 24.78 32 LEU B N 1
ATOM 2231 C CA . LEU B 1 44 ? 14.347 10.959 50.734 1.00 25.78 32 LEU B CA 1
ATOM 2232 C C . LEU B 1 44 ? 13.282 11.965 51.171 1.00 28.12 32 LEU B C 1
ATOM 2233 O O . LEU B 1 44 ? 13.605 13.101 51.522 1.00 32.29 32 LEU B O 1
ATOM 2238 N N . ASN B 1 45 ? 12.016 11.556 51.140 1.00 29.21 33 ASN B N 1
ATOM 2239 C CA . ASN B 1 45 ? 10.948 12.381 51.714 1.00 31.80 33 ASN B CA 1
ATOM 2240 C C . ASN B 1 45 ? 11.083 12.615 53.243 1.00 28.36 33 ASN B C 1
ATOM 2241 O O . ASN B 1 45 ? 10.919 13.735 53.709 1.00 34.79 33 ASN B O 1
ATOM 2246 N N . ARG B 1 46 ? 11.402 11.558 53.995 1.00 28.10 34 ARG B N 1
ATOM 2247 C CA . ARG B 1 46 ? 11.542 11.666 55.465 1.00 30.82 34 ARG B CA 1
ATOM 2248 C C . ARG B 1 46 ? 12.725 12.567 55.842 1.00 34.89 34 ARG B C 1
ATOM 2249 O O . ARG B 1 46 ? 12.661 13.322 56.822 1.00 38.38 34 ARG B O 1
ATOM 2257 N N . LEU B 1 47 ? 13.812 12.470 55.071 1.00 32.32 35 LEU B N 1
ATOM 2258 C CA . LEU B 1 47 ? 14.977 13.335 55.247 1.00 34.92 35 LEU B CA 1
ATOM 2259 C C . LEU B 1 47 ? 14.803 14.702 54.589 1.00 27.24 35 LEU B C 1
ATOM 2260 O O . LEU B 1 47 ? 15.722 15.514 54.600 1.00 35.48 35 LEU B O 1
ATOM 2265 N N . HIS B 1 48 ? 13.628 14.953 54.009 1.00 31.94 36 HIS B N 1
ATOM 2266 C CA . HIS B 1 48 ? 13.327 16.223 53.320 1.00 35.24 36 HIS B CA 1
ATOM 2267 C C . HIS B 1 48 ? 14.264 16.595 52.148 1.00 38.08 36 HIS B C 1
ATOM 2268 O O . HIS B 1 48 ? 14.539 17.766 51.918 1.00 34.89 36 HIS B O 1
ATOM 2275 N N . ILE B 1 49 ? 14.744 15.605 51.403 1.00 26.91 37 ILE B N 1
ATOM 2276 C CA . ILE B 1 49 ? 15.703 15.838 50.321 1.00 30.55 37 ILE B CA 1
ATOM 2277 C C . ILE B 1 49 ? 14.981 15.874 48.959 1.00 27.06 37 ILE B C 1
ATOM 2278 O O . ILE B 1 49 ? 14.266 14.938 48.632 1.00 28.22 37 ILE B O 1
ATOM 2283 N N . PRO B 1 50 ? 15.138 16.965 48.193 1.00 25.08 38 PRO B N 1
ATOM 2284 C CA . PRO B 1 50 ? 14.514 17.112 46.866 1.00 28.55 38 PRO B CA 1
ATOM 2285 C C . PRO B 1 50 ? 14.985 16.057 45.837 1.00 29.67 38 PRO B C 1
ATOM 2286 O O . PRO B 1 50 ? 16.167 15.713 45.790 1.00 24.62 38 PRO B O 1
ATOM 2290 N N . TYR B 1 51 ? 14.070 15.569 45.005 1.00 23.49 39 TYR B N 1
ATOM 2291 C CA . TYR B 1 51 ? 14.449 14.621 43.941 1.00 21.68 39 TYR B CA 1
ATOM 2292 C C . TYR B 1 51 ? 13.629 14.801 42.667 1.00 22.27 39 TYR B C 1
ATOM 2293 O O . TYR B 1 51 ? 12.555 15.400 42.661 1.00 24.24 39 TYR B O 1
ATOM 2302 N N . LEU B 1 52 ? 14.159 14.265 41.569 1.00 20.36 40 LEU B N 1
ATOM 2303 C CA . LEU B 1 52 ? 13.513 14.393 40.279 1.00 20.81 40 LEU B CA 1
ATOM 2304 C C . LEU B 1 52 ? 13.799 13.119 39.509 1.00 20.09 40 LEU B C 1
ATOM 2305 O O . LEU B 1 52 ? 14.958 12.705 39.420 1.00 19.81 40 LEU B O 1
ATOM 2310 N N . PHE B 1 53 ? 12.772 12.492 38.940 1.00 19.25 41 PHE B N 1
ATOM 2311 C CA . PHE B 1 53 ? 12.974 11.271 38.144 1.00 17.39 41 PHE B CA 1
ATOM 2312 C C . PHE B 1 53 ? 13.279 11.670 36.703 1.00 19.74 41 PHE B C 1
ATOM 2313 O O . PHE B 1 53 ? 12.599 12.544 36.149 1.00 22.27 41 PHE B O 1
ATOM 2321 N N . VAL B 1 54 ? 14.327 11.086 36.122 1.00 15.58 42 VAL B N 1
ATOM 2322 C CA . VAL B 1 54 ? 14.753 11.450 34.773 1.00 16.24 42 VAL B CA 1
ATOM 2323 C C . VAL B 1 54 ? 14.698 10.212 33.917 1.00 17.47 42 VAL B C 1
ATOM 2324 O O . VAL B 1 54 ? 15.405 9.247 34.197 1.00 21.74 42 VAL B O 1
ATOM 2328 N N . THR B 1 55 ? 13.868 10.246 32.866 1.00 17.70 43 THR B N 1
ATOM 2329 C CA . THR B 1 55 ? 13.600 9.082 32.038 1.00 17.25 43 THR B CA 1
ATOM 2330 C C . THR B 1 55 ? 13.773 9.394 30.554 1.00 15.89 43 THR B C 1
ATOM 2331 O O . THR B 1 55 ? 13.385 10.459 30.067 1.00 15.12 43 THR B O 1
ATOM 2335 N N . ASN B 1 56 ? 14.318 8.439 29.805 1.00 13.98 44 ASN B N 1
ATOM 2336 C CA . ASN B 1 56 ? 14.441 8.591 28.374 1.00 13.96 44 ASN B CA 1
ATOM 2337 C C . ASN B 1 56 ? 13.139 8.274 27.651 1.00 12.81 44 ASN B C 1
ATOM 2338 O O . ASN B 1 56 ? 13.080 8.443 26.435 1.00 16.18 44 ASN B O 1
ATOM 2343 N N . ASN B 1 57 ? 12.127 7.835 28.407 1.00 18.63 45 ASN B N 1
ATOM 2344 C CA . ASN B 1 57 ? 10.784 7.604 27.860 1.00 18.29 45 ASN B CA 1
ATOM 2345 C C . ASN B 1 57 ? 10.282 8.813 27.082 1.00 16.86 45 ASN B C 1
ATOM 2346 O O . ASN B 1 57 ? 10.212 9.935 27.622 1.00 19.79 45 ASN B O 1
ATOM 2351 N N . SER B 1 58 ? 9.897 8.585 25.823 1.00 14.95 46 SER B N 1
ATOM 2352 C CA . SER B 1 58 ? 9.402 9.662 24.957 1.00 16.04 46 SER B CA 1
ATOM 2353 C C . SER B 1 58 ? 7.923 9.483 24.658 1.00 18.27 46 SER B C 1
ATOM 2354 O O . SER B 1 58 ? 7.351 10.264 23.896 1.00 20.88 46 SER B O 1
ATOM 2357 N N . THR B 1 59 ? 7.320 8.419 25.172 1.00 15.69 47 THR B N 1
ATOM 2358 C CA . THR B 1 59 ? 5.927 8.156 24.811 1.00 16.21 47 THR B CA 1
ATOM 2359 C C . THR B 1 59 ? 4.838 8.539 25.825 1.00 17.50 47 THR B C 1
ATOM 2360 O O . THR B 1 59 ? 3.685 8.740 25.433 1.00 17.62 47 THR B O 1
ATOM 2364 N N . ARG B 1 60 ? 5.199 8.648 27.104 1.00 16.81 48 ARG B N 1
ATOM 2365 C CA . ARG B 1 60 ? 4.221 8.907 28.156 1.00 17.44 48 ARG B CA 1
ATOM 2366 C C . ARG B 1 60 ? 4.326 10.327 28.669 1.00 17.47 48 ARG B C 1
ATOM 2367 O O . ARG B 1 60 ? 5.380 10.968 28.573 1.00 18.89 48 ARG B O 1
ATOM 2375 N N . THR B 1 61 ? 3.218 10.825 29.211 1.00 20.19 49 THR B N 1
ATOM 2376 C CA . THR B 1 61 ? 3.179 12.133 29.838 1.00 21.42 49 THR B CA 1
ATOM 2377 C C . THR B 1 61 ? 3.698 12.027 31.275 1.00 19.61 49 THR B C 1
ATOM 2378 O O . THR B 1 61 ? 3.748 10.947 31.833 1.00 18.26 49 THR B O 1
ATOM 2382 N N . PRO B 1 62 ? 4.085 13.159 31.863 1.00 20.98 50 PRO B N 1
ATOM 2383 C CA . PRO B 1 62 ? 4.537 13.041 33.253 1.00 19.53 50 PRO B CA 1
ATOM 2384 C C . PRO B 1 62 ? 3.410 12.577 34.195 1.00 22.97 50 PRO B C 1
ATOM 2385 O O . PRO 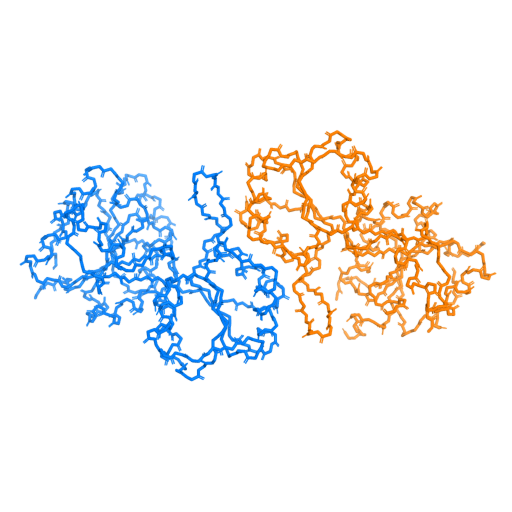B 1 62 ? 3.676 11.850 35.143 1.00 22.19 50 PRO B O 1
ATOM 2389 N N . GLU B 1 63 ? 2.167 12.943 33.910 1.00 24.24 51 GLU B N 1
ATOM 2390 C CA . GLU B 1 63 ? 1.044 12.453 34.713 1.00 24.06 51 GLU B CA 1
ATOM 2391 C 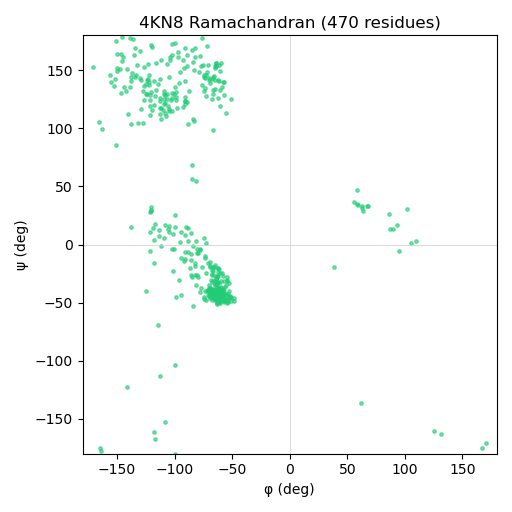C . GLU B 1 63 ? 0.955 10.936 34.691 1.00 25.84 51 GLU B C 1
ATOM 2392 O O . GLU B 1 63 ? 0.712 10.291 35.716 1.00 24.97 51 GLU B O 1
ATOM 2398 N N . GLN B 1 64 ? 1.156 10.351 33.511 1.00 21.79 52 GLN B N 1
ATOM 2399 C CA . GLN B 1 64 ? 1.129 8.913 33.380 1.00 22.26 52 GLN B CA 1
ATOM 2400 C C . GLN B 1 64 ? 2.291 8.248 34.110 1.00 25.43 52 GLN B C 1
ATOM 2401 O O . GLN B 1 64 ? 2.102 7.228 34.754 1.00 23.51 52 GLN B O 1
ATOM 2407 N N . VAL B 1 65 ? 3.479 8.857 34.042 1.00 20.18 53 VAL B N 1
ATOM 2408 C CA . VAL B 1 65 ? 4.644 8.246 34.679 1.00 23.97 53 VAL B CA 1
ATOM 2409 C C . VAL B 1 65 ? 4.499 8.339 36.208 1.00 21.18 53 VAL B C 1
ATOM 2410 O O . VAL B 1 65 ? 4.744 7.372 36.924 1.00 22.07 53 VAL B O 1
ATOM 2414 N N . ALA B 1 66 ? 4.060 9.503 36.684 1.00 20.53 54 ALA B N 1
ATOM 2415 C CA . ALA B 1 66 ? 3.828 9.697 38.130 1.00 21.24 54 ALA B CA 1
ATOM 2416 C C . ALA B 1 66 ? 2.761 8.754 38.685 1.00 27.37 54 ALA B C 1
ATOM 2417 O O . ALA B 1 66 ? 2.923 8.161 39.759 1.00 26.33 54 ALA B O 1
ATOM 2419 N N . ASP B 1 67 ? 1.672 8.593 37.946 1.00 25.88 55 ASP B N 1
ATOM 2420 C CA . ASP B 1 67 ? 0.643 7.654 38.366 1.00 23.81 55 ASP B CA 1
ATOM 2421 C C . ASP B 1 67 ? 1.183 6.222 38.508 1.00 24.12 55 ASP B C 1
ATOM 2422 O O . ASP B 1 67 ? 0.821 5.498 39.431 1.00 29.13 55 ASP B O 1
ATOM 2427 N N . LYS B 1 68 ? 2.015 5.786 37.568 1.00 22.25 56 LYS B N 1
ATOM 2428 C CA . LYS B 1 68 ? 2.590 4.458 37.652 1.00 23.70 56 LYS B CA 1
ATOM 2429 C C . LYS B 1 68 ? 3.473 4.314 38.899 1.00 30.33 56 LYS B C 1
ATOM 2430 O O . LYS B 1 68 ? 3.443 3.303 39.581 1.00 28.44 56 LYS B O 1
ATOM 2436 N N . LEU B 1 69 ? 4.260 5.343 39.191 1.00 23.18 57 LEU B N 1
ATOM 2437 C CA . LEU B 1 69 ? 5.042 5.343 40.423 1.00 23.82 57 LEU B CA 1
ATOM 2438 C C . LEU B 1 69 ? 4.171 5.284 41.680 1.00 25.55 57 LEU B C 1
ATOM 2439 O O . LEU B 1 69 ? 4.416 4.471 42.570 1.00 29.07 57 LEU B O 1
ATOM 2444 N N . VAL B 1 70 ? 3.170 6.148 41.746 1.00 28.82 58 VAL B N 1
ATOM 2445 C CA . VAL B 1 70 ? 2.240 6.164 42.878 1.00 29.38 58 VAL B CA 1
ATOM 2446 C C . VAL B 1 70 ? 1.590 4.792 43.064 1.00 33.26 58 VAL B C 1
ATOM 2447 O O . VAL B 1 70 ? 1.406 4.331 44.198 1.00 33.56 58 VAL B O 1
ATOM 2451 N N . SER B 1 71 ? 1.301 4.108 41.962 1.00 29.88 59 SER B N 1
ATOM 2452 C CA . SER B 1 71 ? 0.652 2.789 42.028 1.00 30.65 59 SER B CA 1
ATOM 2453 C C . SER B 1 71 ? 1.574 1.723 42.595 1.00 35.00 59 SER B C 1
ATOM 2454 O O . SER B 1 71 ? 1.133 0.630 42.970 1.00 33.76 59 SER B O 1
ATOM 2457 N N . LEU B 1 72 ? 2.860 2.041 42.649 1.00 30.09 60 LEU B N 1
ATOM 2458 C CA . LEU B 1 72 ? 3.869 1.123 43.161 1.00 33.13 60 LEU B CA 1
ATOM 2459 C C . LEU B 1 72 ? 4.335 1.560 44.534 1.00 30.80 60 LEU B C 1
ATOM 2460 O O . LEU B 1 72 ? 5.358 1.090 45.027 1.00 30.05 60 LEU B O 1
ATOM 2465 N N . ASP B 1 73 ? 3.590 2.482 45.132 1.00 30.25 61 ASP B N 1
ATOM 2466 C CA . ASP B 1 73 ? 3.879 2.985 46.471 1.00 30.91 61 ASP B CA 1
ATOM 2467 C C . ASP B 1 73 ? 5.176 3.777 46.454 1.00 35.16 61 ASP B C 1
ATOM 2468 O O . ASP B 1 73 ? 5.930 3.800 47.437 1.00 31.35 61 ASP B O 1
ATOM 2473 N N . ILE B 1 74 ? 5.431 4.445 45.327 1.00 30.03 62 ILE B N 1
ATOM 2474 C CA . ILE B 1 74 ? 6.571 5.352 45.246 1.00 26.71 62 ILE B CA 1
ATOM 2475 C C . ILE B 1 74 ? 6.113 6.784 45.111 1.00 31.00 62 ILE B C 1
ATOM 2476 O O . ILE B 1 74 ? 5.559 7.177 44.081 1.00 29.95 62 ILE B O 1
ATOM 2481 N N . PRO B 1 75 ? 6.361 7.586 46.147 1.00 29.94 63 PRO B N 1
ATOM 2482 C CA . PRO B 1 75 ? 5.904 8.975 46.160 1.00 32.74 63 PRO B CA 1
ATOM 2483 C C . PRO B 1 75 ? 6.388 9.768 44.940 1.00 31.36 63 PRO B C 1
ATOM 2484 O O . PRO B 1 75 ? 7.584 10.018 44.785 1.00 30.07 63 PRO B O 1
ATOM 2488 N N . ALA B 1 76 ? 5.457 10.172 44.080 1.00 34.31 64 ALA B N 1
ATOM 2489 C CA . ALA B 1 76 ? 5.805 11.019 42.941 1.00 30.40 64 ALA B CA 1
ATOM 2490 C C . ALA B 1 76 ? 4.649 11.895 42.478 1.00 30.07 64 ALA B C 1
ATOM 2491 O O . ALA B 1 76 ? 3.511 11.446 42.376 1.00 35.32 64 ALA B O 1
ATOM 2493 N N . THR B 1 77 ? 4.957 13.148 42.191 1.00 28.28 65 THR B N 1
ATOM 2494 C CA . THR B 1 77 ? 3.988 14.027 41.573 1.00 27.16 65 THR B CA 1
ATOM 2495 C C . THR B 1 77 ? 4.378 14.157 40.099 1.00 29.66 65 THR B C 1
ATOM 2496 O O . THR B 1 77 ? 5.516 13.870 39.734 1.00 26.54 65 THR B O 1
ATOM 2500 N N . PRO B 1 78 ? 3.433 14.553 39.235 1.00 30.15 66 PRO B N 1
ATOM 2501 C CA . PRO B 1 78 ? 3.849 14.809 37.850 1.00 25.98 66 PRO B CA 1
ATOM 2502 C C . PRO B 1 78 ? 5.009 15.819 37.725 1.00 26.65 66 PRO B C 1
ATOM 2503 O O . PRO B 1 78 ? 5.833 15.719 36.816 1.00 27.19 66 PRO B O 1
ATOM 2507 N N . GLU B 1 79 ? 5.100 16.770 38.648 1.00 22.50 67 GLU B N 1
ATOM 2508 C CA . GLU B 1 79 ? 6.147 17.789 38.601 1.00 23.63 67 GLU B CA 1
ATOM 2509 C C . GLU B 1 79 ? 7.533 17.204 38.924 1.00 22.25 67 GLU B C 1
ATOM 2510 O O . GLU B 1 79 ? 8.568 17.821 38.642 1.00 23.83 67 GLU B O 1
ATOM 2516 N N . GLN B 1 80 ? 7.545 16.008 39.498 1.00 24.77 68 GLN B N 1
ATOM 2517 C CA . GLN B 1 80 ? 8.791 15.276 39.776 1.00 25.57 68 GLN B CA 1
ATOM 2518 C C . GLN B 1 80 ? 9.220 14.348 38.659 1.00 20.29 68 GLN B C 1
ATOM 2519 O O . GLN B 1 80 ? 10.137 13.556 38.856 1.00 20.23 68 GLN B O 1
ATOM 2525 N N . ILE B 1 81 ? 8.544 14.425 37.507 1.00 20.01 69 ILE B N 1
ATOM 2526 C CA . ILE B 1 81 ? 8.940 13.630 36.333 1.00 16.52 69 ILE B CA 1
ATOM 2527 C C . ILE B 1 81 ? 9.533 14.515 35.266 1.00 17.88 69 ILE B C 1
ATOM 2528 O O . ILE B 1 81 ? 8.943 15.532 34.900 1.00 20.11 69 ILE B O 1
ATOM 2533 N N . PHE B 1 82 ? 10.711 14.145 34.760 1.00 15.84 70 PHE B N 1
ATOM 2534 C CA . PHE B 1 82 ? 11.350 14.871 33.684 1.00 15.78 70 PHE B CA 1
ATOM 2535 C C . PHE B 1 82 ? 11.709 13.896 32.572 1.00 15.71 70 PHE B C 1
ATOM 2536 O O . PHE B 1 82 ? 12.598 13.064 32.735 1.00 16.94 70 PHE B O 1
ATOM 2544 N N . THR B 1 83 ? 10.933 13.925 31.493 1.00 13.88 71 THR B N 1
ATOM 2545 C CA . THR B 1 83 ? 11.103 12.955 30.393 1.00 13.69 71 THR B CA 1
ATOM 2546 C C . THR B 1 83 ? 11.946 13.498 29.239 1.00 12.89 71 THR B C 1
ATOM 2547 O O . THR B 1 83 ? 12.149 14.710 29.128 1.00 13.79 71 THR B O 1
ATOM 2551 N N . SER B 1 84 ? 12.406 12.626 28.352 1.00 13.48 72 SER B N 1
ATOM 2552 C CA . SER B 1 84 ? 13.127 13.113 27.180 1.00 11.33 72 SER B CA 1
ATOM 2553 C C . SER B 1 84 ? 12.253 13.971 26.276 1.00 12.67 72 SER B C 1
ATOM 2554 O O . SER B 1 84 ? 12.764 14.860 25.613 1.00 14.64 72 SER B O 1
ATOM 2557 N N . SER B 1 85 ? 10.942 13.740 26.281 1.00 13.76 73 SER B N 1
ATOM 2558 C CA . SER B 1 85 ? 10.033 14.587 25.485 1.00 14.11 73 SER B CA 1
ATOM 2559 C C . SER B 1 85 ? 10.030 16.005 26.021 1.00 13.20 73 SER B C 1
ATOM 2560 O O . SER B 1 85 ? 10.102 16.971 25.255 1.00 14.86 73 SER B O 1
ATOM 2563 N N . MET B 1 86 ? 9.906 16.134 27.341 1.00 15.14 74 MET B N 1
ATOM 2564 C CA . MET B 1 86 ? 9.963 17.482 27.951 1.00 14.04 74 MET B CA 1
ATOM 2565 C C . MET B 1 86 ? 11.281 18.154 27.676 1.00 13.10 74 MET B C 1
ATOM 2566 O O . MET B 1 86 ? 11.312 19.353 27.316 1.00 14.49 74 MET B O 1
ATOM 2571 N N . ALA B 1 87 ? 12.371 17.418 27.859 1.00 13.28 75 ALA B N 1
ATOM 2572 C CA . ALA B 1 87 ? 13.666 18.015 27.606 1.00 15.35 75 ALA B CA 1
ATOM 2573 C C . ALA B 1 87 ? 13.833 18.435 26.157 1.00 13.65 75 ALA B C 1
ATOM 2574 O O . ALA B 1 87 ? 14.524 19.421 25.858 1.00 13.16 75 ALA B O 1
ATOM 2576 N N . THR B 1 88 ? 13.301 17.624 25.228 1.00 14.08 76 THR B N 1
ATOM 2577 C CA . THR B 1 88 ? 13.453 17.924 23.821 1.00 12.84 76 THR B CA 1
ATOM 2578 C C . THR B 1 88 ? 12.668 19.180 23.460 1.00 13.22 76 THR B C 1
ATOM 2579 O O . THR B 1 88 ? 13.175 20.041 22.720 1.00 12.88 76 THR B O 1
ATOM 2583 N N . ALA B 1 89 ? 11.450 19.285 23.986 1.00 14.68 77 ALA B N 1
ATOM 2584 C CA . ALA B 1 89 ? 10.634 20.484 23.726 1.00 13.77 77 ALA B CA 1
ATOM 2585 C C . ALA B 1 89 ? 11.363 21.711 24.273 1.00 14.43 77 ALA B C 1
ATOM 2586 O O . ALA B 1 89 ? 11.381 22.772 23.607 1.00 15.44 77 ALA B O 1
ATOM 2588 N N . ASN B 1 90 ? 11.965 21.587 25.449 1.00 13.41 78 ASN B N 1
ATOM 2589 C CA . ASN B 1 90 ? 12.679 22.739 26.034 1.00 14.88 78 ASN B CA 1
ATOM 2590 C C . ASN B 1 90 ? 13.903 23.084 25.176 1.00 17.17 78 ASN B C 1
ATOM 2591 O O . ASN B 1 90 ? 14.197 24.266 24.950 1.00 15.63 78 ASN B O 1
ATOM 2596 N N . TYR B 1 91 ? 14.650 22.072 24.726 1.00 14.15 79 TYR B N 1
ATOM 2597 C CA . TYR B 1 91 ? 15.823 22.285 23.884 1.00 12.83 79 TYR B CA 1
ATOM 2598 C C . TYR B 1 91 ? 15.501 22.973 22.582 1.00 15.75 79 TYR B C 1
ATOM 2599 O O . TYR B 1 91 ? 16.198 23.945 22.198 1.00 15.81 79 TYR B O 1
ATOM 2608 N N . VAL B 1 92 ? 14.470 22.469 21.881 1.00 13.07 80 VAL B N 1
ATOM 2609 C CA . VAL B 1 92 ? 14.049 23.103 20.631 1.00 13.87 80 VAL B CA 1
ATOM 2610 C C . VAL B 1 92 ? 13.548 24.539 20.859 1.00 14.94 80 VAL B C 1
ATOM 2611 O O . VAL B 1 92 ? 13.839 25.431 20.045 1.00 16.13 80 VAL B O 1
ATOM 2615 N N . TYR B 1 93 ? 12.868 24.776 21.977 1.00 14.35 81 TYR B N 1
ATOM 2616 C CA . TYR B 1 93 ? 12.418 26.151 22.286 1.00 14.72 81 TYR B CA 1
ATOM 2617 C C . TYR B 1 93 ? 13.599 27.086 22.435 1.00 17.39 81 TYR B C 1
ATOM 2618 O O . TYR B 1 93 ? 13.567 28.227 21.961 1.00 15.86 81 TYR B O 1
ATOM 2627 N N . ASP B 1 94 ? 14.671 26.599 23.038 1.00 15.32 82 ASP B N 1
ATOM 2628 C CA . ASP B 1 94 ? 15.927 27.351 23.142 1.00 16.31 82 ASP B CA 1
ATOM 2629 C C . ASP B 1 94 ? 16.614 27.604 21.804 1.00 19.13 82 ASP B C 1
ATOM 2630 O O . ASP B 1 94 ? 17.312 28.623 21.645 1.00 19.79 82 ASP B O 1
ATOM 2635 N N . LEU B 1 95 ? 16.458 26.689 20.847 1.00 15.21 83 LEU B N 1
ATOM 2636 C CA . LEU B 1 95 ? 16.970 26.892 19.491 1.00 17.27 83 LEU B CA 1
ATOM 2637 C C . LEU B 1 95 ? 16.149 27.881 18.673 1.00 16.13 83 LEU B C 1
ATOM 2638 O O . LEU B 1 95 ? 16.699 28.738 17.960 1.00 18.34 83 LEU B O 1
ATOM 2643 N N . ASP B 1 96 ? 14.827 27.716 18.742 1.00 14.88 84 ASP B N 1
ATOM 2644 C CA . ASP B 1 96 ? 13.932 28.539 17.939 1.00 17.24 84 ASP B CA 1
ATOM 2645 C C . ASP B 1 96 ? 12.523 28.383 18.462 1.00 17.57 84 ASP B C 1
ATOM 2646 O O . ASP B 1 96 ? 11.868 27.364 18.244 1.00 18.56 84 ASP B O 1
ATOM 2651 N N . GLN B 1 97 ? 12.041 29.410 19.155 1.00 15.81 85 GLN B N 1
ATOM 2652 C CA . GLN B 1 97 ? 10.706 29.358 19.754 1.00 16.87 85 GLN B CA 1
ATOM 2653 C C . GLN B 1 97 ? 9.598 29.205 18.733 1.00 13.75 85 GLN B C 1
ATOM 2654 O O . GLN B 1 97 ? 8.503 28.764 19.095 1.00 18.40 85 GLN B O 1
ATOM 2660 N N . ASN B 1 98 ? 9.853 29.615 17.495 1.00 14.38 86 ASN B N 1
ATOM 2661 C CA . ASN B 1 98 ? 8.857 29.679 16.442 1.00 14.76 86 ASN B CA 1
ATOM 2662 C C . ASN B 1 98 ? 9.045 28.625 15.380 1.00 20.18 86 ASN B C 1
ATOM 2663 O O . ASN B 1 98 ? 8.476 28.724 14.301 1.00 19.62 86 ASN B O 1
ATOM 2668 N N . ALA B 1 99 ? 9.831 27.603 15.711 1.00 16.54 87 ALA B N 1
ATOM 2669 C CA . ALA B 1 99 ? 10.133 26.549 14.746 1.00 17.89 87 ALA B CA 1
ATOM 2670 C C . ALA B 1 99 ? 8.856 25.842 14.330 1.00 16.15 87 ALA B C 1
ATOM 2671 O O . ALA B 1 99 ? 8.011 25.574 15.155 1.00 17.04 87 ALA B O 1
ATOM 2673 N N . MET B 1 100 ? 8.768 25.514 13.035 1.00 17.54 88 MET B N 1
ATOM 2674 C CA . MET B 1 100 ? 7.702 24.638 12.533 1.00 18.69 88 MET B CA 1
ATOM 2675 C C . MET B 1 100 ? 8.259 23.226 12.606 1.00 16.04 88 MET B C 1
ATOM 2676 O O . MET B 1 100 ? 9.301 22.959 12.036 1.00 16.12 88 MET B O 1
ATOM 2681 N N . ILE B 1 101 ? 7.576 22.372 13.354 1.00 15.02 89 ILE B N 1
ATOM 2682 C CA . ILE B 1 101 ? 8.122 21.051 13.728 1.00 13.83 89 ILE B CA 1
ATOM 2683 C C . ILE B 1 101 ? 7.456 19.915 12.972 1.00 16.21 89 ILE B C 1
ATOM 2684 O O . ILE B 1 101 ? 6.229 19.794 12.956 1.00 15.37 89 ILE B O 1
ATOM 2689 N N . TYR B 1 102 ? 8.273 19.055 12.380 1.00 13.93 90 TYR B N 1
ATOM 2690 C CA . TYR B 1 102 ? 7.775 17.712 12.014 1.00 13.95 90 TYR B CA 1
ATOM 2691 C C . TYR B 1 102 ? 8.291 16.743 13.056 1.00 13.82 90 TYR B C 1
ATOM 2692 O O . TYR B 1 102 ? 9.504 16.704 13.305 1.00 15.06 90 TYR B O 1
ATOM 2701 N N . PHE B 1 103 ? 7.394 15.974 13.664 1.00 12.55 91 PHE B N 1
ATOM 2702 C CA . PHE B 1 103 ? 7.860 14.941 14.599 1.00 13.06 91 PHE B CA 1
ATOM 2703 C C . PHE B 1 103 ? 7.314 13.567 14.277 1.00 14.51 91 PHE B C 1
ATOM 2704 O O . PHE B 1 103 ? 6.254 13.421 13.700 1.00 13.52 91 PHE B O 1
ATOM 2712 N N . ILE B 1 104 ? 8.093 12.564 14.677 1.00 13.47 92 ILE B N 1
ATOM 2713 C CA . ILE B 1 104 ? 7.661 11.190 14.750 1.00 11.79 92 ILE B CA 1
ATOM 2714 C C . ILE B 1 104 ? 7.544 10.914 16.244 1.00 13.66 92 ILE B C 1
ATOM 2715 O O . ILE B 1 104 ? 8.472 11.190 17.009 1.00 13.63 92 ILE B O 1
ATOM 2720 N N . GLY B 1 105 ? 6.415 10.386 16.693 1.00 13.78 93 GLY B N 1
ATOM 2721 C CA . GLY B 1 105 ? 6.263 10.083 18.115 1.00 13.75 93 GLY B CA 1
ATOM 2722 C C . GLY B 1 105 ? 4.835 9.793 18.525 1.00 13.86 93 GLY B C 1
ATOM 2723 O O . GLY B 1 105 ? 3.954 9.718 17.665 1.00 18.25 93 GLY B O 1
ATOM 2724 N N . GLU B 1 106 ? 4.637 9.617 19.825 1.00 13.01 94 GLU B N 1
ATOM 2725 C CA . GLU B 1 106 ? 3.359 9.276 20.435 1.00 14.50 94 GLU B CA 1
ATOM 2726 C C . GLU B 1 106 ? 2.927 10.410 21.357 1.00 12.82 94 GLU B C 1
ATOM 2727 O O . GLU B 1 106 ? 3.496 11.522 21.304 1.00 16.16 94 GLU B O 1
ATOM 2733 N N . GLU B 1 107 ? 1.923 10.132 22.177 1.00 15.90 95 GLU B N 1
ATOM 2734 C CA . GLU B 1 107 ? 1.258 11.149 23.023 1.00 16.48 95 GLU B CA 1
ATOM 2735 C C . GLU B 1 107 ? 2.225 12.019 23.808 1.00 15.77 95 GLU B C 1
ATOM 2736 O O . GLU B 1 107 ? 2.065 13.233 23.838 1.00 17.27 95 GLU B O 1
ATOM 2742 N N . GLY B 1 108 ? 3.215 11.422 24.448 1.00 14.44 96 GLY B N 1
ATOM 2743 C CA . GLY B 1 108 ? 4.080 12.176 25.335 1.00 17.48 96 GLY B CA 1
ATOM 2744 C C . GLY B 1 108 ? 4.833 13.271 24.614 1.00 16.90 96 GLY B C 1
ATOM 2745 O O . GLY B 1 108 ? 4.905 14.398 25.084 1.00 15.30 96 GLY B O 1
ATOM 2746 N N . LEU B 1 109 ? 5.419 12.941 23.475 1.00 16.42 97 LEU B N 1
ATOM 2747 C CA . LEU B 1 109 ? 6.127 13.920 22.683 1.00 14.18 97 LEU B CA 1
ATOM 2748 C C . LEU B 1 109 ? 5.191 14.959 22.078 1.00 16.46 97 LEU B C 1
ATOM 2749 O O . LEU B 1 109 ? 5.443 16.165 22.210 1.00 14.48 97 LEU B O 1
ATOM 2754 N N . TYR B 1 110 ? 4.074 14.521 21.512 1.00 15.35 98 TYR B N 1
ATOM 2755 C CA . TYR B 1 110 ? 3.116 15.477 20.970 1.00 14.98 98 TYR B CA 1
ATOM 2756 C C . TYR B 1 110 ? 2.681 16.496 22.019 1.00 14.38 98 TYR B C 1
ATOM 2757 O O . TYR B 1 110 ? 2.733 17.713 21.746 1.00 16.80 98 TYR B O 1
ATOM 2766 N N . LYS B 1 111 ? 2.329 16.015 23.203 1.00 16.45 99 LYS B N 1
ATOM 2767 C CA . LYS B 1 111 ? 1.816 16.926 24.235 1.00 15.11 99 LYS B CA 1
ATOM 2768 C C . LYS B 1 111 ? 2.896 17.861 24.720 1.00 19.48 99 LYS B C 1
ATOM 2769 O O . LYS B 1 111 ? 2.613 19.028 24.981 1.00 18.22 99 LYS B O 1
ATOM 2775 N N . ALA B 1 112 ? 4.123 17.372 24.854 1.00 15.48 100 ALA B N 1
ATOM 2776 C CA . ALA B 1 112 ? 5.204 18.258 25.284 1.00 15.62 100 ALA B CA 1
ATOM 2777 C C . ALA B 1 112 ? 5.438 19.378 24.273 1.00 16.22 100 ALA B C 1
ATOM 2778 O O . ALA B 1 112 ? 5.662 20.539 24.661 1.00 15.76 100 ALA B O 1
ATOM 2780 N N . LEU B 1 113 ? 5.397 19.049 22.978 1.00 15.46 101 LEU B N 1
ATOM 2781 C CA . LEU B 1 113 ? 5.637 20.040 21.951 1.00 16.52 101 LEU B CA 1
ATOM 2782 C C . LEU B 1 113 ? 4.463 21.003 21.878 1.00 17.51 101 LEU B C 1
ATOM 2783 O O . LEU B 1 113 ? 4.672 22.227 21.716 1.00 17.96 101 LEU B O 1
ATOM 2788 N N . LYS B 1 114 ? 3.237 20.485 22.013 1.00 17.21 102 LYS B N 1
ATOM 2789 C CA . LYS B 1 114 ? 2.070 21.365 21.884 1.00 21.07 102 LYS B CA 1
ATOM 2790 C C . LYS B 1 114 ? 2.054 22.345 23.073 1.00 22.71 102 LYS B C 1
ATOM 2791 O O . LYS B 1 114 ? 1.766 23.546 22.918 1.00 24.79 102 LYS B O 1
ATOM 2797 N N . GLU B 1 115 ? 2.395 21.860 24.257 1.00 17.87 103 GLU B N 1
ATOM 2798 C CA . GLU B 1 115 ? 2.331 22.697 25.476 1.00 20.04 103 GLU B CA 1
ATOM 2799 C C . GLU B 1 115 ? 3.363 23.790 25.417 1.00 22.01 103 GLU B C 1
ATOM 2800 O O . GLU B 1 115 ? 3.183 24.873 26.003 1.00 22.12 103 GLU B O 1
ATOM 2806 N N . LYS B 1 116 ? 4.434 23.541 24.675 1.00 20.73 104 LYS B N 1
ATOM 2807 C CA . LYS B 1 116 ? 5.506 24.506 24.518 1.00 21.72 104 LYS B CA 1
ATOM 2808 C C . LYS B 1 116 ? 5.187 25.595 23.464 1.00 20.07 104 LYS B C 1
ATOM 2809 O O . LYS B 1 116 ? 5.934 26.577 23.322 1.00 24.26 104 LYS B O 1
ATOM 2815 N N . GLY B 1 117 ? 4.063 25.421 22.754 1.00 20.01 105 GLY B N 1
ATOM 2816 C CA . GLY B 1 117 ? 3.525 26.362 21.801 1.00 22.69 105 GLY B CA 1
ATOM 2817 C C . GLY B 1 117 ? 3.916 26.178 20.357 1.00 19.10 105 GLY B C 1
ATOM 2818 O O . GLY B 1 117 ? 3.772 27.064 19.544 1.00 22.71 105 GLY B O 1
ATOM 2819 N N . PHE B 1 118 ? 4.427 25.000 20.010 1.00 20.04 106 PHE B N 1
ATOM 2820 C CA . PHE B 1 118 ? 4.872 24.823 18.639 1.00 21.64 106 PHE B CA 1
ATOM 2821 C C . PHE B 1 118 ? 3.718 24.574 17.676 1.00 17.05 106 PHE B C 1
ATOM 2822 O O . PHE B 1 118 ? 2.712 23.910 18.027 1.00 25.16 106 PHE B O 1
ATOM 2830 N N . SER B 1 119 ? 3.926 25.039 16.454 1.00 20.22 107 SER B N 1
ATOM 2831 C CA . SER B 1 119 ? 3.132 24.613 15.318 1.00 25.84 107 SER B CA 1
ATOM 2832 C C . SER B 1 119 ? 3.842 23.502 14.547 1.00 23.86 107 SER B C 1
ATOM 2833 O O . SER B 1 119 ? 5.061 23.318 14.655 1.00 18.14 107 SER B O 1
ATOM 2836 N N . PHE B 1 120 ? 3.068 22.793 13.745 1.00 20.11 108 PHE B N 1
ATOM 2837 C CA . PHE B 1 120 ? 3.607 21.615 13.071 1.00 17.36 108 PHE B CA 1
ATOM 2838 C C . PHE B 1 120 ? 3.629 21.744 11.551 1.00 21.64 108 PHE B C 1
ATOM 2839 O O . PHE B 1 120 ? 2.894 22.548 10.964 1.00 23.13 108 PHE B O 1
ATOM 2847 N N . ALA B 1 121 ? 4.521 20.987 10.912 1.00 18.43 109 ALA B N 1
ATOM 2848 C CA . ALA B 1 121 ? 4.645 21.029 9.469 1.00 18.38 109 ALA B CA 1
ATOM 2849 C C . ALA B 1 121 ? 5.140 19.657 9.028 1.00 17.19 109 ALA B C 1
ATOM 2850 O O . ALA B 1 121 ? 5.429 18.811 9.877 1.00 18.84 109 ALA B O 1
ATOM 2852 N N . ASP B 1 122 ? 5.221 19.449 7.725 1.00 17.81 110 ASP B N 1
ATOM 2853 C CA . ASP B 1 122 ? 5.718 18.187 7.186 1.00 19.00 110 ASP B CA 1
ATOM 2854 C C . ASP B 1 122 ? 7.053 18.393 6.478 1.00 16.20 110 ASP B C 1
ATOM 2855 O O . ASP B 1 122 ? 8.035 18.724 7.121 1.00 18.62 110 ASP B O 1
ATOM 2860 N N . GLU B 1 123 ? 7.103 18.225 5.154 1.00 17.28 111 GLU B N 1
ATOM 2861 C CA . GLU B 1 123 ? 8.352 18.378 4.404 1.00 19.38 111 GLU B CA 1
ATOM 2862 C C . GLU B 1 123 ? 9.033 19.735 4.514 1.00 19.60 111 GLU B C 1
ATOM 2863 O O . GLU B 1 123 ? 10.234 19.823 4.308 1.00 19.05 111 GLU B O 1
ATOM 2869 N N . ASN B 1 124 ? 8.264 20.775 4.826 1.00 20.20 112 ASN B N 1
ATOM 2870 C CA . ASN B 1 124 ? 8.782 22.126 4.935 1.00 22.27 112 ASN B CA 1
ATOM 2871 C C . ASN B 1 124 ? 9.156 22.526 6.356 1.00 20.84 112 ASN B C 1
ATOM 2872 O O . ASN B 1 124 ? 9.412 23.701 6.643 1.00 21.17 112 ASN B O 1
ATOM 2877 N N . ALA B 1 125 ? 9.188 21.555 7.260 1.00 18.53 113 ALA B N 1
ATOM 2878 C CA . ALA B 1 125 ? 9.512 21.837 8.648 1.00 15.82 113 ALA B CA 1
ATOM 2879 C C . ALA B 1 125 ? 10.913 22.446 8.852 1.00 14.42 113 ALA B C 1
ATOM 2880 O O . ALA B 1 125 ? 11.851 22.154 8.106 1.00 16.63 113 ALA B O 1
ATOM 2882 N N . ASP B 1 126 ? 11.028 23.269 9.888 1.00 14.80 114 ASP B N 1
ATOM 2883 C CA . ASP B 1 126 ? 12.312 23.834 10.326 1.00 18.69 114 ASP B CA 1
ATOM 2884 C C . ASP B 1 126 ? 13.129 22.833 11.159 1.00 14.23 114 ASP B C 1
ATOM 2885 O O . ASP B 1 126 ? 14.373 22.877 11.171 1.00 15.51 114 ASP B O 1
ATOM 2890 N N . VAL B 1 127 ? 12.429 21.921 11.850 1.00 14.06 115 VAL B N 1
ATOM 2891 C CA . VAL B 1 127 ? 13.103 21.025 12.786 1.00 12.47 115 VAL B CA 1
ATOM 2892 C C . VAL B 1 127 ? 12.379 19.687 12.670 1.00 13.81 115 VAL B C 1
ATOM 2893 O O . VAL B 1 127 ? 11.139 19.668 12.633 1.00 16.09 115 VAL B O 1
ATOM 2897 N N . VAL B 1 128 ? 13.148 18.584 12.598 1.00 14.12 116 VAL B N 1
ATOM 2898 C CA . VAL B 1 128 ? 12.555 17.245 12.635 1.00 13.03 116 VAL B CA 1
ATOM 2899 C C . VAL B 1 128 ? 12.932 16.624 13.983 1.00 12.39 116 VAL B C 1
ATOM 2900 O O . VAL B 1 128 ? 14.099 16.646 14.375 1.00 13.91 116 VAL B O 1
ATOM 2904 N N . ILE B 1 129 ? 11.924 16.183 14.726 1.00 11.37 117 ILE B N 1
ATOM 2905 C CA . ILE B 1 129 ? 12.175 15.501 16.008 1.00 13.42 117 ILE B CA 1
ATOM 2906 C C . ILE B 1 129 ? 11.774 14.037 15.935 1.00 14.14 117 ILE B C 1
ATOM 2907 O O . ILE B 1 129 ? 10.643 13.719 15.601 1.00 12.97 117 ILE B O 1
ATOM 2912 N N . VAL B 1 130 ? 12.694 13.144 16.284 1.00 13.34 118 VAL B N 1
ATOM 2913 C CA . VAL B 1 130 ? 12.445 11.711 16.210 1.00 15.14 118 VAL B CA 1
ATOM 2914 C C . VAL B 1 130 ? 12.290 11.162 17.628 1.00 12.52 118 VAL B C 1
ATOM 2915 O O . VAL B 1 130 ? 13.247 11.184 18.435 1.00 12.64 118 VAL B O 1
ATOM 2919 N N . GLY B 1 131 ? 11.064 10.769 17.958 1.00 12.69 119 GLY B N 1
ATOM 2920 C CA . GLY B 1 131 ? 10.738 10.043 19.173 1.00 12.17 119 GLY B CA 1
ATOM 2921 C C . GLY B 1 131 ? 10.121 8.708 18.786 1.00 12.22 119 GLY B C 1
ATOM 2922 O O . GLY B 1 131 ? 9.845 8.454 17.600 1.00 13.64 119 GLY B O 1
ATOM 2923 N N . LEU B 1 132 ? 9.970 7.848 19.789 1.00 12.71 120 LEU B N 1
ATOM 2924 C CA . LEU B 1 132 ? 9.456 6.500 19.483 1.00 13.42 120 LEU B CA 1
ATOM 2925 C C . LEU B 1 132 ? 8.013 6.571 18.968 1.00 15.16 120 LEU B C 1
ATOM 2926 O O . LEU B 1 132 ? 7.161 7.220 19.586 1.00 15.31 120 LEU B O 1
ATOM 2931 N N . ASP B 1 133 ? 7.712 5.854 17.886 1.00 13.12 121 ASP B N 1
ATOM 2932 C CA . ASP B 1 133 ? 6.333 5.746 17.396 1.00 11.61 121 ASP B CA 1
ATOM 2933 C C . ASP B 1 133 ? 6.133 4.296 17.007 1.00 13.14 121 ASP B C 1
ATOM 2934 O O . ASP B 1 133 ? 6.585 3.849 15.944 1.00 12.36 121 ASP B O 1
ATOM 2939 N N . ARG B 1 134 ? 5.429 3.574 17.861 1.00 13.19 122 ARG B N 1
ATOM 2940 C CA . ARG B 1 134 ? 5.185 2.149 17.617 1.00 12.59 122 ARG B CA 1
ATOM 2941 C C . ARG B 1 134 ? 4.180 1.868 16.507 1.00 15.51 122 ARG B C 1
ATOM 2942 O O . ARG B 1 134 ? 3.871 0.679 16.240 1.00 17.22 122 ARG B O 1
ATOM 2950 N N . GLU B 1 135 ? 3.671 2.932 15.879 1.00 14.56 123 GLU B N 1
ATOM 2951 C CA . GLU B 1 135 ? 2.916 2.780 14.639 1.00 17.94 123 GLU B CA 1
ATOM 2952 C C . GLU B 1 135 ? 3.577 3.549 13.487 1.00 17.11 123 GLU B C 1
ATOM 2953 O O . GLU B 1 135 ? 2.916 3.995 12.549 1.00 18.71 123 GLU B O 1
ATOM 2959 N N . VAL B 1 136 ? 4.896 3.705 13.540 1.00 12.13 124 VAL B N 1
ATOM 2960 C CA . VAL B 1 136 ? 5.557 4.426 12.467 1.00 12.44 124 VAL B CA 1
ATOM 2961 C C . VAL B 1 136 ? 5.443 3.677 11.140 1.00 12.78 124 VAL B C 1
ATOM 2962 O O . VAL B 1 136 ? 5.261 2.448 11.123 1.00 14.10 124 VAL B O 1
ATOM 2966 N N . THR B 1 137 ? 5.458 4.427 10.068 1.00 12.76 125 THR B N 1
ATOM 2967 C CA . THR B 1 137 ? 5.308 3.911 8.713 1.00 11.58 125 THR B CA 1
ATOM 2968 C C . THR B 1 137 ? 6.402 4.440 7.815 1.00 12.44 125 THR B C 1
ATOM 2969 O O . THR B 1 137 ? 7.114 5.422 8.127 1.00 12.95 125 THR B O 1
ATOM 2973 N N . TYR B 1 138 ? 6.532 3.834 6.637 1.00 13.11 126 TYR B N 1
ATOM 2974 C CA . TYR B 1 138 ? 7.479 4.334 5.668 1.00 12.14 126 TYR B CA 1
ATOM 2975 C C . TYR B 1 138 ? 7.278 5.825 5.369 1.00 12.10 126 TYR B C 1
ATOM 2976 O O . TYR B 1 138 ? 8.233 6.570 5.305 1.00 12.04 126 TYR B O 1
ATOM 2985 N N . GLU B 1 139 ? 6.030 6.202 5.127 1.00 14.76 127 GLU B N 1
ATOM 2986 C CA . GLU B 1 139 ? 5.749 7.586 4.796 1.00 13.89 127 GLU B CA 1
ATOM 2987 C C . GLU B 1 139 ? 6.185 8.557 5.916 1.00 14.83 127 GLU B C 1
ATOM 2988 O O . GLU B 1 139 ? 6.751 9.631 5.624 1.00 13.59 127 GLU B O 1
ATOM 2994 N N . LYS B 1 140 ? 5.934 8.198 7.171 1.00 14.36 128 LYS B N 1
ATOM 2995 C CA . LYS B 1 140 ? 6.367 9.088 8.274 1.00 12.49 128 LYS B CA 1
ATOM 2996 C C . LYS B 1 140 ? 7.886 9.201 8.287 1.00 14.67 128 LYS B C 1
ATOM 2997 O O . LYS B 1 140 ? 8.427 10.271 8.520 1.00 14.81 128 LYS B O 1
ATOM 3003 N N . LEU B 1 141 ? 8.589 8.098 8.033 1.00 12.86 129 LEU B N 1
ATOM 3004 C CA . LEU B 1 141 ? 10.039 8.165 7.948 1.00 11.04 129 LEU B CA 1
ATOM 3005 C C . LEU B 1 141 ? 10.529 8.985 6.745 1.00 13.11 129 LEU B C 1
ATOM 3006 O O . LEU B 1 141 ? 11.512 9.719 6.832 1.00 13.90 129 LEU B O 1
ATOM 3011 N N . ALA B 1 142 ? 9.868 8.806 5.609 1.00 12.11 130 ALA B N 1
ATOM 3012 C CA . ALA B 1 142 ? 10.226 9.530 4.399 1.00 12.35 130 ALA B CA 1
ATOM 3013 C C . ALA B 1 142 ? 10.063 11.026 4.574 1.00 12.26 130 ALA B C 1
ATOM 3014 O O . ALA B 1 142 ? 10.957 11.751 4.144 1.00 13.98 130 ALA B O 1
ATOM 3016 N N . VAL B 1 143 ? 8.969 11.447 5.217 1.00 12.08 131 VAL B N 1
ATOM 3017 C CA . VAL B 1 143 ? 8.787 12.904 5.426 1.00 14.93 131 VAL B CA 1
ATOM 3018 C C . VAL B 1 143 ? 9.950 13.458 6.252 1.00 13.99 131 VAL B C 1
ATOM 3019 O O . VAL B 1 143 ? 10.481 14.558 5.978 1.00 13.83 131 VAL B O 1
ATOM 3023 N N . ALA B 1 144 ? 10.350 12.719 7.289 1.00 11.96 132 ALA B N 1
ATOM 3024 C CA . ALA B 1 144 ? 11.509 13.128 8.073 1.00 12.80 132 ALA B CA 1
ATOM 3025 C C . ALA B 1 144 ? 12.758 13.285 7.211 1.00 14.80 132 ALA B C 1
ATOM 3026 O O . ALA B 1 144 ? 13.469 14.277 7.310 1.00 13.93 132 ALA B O 1
ATOM 3028 N N . CYS B 1 145 ? 13.043 12.293 6.364 1.00 13.36 133 CYS B N 1
ATOM 3029 C CA . CYS B 1 145 ? 14.228 12.396 5.534 1.00 12.90 133 CYS B CA 1
ATOM 3030 C C . CYS B 1 145 ? 14.184 13.591 4.546 1.00 13.19 133 CYS B C 1
ATOM 3031 O O . CYS B 1 145 ? 15.197 14.240 4.339 1.00 15.29 133 CYS B O 1
ATOM 3034 N N . LEU B 1 146 ? 13.016 13.805 3.958 1.00 13.15 134 LEU B N 1
ATOM 3035 C CA . LEU B 1 146 ? 12.830 14.896 2.979 1.00 14.37 134 LEU B CA 1
ATOM 3036 C C . LEU B 1 146 ? 12.991 16.234 3.670 1.00 16.46 134 LEU B C 1
ATOM 3037 O O . LEU B 1 146 ? 13.710 17.098 3.133 1.00 14.83 134 LEU B O 1
ATOM 3042 N N . ALA B 1 147 ? 12.399 16.398 4.860 1.00 13.26 135 ALA B N 1
ATOM 3043 C CA . ALA B 1 147 ? 12.622 17.669 5.581 1.00 14.35 135 ALA B CA 1
ATOM 3044 C C . ALA B 1 147 ? 14.081 17.913 5.954 1.00 15.51 135 ALA B C 1
ATOM 3045 O O . ALA B 1 147 ? 14.608 19.030 5.811 1.00 15.53 135 ALA B O 1
ATOM 3047 N N . VAL B 1 148 ? 14.768 16.880 6.451 1.00 14.21 136 VAL B N 1
ATOM 3048 C CA . VAL B 1 148 ? 16.191 17.016 6.747 1.00 13.45 136 VAL B CA 1
ATOM 3049 C C . VAL B 1 148 ? 17.009 17.416 5.510 1.00 16.32 136 VAL B C 1
ATOM 3050 O O . VAL B 1 148 ? 17.850 18.303 5.582 1.00 17.25 136 VAL B O 1
ATOM 3054 N N . ARG B 1 149 ? 16.757 16.774 4.384 1.00 16.55 137 ARG B N 1
ATOM 3055 C CA . ARG B 1 149 ? 17.457 17.108 3.146 1.00 14.88 137 ARG B CA 1
ATOM 3056 C C . ARG B 1 149 ? 17.086 18.503 2.663 1.00 19.02 137 ARG B C 1
ATOM 3057 O O . ARG B 1 149 ? 17.857 19.105 1.929 1.00 21.55 137 ARG B O 1
ATOM 3065 N N . ASN B 1 150 ? 15.923 19.021 3.069 1.00 17.04 138 ASN B N 1
ATOM 3066 C CA . ASN B 1 150 ? 15.564 20.415 2.798 1.00 17.55 138 ASN B CA 1
ATOM 3067 C C . ASN B 1 150 ? 16.272 21.396 3.763 1.00 24.15 138 ASN B C 1
ATOM 3068 O O . ASN B 1 150 ? 16.157 22.607 3.596 1.00 25.28 138 ASN B O 1
ATOM 3073 N N . GLY B 1 151 ? 17.030 20.892 4.741 1.00 18.76 139 GLY B N 1
ATOM 3074 C CA . GLY B 1 151 ? 17.717 21.748 5.697 1.00 18.55 139 GLY B CA 1
ATOM 3075 C C . GLY B 1 151 ? 17.208 21.768 7.140 1.00 17.02 139 GLY B C 1
ATOM 3076 O O . GLY B 1 151 ? 17.726 22.528 7.965 1.00 19.23 139 GLY B O 1
ATOM 3077 N N . ALA B 1 152 ? 16.194 20.951 7.462 1.00 17.57 140 ALA B N 1
ATOM 3078 C CA . ALA B 1 152 ? 15.666 20.906 8.836 1.00 16.28 140 ALA B CA 1
ATOM 3079 C C . ALA B 1 152 ? 16.713 20.372 9.792 1.00 17.71 140 ALA B C 1
ATOM 3080 O O . ALA B 1 152 ? 17.472 19.438 9.444 1.00 18.40 140 ALA B O 1
ATOM 3082 N N . LYS B 1 153 ? 16.768 20.933 10.992 1.00 15.37 141 LYS B N 1
ATOM 3083 C CA . LYS B 1 153 ? 17.648 20.374 12.024 1.00 15.60 141 LYS B CA 1
ATOM 3084 C C . LYS B 1 153 ? 17.087 19.027 12.461 1.00 16.47 141 LYS B C 1
ATOM 3085 O O . LYS B 1 153 ? 15.888 18.882 12.592 1.00 19.47 141 LYS B O 1
ATOM 3091 N N . LEU B 1 154 ? 17.974 18.062 12.653 1.00 13.69 142 LEU B N 1
ATOM 3092 C CA . LEU B 1 154 ? 17.579 16.702 13.062 1.00 14.27 142 LEU B CA 1
ATOM 3093 C C . LEU B 1 154 ? 17.854 16.497 14.554 1.00 13.53 142 LEU B C 1
ATOM 3094 O O . LEU B 1 154 ? 19.015 16.531 14.989 1.00 15.28 142 LEU B O 1
ATOM 3099 N N . ILE B 1 155 ? 16.781 16.318 15.316 1.00 11.56 143 ILE B N 1
ATOM 3100 C CA . ILE B 1 155 ? 16.875 16.148 16.776 1.00 12.27 143 ILE B CA 1
ATOM 3101 C C . ILE B 1 155 ? 16.229 14.819 17.157 1.00 15.12 143 ILE B C 1
ATOM 3102 O O . ILE B 1 155 ? 15.202 14.438 16.602 1.00 14.86 143 ILE B O 1
ATOM 3107 N N . SER B 1 156 ? 16.831 14.095 18.090 1.00 11.53 144 SER B N 1
ATOM 3108 C CA . SER B 1 156 ? 16.259 12.836 18.550 1.00 12.32 144 SER B CA 1
ATOM 3109 C C . SER B 1 156 ? 16.076 12.853 20.055 1.00 12.48 144 SER B C 1
ATOM 3110 O O . SER B 1 156 ? 16.954 13.340 20.792 1.00 12.46 144 SER B O 1
ATOM 3113 N N . THR B 1 157 ? 14.941 12.344 20.534 1.00 12.10 145 THR B N 1
ATOM 3114 C CA . THR B 1 157 ? 14.683 12.313 21.980 1.00 11.36 145 THR B CA 1
ATOM 3115 C C . THR B 1 157 ? 15.670 11.451 22.757 1.00 12.10 145 THR B C 1
ATOM 3116 O O . THR B 1 157 ? 16.031 11.790 23.875 1.00 13.80 145 THR B O 1
ATOM 3120 N N . ASN B 1 158 ? 16.140 10.362 22.139 1.00 12.38 146 ASN B N 1
ATOM 3121 C CA . ASN B 1 158 ? 16.987 9.396 22.863 1.00 12.77 146 ASN B CA 1
ATOM 3122 C C . ASN B 1 158 ? 17.558 8.386 21.888 1.00 14.15 146 ASN B C 1
ATOM 3123 O O . ASN B 1 158 ? 16.972 8.105 20.851 1.00 15.88 146 ASN B O 1
ATOM 3128 N N . GLY B 1 159 ? 18.714 7.841 22.237 1.00 12.64 147 GLY B N 1
ATOM 3129 C CA . GLY B 1 159 ? 19.470 6.971 21.342 1.00 13.02 147 GLY B CA 1
ATOM 3130 C C . GLY B 1 159 ? 19.353 5.494 21.600 1.00 12.56 147 GLY B C 1
ATOM 3131 O O . GLY B 1 159 ? 20.051 4.764 20.924 1.00 14.52 147 GLY B O 1
ATOM 3132 N N . ASP B 1 160 ? 18.455 5.062 22.478 1.00 14.00 148 ASP B N 1
ATOM 3133 C CA . ASP B 1 160 ? 18.380 3.650 22.848 1.00 13.84 148 ASP B CA 1
ATOM 3134 C C . ASP B 1 160 ? 18.043 2.810 21.622 1.00 17.25 148 ASP B C 1
ATOM 3135 O O . ASP B 1 160 ? 17.077 3.061 20.901 1.00 14.82 148 ASP B O 1
ATOM 3140 N N . LEU B 1 161 ? 18.884 1.815 21.377 1.00 13.40 149 LEU B N 1
ATOM 3141 C CA . LEU B 1 161 ? 18.762 1.046 20.146 1.00 14.50 149 LEU B CA 1
ATOM 3142 C C . LEU B 1 161 ? 17.701 -0.052 20.246 1.00 14.04 149 LEU B C 1
ATOM 3143 O O . LEU B 1 161 ? 17.142 -0.459 19.219 1.00 14.19 149 LEU B O 1
ATOM 3148 N N . ALA B 1 162 ? 17.435 -0.538 21.451 1.00 15.40 150 ALA B N 1
ATOM 3149 C CA . ALA B 1 162 ? 16.408 -1.550 21.663 1.00 17.70 150 ALA B CA 1
ATOM 3150 C C . ALA B 1 162 ? 15.529 -1.205 22.869 1.00 23.04 150 ALA B C 1
ATOM 3151 O O . ALA B 1 162 ? 15.830 -0.291 23.625 1.00 27.70 150 ALA B O 1
ATOM 3153 N N . LEU B 1 163 ? 14.436 -1.934 23.017 1.00 18.59 151 LEU B N 1
ATOM 3154 C CA . LEU B 1 163 ? 13.406 -1.630 23.995 1.00 19.47 151 LEU B CA 1
ATOM 3155 C C . LEU B 1 163 ? 12.962 -2.975 24.547 1.00 22.66 151 LEU B C 1
ATOM 3156 O O . LEU B 1 163 ? 12.391 -3.768 23.803 1.00 21.89 151 LEU B O 1
ATOM 3161 N N . PRO B 1 164 ? 13.253 -3.259 25.827 1.00 21.69 152 PRO B N 1
ATOM 3162 C CA . PRO B 1 164 ? 12.875 -4.573 26.374 1.00 23.42 152 PRO B CA 1
ATOM 3163 C C . PRO B 1 164 ? 11.356 -4.656 26.582 1.00 26.24 152 PRO B C 1
ATOM 3164 O O . PRO B 1 164 ? 10.797 -3.760 27.204 1.00 28.17 152 PRO B O 1
ATOM 3168 N N . THR B 1 165 ? 10.692 -5.684 26.054 1.00 24.10 153 THR B N 1
ATOM 3169 C CA . THR B 1 165 ? 9.255 -5.874 26.258 1.00 22.12 153 THR B CA 1
ATOM 3170 C C . THR B 1 165 ? 8.969 -7.347 26.501 1.00 23.00 153 THR B C 1
ATOM 3171 O O . THR B 1 165 ? 9.869 -8.161 26.409 1.00 23.34 153 THR B O 1
ATOM 3175 N N . GLU B 1 166 ? 7.697 -7.672 26.753 1.00 27.35 154 GLU B N 1
ATOM 3176 C CA . GLU B 1 166 ? 7.242 -9.056 26.864 1.00 32.08 154 GLU B CA 1
ATOM 3177 C C . GLU B 1 166 ? 7.603 -9.897 25.639 1.00 28.91 154 GLU B C 1
ATOM 3178 O O . GLU B 1 166 ? 7.782 -11.104 25.750 1.00 28.57 154 GLU B O 1
ATOM 3184 N N . ARG B 1 167 ? 7.651 -9.282 24.462 1.00 27.19 155 ARG B N 1
ATOM 3185 C CA . ARG B 1 167 ? 7.932 -10.028 23.242 1.00 25.06 155 ARG B CA 1
ATOM 3186 C C . ARG B 1 167 ? 9.424 -10.253 23.052 1.00 22.33 155 ARG B C 1
ATOM 3187 O O . ARG B 1 167 ? 9.825 -11.110 22.278 1.00 22.16 155 ARG B O 1
ATOM 3195 N N . GLY B 1 168 ? 10.228 -9.466 23.753 1.00 22.67 156 GLY B N 1
ATOM 3196 C CA . GLY B 1 168 ? 11.667 -9.431 23.524 1.00 17.48 156 GLY B CA 1
ATOM 3197 C C . GLY B 1 168 ? 12.161 -8.020 23.251 1.00 17.86 156 GLY B C 1
ATOM 3198 O O . GLY B 1 168 ? 11.491 -7.043 23.609 1.00 19.44 156 GLY B O 1
ATOM 3199 N N . PHE B 1 169 ? 13.341 -7.919 22.654 1.00 16.64 157 PHE B N 1
ATOM 3200 C CA . PHE B 1 169 ? 13.945 -6.597 22.447 1.00 14.96 157 PHE B CA 1
ATOM 3201 C C . PHE B 1 169 ? 13.488 -6.005 21.130 1.00 17.04 157 PHE B C 1
ATOM 3202 O O . PHE B 1 169 ? 13.935 -6.422 20.047 1.00 16.37 157 PHE B O 1
ATOM 3210 N N . MET B 1 170 ? 12.560 -5.059 21.242 1.00 16.97 158 MET B N 1
ATOM 3211 C CA . MET B 1 170 ? 11.947 -4.361 20.110 1.00 15.40 158 MET B CA 1
ATOM 3212 C C . MET B 1 170 ? 12.854 -3.209 19.686 1.00 14.57 158 MET B C 1
ATOM 3213 O O . MET B 1 170 ? 13.638 -2.706 20.479 1.00 15.42 158 MET B O 1
ATOM 3218 N N . PRO B 1 171 ? 12.738 -2.752 18.442 1.00 14.59 159 PRO B N 1
ATOM 3219 C CA . PRO B 1 171 ? 13.573 -1.606 18.040 1.00 11.55 159 PRO B CA 1
ATOM 3220 C C . PRO B 1 171 ? 13.218 -0.316 18.771 1.00 14.08 159 PRO B C 1
ATOM 3221 O O . PRO B 1 171 ? 12.044 0.052 18.886 1.00 14.41 159 PRO B O 1
ATOM 3225 N N . GLY B 1 172 ? 14.249 0.357 19.254 1.00 12.26 160 GLY B N 1
ATOM 3226 C CA . GLY B 1 172 ? 14.052 1.596 19.993 1.00 12.37 160 GLY B CA 1
ATOM 3227 C C . GLY B 1 172 ? 14.291 2.818 19.112 1.00 10.48 160 GLY B C 1
ATOM 3228 O O . GLY B 1 172 ? 14.644 2.758 17.934 1.00 12.06 160 GLY B O 1
ATOM 3229 N N . ASN B 1 173 ? 14.120 3.974 19.754 1.00 12.48 161 ASN B N 1
ATOM 3230 C CA . ASN B 1 173 ? 14.173 5.216 19.009 1.00 10.91 161 ASN B CA 1
ATOM 3231 C C . ASN B 1 173 ? 15.491 5.472 18.336 1.00 10.90 161 ASN B C 1
ATOM 3232 O O . ASN B 1 173 ? 15.514 6.086 17.275 1.00 12.05 161 ASN B O 1
ATOM 3237 N N . GLY B 1 174 ? 16.579 5.032 18.959 1.00 12.10 162 GLY B N 1
ATOM 3238 C CA . GLY B 1 174 ? 17.885 5.234 18.360 1.00 11.10 162 GLY B CA 1
ATOM 3239 C C . GLY B 1 174 ? 18.046 4.485 17.042 1.00 12.02 162 GLY B C 1
ATOM 3240 O O . GLY B 1 174 ? 18.766 4.921 16.157 1.00 12.31 162 GLY B O 1
ATOM 3241 N N . ALA B 1 175 ? 17.359 3.367 16.916 1.00 11.11 163 ALA B N 1
ATOM 3242 C CA . ALA B 1 175 ? 17.408 2.595 15.668 1.00 13.89 163 ALA B CA 1
ATOM 3243 C C . ALA B 1 175 ? 16.746 3.325 14.495 1.00 11.17 163 ALA B C 1
ATOM 3244 O O . ALA B 1 175 ? 17.256 3.365 13.381 1.00 11.73 163 ALA B O 1
ATOM 3246 N N . PHE B 1 176 ? 15.618 3.974 14.795 1.00 11.55 164 PHE B N 1
ATOM 3247 C CA . PHE B 1 176 ? 14.926 4.833 13.809 1.00 11.20 164 PHE B CA 1
ATOM 3248 C C . PHE B 1 176 ? 15.675 6.117 13.510 1.00 12.03 164 PHE B C 1
ATOM 3249 O O . PHE B 1 176 ? 15.715 6.577 12.359 1.00 11.08 164 PHE B O 1
ATOM 3257 N N . THR B 1 177 ? 16.271 6.707 14.550 1.00 11.76 165 THR B N 1
ATOM 3258 C CA . THR B 1 177 ? 17.118 7.874 14.298 1.00 13.71 165 THR B CA 1
ATOM 3259 C C . THR B 1 177 ? 18.296 7.482 13.373 1.00 11.95 165 THR B C 1
ATOM 3260 O O . THR B 1 177 ? 18.613 8.209 12.449 1.00 13.89 165 THR B O 1
ATOM 3264 N N . ALA B 1 178 ? 18.897 6.311 13.611 1.00 14.39 166 ALA B N 1
ATOM 3265 C CA . ALA B 1 178 ? 19.980 5.819 12.746 1.00 13.12 166 ALA B CA 1
ATOM 3266 C C . ALA B 1 178 ? 19.526 5.645 11.297 1.00 13.29 166 ALA B C 1
ATOM 3267 O O . ALA B 1 178 ? 20.249 5.971 10.371 1.00 14.17 166 ALA B O 1
ATOM 3269 N N . LEU B 1 179 ? 18.342 5.117 11.106 1.00 11.97 167 LEU B N 1
ATOM 3270 C CA . LEU B 1 179 ? 17.792 5.012 9.751 1.00 13.08 167 LEU B CA 1
ATOM 3271 C C . LEU B 1 179 ? 17.744 6.345 9.037 1.00 12.84 167 LEU B C 1
ATOM 3272 O O . LEU B 1 179 ? 18.188 6.467 7.885 1.00 13.24 167 LEU B O 1
ATOM 3277 N N . ILE B 1 180 ? 17.220 7.344 9.740 1.00 12.42 168 ILE B N 1
ATOM 3278 C CA . ILE B 1 180 ? 17.090 8.660 9.144 1.00 12.35 168 ILE B CA 1
ATOM 3279 C C . ILE B 1 180 ? 18.461 9.295 8.902 1.00 14.51 168 ILE B C 1
ATOM 3280 O O . ILE B 1 180 ? 18.699 9.899 7.839 1.00 15.83 168 ILE B O 1
ATOM 3285 N N A SER B 1 181 ? 19.351 9.155 9.878 0.51 13.94 169 SER B N 1
ATOM 3286 N N B SER B 1 181 ? 19.370 9.195 9.876 0.49 13.93 169 SER B N 1
ATOM 3287 C CA A SER B 1 181 ? 20.687 9.699 9.780 0.51 14.04 169 SER B CA 1
ATOM 3288 C CA B SER B 1 181 ? 20.715 9.729 9.692 0.49 14.05 169 SER B CA 1
ATOM 3289 C C A SER B 1 181 ? 21.524 9.047 8.665 0.51 13.00 169 SER B C 1
ATOM 3290 C C B SER B 1 181 ? 21.434 9.060 8.537 0.49 12.97 169 SER B C 1
ATOM 3291 O O A SER B 1 181 ? 22.302 9.710 7.986 0.51 14.85 169 SER B O 1
ATOM 3292 O O B SER B 1 181 ? 22.053 9.720 7.714 0.49 14.79 169 SER B O 1
ATOM 3297 N N . HIS B 1 182 ? 21.381 7.738 8.498 1.00 15.33 170 HIS B N 1
ATOM 3298 C CA . HIS B 1 182 ? 22.047 7.036 7.425 1.00 15.45 170 HIS B CA 1
ATOM 3299 C C . HIS B 1 182 ? 21.481 7.456 6.082 1.00 16.25 170 HIS B C 1
ATOM 3300 O O . HIS B 1 182 ? 22.234 7.699 5.145 1.00 16.53 170 HIS B O 1
ATOM 3307 N N . SER B 1 183 ? 20.157 7.546 5.969 1.00 13.54 171 SER B N 1
ATOM 3308 C CA . SER B 1 183 ? 19.569 7.891 4.681 1.00 13.53 171 SER B CA 1
ATOM 3309 C C . SER B 1 183 ? 19.909 9.313 4.227 1.00 18.22 171 SER B C 1
ATOM 3310 O O . SER B 1 183 ? 20.193 9.559 3.049 1.00 17.76 171 SER B O 1
ATOM 3313 N N . THR B 1 184 ? 19.905 10.261 5.164 1.00 14.05 172 THR B N 1
ATOM 3314 C CA . THR B 1 184 ? 20.126 11.658 4.813 1.00 14.54 172 THR B CA 1
ATOM 3315 C C . THR B 1 184 ? 21.576 12.096 4.891 1.00 14.95 172 THR B C 1
ATOM 3316 O O . THR B 1 184 ? 21.921 13.201 4.423 1.00 16.86 172 THR B O 1
ATOM 3320 N N . GLN B 1 185 ? 22.418 11.287 5.528 1.00 16.23 173 GLN B N 1
ATOM 3321 C CA . GLN B 1 185 ? 23.809 11.616 5.777 1.00 16.82 173 GLN B CA 1
ATOM 3322 C C . GLN B 1 185 ? 23.980 12.854 6.686 1.00 18.88 173 GLN B C 1
ATOM 3323 O O . GLN B 1 185 ? 24.944 13.615 6.563 1.00 22.22 173 GLN B O 1
ATOM 3329 N N . VAL B 1 186 ? 23.033 13.020 7.618 1.00 15.98 174 VAL B N 1
ATOM 3330 C CA . VAL B 1 186 ? 23.029 14.102 8.596 1.00 17.55 174 VAL B CA 1
ATOM 3331 C C . VAL B 1 186 ? 23.027 13.458 9.981 1.00 15.59 174 VAL B C 1
ATOM 3332 O O . VAL B 1 186 ? 22.200 12.593 10.269 1.00 16.70 174 VAL B O 1
ATOM 3336 N N . LYS B 1 187 ? 23.964 13.888 10.833 1.00 19.18 175 LYS B N 1
ATOM 3337 C CA . LYS B 1 187 ? 24.045 13.399 12.209 1.00 21.26 175 LYS B CA 1
ATOM 3338 C C . LYS B 1 187 ? 22.968 14.043 13.073 1.00 18.11 175 LYS B C 1
ATOM 3339 O O . LYS B 1 187 ? 22.681 15.232 12.937 1.00 19.38 175 LYS B O 1
ATOM 3345 N N . ALA B 1 188 ? 22.323 13.244 13.912 1.00 17.20 176 ALA B N 1
ATOM 3346 C CA . ALA B 1 188 ? 21.299 13.777 14.820 1.00 15.31 176 ALA B CA 1
ATOM 3347 C C . ALA B 1 188 ? 21.919 14.365 16.071 1.00 15.00 176 ALA B C 1
ATOM 3348 O O . ALA B 1 188 ? 22.959 13.913 16.509 1.00 19.01 176 ALA B O 1
ATOM 3350 N N . THR B 1 189 ? 21.247 15.363 16.628 1.00 16.11 177 THR B N 1
ATOM 3351 C CA . THR B 1 189 ? 21.510 15.848 17.989 1.00 15.74 177 THR B CA 1
ATOM 3352 C C . THR B 1 189 ? 20.568 15.108 18.908 1.00 12.90 177 THR B C 1
ATOM 3353 O O . THR B 1 189 ? 19.347 15.229 18.775 1.00 15.68 177 THR B O 1
ATOM 3357 N N . PHE B 1 190 ? 21.140 14.344 19.835 1.00 13.54 178 PHE B N 1
ATOM 3358 C CA . PHE B 1 190 ? 20.360 13.569 20.786 1.00 15.08 178 PHE B CA 1
ATOM 3359 C C . PHE B 1 190 ? 20.212 14.337 22.094 1.00 17.10 178 PHE B C 1
ATOM 3360 O O . PHE B 1 190 ? 21.173 14.962 22.598 1.00 16.60 178 PHE B O 1
ATOM 3368 N N . VAL B 1 191 ? 19.001 14.271 22.648 1.00 12.91 179 VAL B N 1
ATOM 3369 C CA . VAL B 1 191 ? 18.679 15.005 23.882 1.00 13.00 179 VAL B CA 1
ATOM 3370 C C . VAL B 1 191 ? 18.840 14.180 25.160 1.00 15.80 179 VAL B C 1
ATOM 3371 O O . VAL B 1 191 ? 19.394 14.680 26.171 1.00 16.67 179 VAL B O 1
ATOM 3375 N N . GLY B 1 192 ? 18.364 12.937 25.121 1.00 12.71 180 GLY B N 1
ATOM 3376 C CA . GLY B 1 192 ? 18.273 12.094 26.308 1.00 14.20 180 GLY B CA 1
ATOM 3377 C C . GLY B 1 192 ? 19.601 11.504 26.755 1.00 16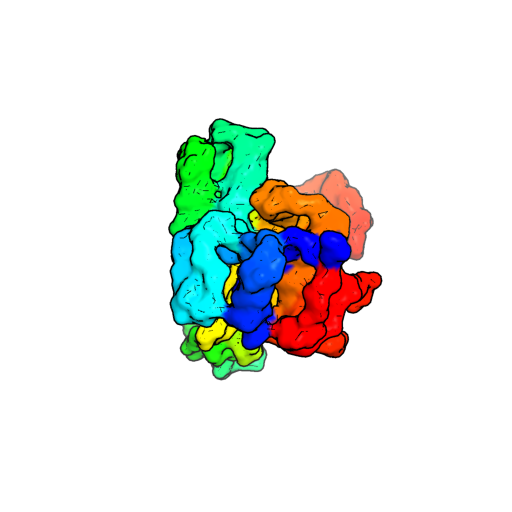.22 180 GLY B C 1
ATOM 3378 O O . GLY B 1 192 ? 20.657 11.713 26.118 1.00 17.80 180 GLY B O 1
ATOM 3379 N N . LYS B 1 193 ? 19.544 10.763 27.867 1.00 16.52 181 LYS B N 1
ATOM 3380 C CA . LYS B 1 193 ? 20.724 10.123 28.420 1.00 18.62 181 LYS B CA 1
ATOM 3381 C C . LYS B 1 193 ? 21.346 9.193 27.352 1.00 16.86 181 LYS B C 1
ATOM 3382 O O . LYS B 1 193 ? 20.619 8.504 26.651 1.00 17.23 181 LYS B O 1
ATOM 3388 N N . PRO B 1 194 ? 22.689 9.139 27.226 1.00 18.01 182 PRO B N 1
ATOM 3389 C CA . PRO B 1 194 ? 23.762 9.696 28.056 1.00 20.97 182 PRO B CA 1
ATOM 3390 C C . PRO B 1 194 ? 24.183 11.137 27.698 1.00 25.40 182 PRO B C 1
ATOM 3391 O O . PRO B 1 194 ? 25.215 11.585 28.191 1.00 26.61 182 PRO B O 1
ATOM 3395 N N . GLU B 1 195 ? 23.408 11.875 26.898 1.00 19.61 183 GLU B N 1
ATOM 3396 C CA . GLU B 1 195 ? 23.760 13.257 26.604 1.00 22.43 183 GLU B CA 1
ATOM 3397 C C . GLU B 1 195 ? 23.529 14.193 27.782 1.00 22.56 183 GLU B C 1
ATOM 3398 O O . GLU B 1 195 ? 22.583 14.037 28.557 1.00 23.93 183 GLU B O 1
ATOM 3404 N N . PRO B 1 196 ? 24.390 15.196 27.908 1.00 28.01 184 PRO B N 1
ATOM 3405 C CA . PRO B 1 196 ? 24.260 16.126 29.037 1.00 29.07 184 PRO B CA 1
ATOM 3406 C C . PRO B 1 196 ? 23.090 17.098 28.909 1.00 29.66 184 PRO B C 1
ATOM 3407 O O . PRO B 1 196 ? 22.780 17.793 29.881 1.00 33.54 184 PRO B O 1
ATOM 3411 N N . ILE B 1 197 ? 22.444 17.151 27.750 1.00 25.45 185 ILE B N 1
ATOM 3412 C CA . ILE B 1 197 ? 21.355 18.101 27.540 1.00 22.89 185 ILE B CA 1
ATOM 3413 C C . ILE B 1 197 ? 20.203 17.861 28.526 1.00 22.29 185 ILE B C 1
ATOM 3414 O O . ILE B 1 197 ? 19.728 18.795 29.189 1.00 20.77 185 ILE B O 1
ATOM 3419 N N . ILE B 1 198 ? 19.738 16.619 28.626 1.00 19.75 186 ILE B N 1
ATOM 3420 C CA . ILE B 1 198 ? 18.636 16.346 29.542 1.00 19.69 186 ILE B CA 1
ATOM 3421 C C . ILE B 1 198 ? 19.047 16.594 30.997 1.00 19.91 186 ILE B C 1
ATOM 3422 O O . ILE B 1 198 ? 18.257 17.058 31.798 1.00 20.57 186 ILE B O 1
ATOM 3427 N N . MET B 1 199 ? 20.303 16.298 31.294 1.00 20.34 187 MET B N 1
ATOM 3428 C CA . MET B 1 199 ? 20.857 16.405 32.653 1.00 23.42 187 MET B CA 1
ATOM 3429 C C . MET B 1 199 ? 20.977 17.850 33.113 1.00 25.99 187 MET B C 1
ATOM 3430 O O . MET B 1 199 ? 20.632 18.180 34.261 1.00 25.06 187 MET B O 1
ATOM 3435 N N . GLU B 1 200 ? 21.506 18.708 32.247 1.00 23.14 188 GLU B N 1
ATOM 3436 C CA . GLU B 1 200 ? 21.593 20.135 32.581 1.00 23.77 188 GLU B CA 1
ATOM 3437 C C . GLU B 1 200 ? 20.224 20.743 32.850 1.00 27.04 188 GLU B C 1
ATOM 3438 O O . GLU B 1 200 ? 20.041 21.494 33.790 1.00 25.53 188 GLU B O 1
ATOM 3444 N N . GLN B 1 201 ? 19.252 20.421 32.018 1.00 21.39 189 GLN B N 1
ATOM 3445 C CA . GLN B 1 201 ? 17.898 20.851 32.299 1.00 21.82 189 GLN B CA 1
ATOM 3446 C C . GLN B 1 201 ? 17.349 20.280 33.590 1.00 19.51 189 GLN B C 1
ATOM 3447 O O . GLN B 1 201 ? 16.688 20.991 34.364 1.00 22.43 189 GLN B O 1
ATOM 3453 N N . ALA B 1 202 ? 17.573 18.986 33.829 1.00 21.15 190 ALA B N 1
ATOM 3454 C CA . ALA B 1 202 ? 17.059 18.361 35.028 1.00 21.05 190 ALA B CA 1
ATOM 3455 C C . ALA B 1 202 ? 17.657 19.050 36.238 1.00 24.26 190 ALA B C 1
ATOM 3456 O O . ALA B 1 202 ? 16.958 19.322 37.214 1.00 25.22 190 ALA B O 1
ATOM 3458 N N . LEU B 1 203 ? 18.952 19.332 36.167 1.00 22.29 191 LEU B N 1
ATOM 3459 C CA . LEU B 1 203 ? 19.639 19.979 37.279 1.00 28.18 191 LEU B CA 1
ATOM 3460 C C . LEU B 1 203 ? 19.011 21.341 37.612 1.00 28.69 191 LEU B C 1
ATOM 3461 O O . LEU B 1 203 ? 18.885 21.694 38.788 1.00 28.15 191 LEU B O 1
ATOM 3466 N N . LYS B 1 204 ? 18.589 22.072 36.577 1.00 25.42 192 LYS B N 1
ATOM 3467 C CA . LYS B 1 204 ? 17.900 23.352 36.732 1.00 27.83 192 LYS B CA 1
ATOM 3468 C C . LYS B 1 204 ? 16.506 23.191 37.329 1.00 30.12 192 LYS B C 1
ATOM 3469 O O . LYS B 1 204 ? 16.073 24.002 38.158 1.00 30.21 192 LYS B O 1
ATOM 3475 N N . VAL B 1 205 ? 15.797 22.153 36.899 1.00 25.70 193 VAL B N 1
ATOM 3476 C CA . VAL B 1 205 ? 14.463 21.877 37.407 1.00 24.78 193 VAL B CA 1
ATOM 3477 C C . VAL B 1 205 ? 14.526 21.492 38.884 1.00 29.16 193 VAL B C 1
ATOM 3478 O O . VAL B 1 205 ? 13.726 21.959 39.698 1.00 31.86 193 VAL B O 1
ATOM 3482 N N . LEU B 1 206 ? 15.496 20.649 39.223 1.00 26.99 194 LEU B N 1
ATOM 3483 C CA . LEU B 1 206 ? 15.708 20.223 40.589 1.00 28.15 194 LEU B CA 1
ATOM 3484 C C . LEU B 1 206 ? 16.095 21.439 41.442 1.00 28.07 194 LEU B C 1
ATOM 3485 O O . LEU B 1 206 ? 15.619 21.587 42.567 1.00 32.76 194 LEU B O 1
ATOM 3490 N N . GLY B 1 207 ? 16.950 22.305 40.900 1.00 30.02 195 GLY B N 1
ATOM 3491 C CA . GLY B 1 207 ? 17.291 23.567 41.567 1.00 28.49 195 GLY B CA 1
ATOM 3492 C C . GLY B 1 207 ? 18.443 23.464 42.550 1.00 34.76 195 GLY B C 1
ATOM 3493 O O . GLY B 1 207 ? 18.665 24.377 43.347 1.00 37.49 195 GLY B O 1
ATOM 3494 N N . THR B 1 208 ? 19.185 22.361 42.503 1.00 27.62 196 THR B N 1
ATOM 3495 C CA . THR B 1 208 ? 20.340 22.198 43.368 1.00 30.04 196 THR B CA 1
ATOM 3496 C C . THR B 1 208 ? 21.643 22.438 42.611 1.00 33.38 196 THR B C 1
ATOM 3497 O O . THR B 1 208 ? 21.675 22.445 41.385 1.00 35.67 196 THR B O 1
ATOM 3501 N N . ASN B 1 209 ? 22.720 22.660 43.355 1.00 32.11 197 ASN B N 1
ATOM 3502 C CA . ASN B 1 209 ? 24.029 22.768 42.754 1.00 31.50 197 ASN B CA 1
ATOM 3503 C C . ASN B 1 209 ? 24.572 21.440 42.261 1.00 35.51 197 ASN B C 1
ATOM 3504 O O . ASN B 1 209 ? 24.293 20.384 42.835 1.00 32.01 197 ASN B O 1
ATOM 3509 N N . LYS B 1 210 ? 25.362 21.490 41.199 1.00 33.06 198 LYS B N 1
ATOM 3510 C CA . LYS B 1 210 ? 25.888 20.265 40.623 1.00 35.28 198 LYS B CA 1
ATOM 3511 C C . LYS B 1 210 ? 26.810 19.563 41.610 1.00 33.87 198 LYS B C 1
ATOM 3512 O O . LYS B 1 210 ? 26.878 18.348 41.645 1.00 28.69 198 LYS B O 1
ATOM 3518 N N . ASN B 1 211 ? 27.464 20.336 42.469 1.00 28.66 199 ASN B N 1
ATOM 3519 C CA . ASN B 1 211 ? 28.359 19.773 43.465 1.00 30.54 199 ASN B CA 1
ATOM 3520 C C . ASN B 1 211 ? 27.632 18.989 44.562 1.00 24.91 199 ASN B C 1
ATOM 3521 O O . ASN B 1 211 ? 28.215 18.148 45.244 1.00 29.21 199 ASN B O 1
ATOM 3526 N N . GLU B 1 212 ? 26.343 19.241 44.718 1.00 24.24 200 GLU B N 1
ATOM 3527 C CA . GLU B 1 212 ? 25.602 18.582 45.765 1.00 22.57 200 GLU B CA 1
ATOM 3528 C C . GLU B 1 212 ? 24.493 17.703 45.189 1.00 21.15 200 GLU B C 1
ATOM 3529 O O . GLU B 1 212 ? 23.536 17.345 45.891 1.00 21.69 200 GLU B O 1
ATOM 3535 N N . THR B 1 213 ? 24.605 17.394 43.899 1.00 22.83 201 THR B N 1
ATOM 3536 C CA . THR B 1 213 ? 23.586 16.595 43.224 1.00 21.95 201 THR B CA 1
ATOM 3537 C C . THR B 1 213 ? 24.160 15.242 42.780 1.00 20.83 201 THR B C 1
ATOM 3538 O O . THR B 1 213 ? 25.294 15.148 42.317 1.00 22.24 201 THR B O 1
ATOM 3542 N N . ILE B 1 214 ? 23.397 14.175 42.954 1.00 19.28 202 ILE B N 1
ATOM 3543 C CA . ILE B 1 214 ? 23.875 12.881 42.502 1.00 18.44 202 ILE B CA 1
ATOM 3544 C C . ILE B 1 214 ? 22.858 12.283 41.530 1.00 17.90 202 ILE B C 1
ATOM 3545 O O . ILE B 1 214 ? 21.649 12.431 41.736 1.00 19.21 202 ILE B O 1
ATOM 3550 N N . MET B 1 215 ? 23.353 11.605 40.495 1.00 16.38 203 MET B N 1
ATOM 3551 C CA . MET B 1 215 ? 22.491 10.875 39.547 1.00 13.94 203 MET B CA 1
ATOM 3552 C C . MET B 1 215 ? 22.508 9.397 39.897 1.00 18.07 203 MET B C 1
ATOM 3553 O O . MET B 1 215 ? 23.572 8.829 40.061 1.00 17.41 203 MET B O 1
ATOM 3558 N N . VAL B 1 216 ? 21.334 8.786 40.020 1.00 16.26 204 VAL B N 1
ATOM 3559 C CA . VAL B 1 216 ? 21.210 7.388 40.450 1.00 16.45 204 VAL B CA 1
ATOM 3560 C C . VAL B 1 216 ? 20.587 6.537 39.343 1.00 15.87 204 VAL B C 1
ATOM 3561 O O . VAL B 1 216 ? 19.533 6.909 38.804 1.00 16.44 204 VAL B O 1
ATOM 3565 N N . GLY B 1 217 ? 21.230 5.432 38.970 1.00 15.74 205 GLY B N 1
ATOM 3566 C CA . GLY B 1 217 ? 20.705 4.647 37.865 1.00 16.80 205 GLY B CA 1
ATOM 3567 C C . GLY B 1 217 ? 21.276 3.241 37.789 1.00 19.02 205 GLY B C 1
ATOM 3568 O O . GLY B 1 217 ? 22.105 2.863 38.602 1.00 21.45 205 GLY B O 1
ATOM 3569 N N . ASP B 1 218 ? 20.865 2.509 36.759 1.00 19.71 206 ASP B N 1
ATOM 3570 C CA . ASP B 1 218 ? 21.144 1.084 36.628 1.00 23.33 206 ASP B CA 1
ATOM 3571 C C . ASP B 1 218 ? 21.972 0.733 35.404 1.00 24.21 206 ASP B C 1
ATOM 3572 O O . ASP B 1 218 ? 22.484 -0.396 35.307 1.00 24.72 206 ASP B O 1
ATOM 3577 N N . ASN B 1 219 ? 22.059 1.665 34.461 1.00 21.15 207 ASN B N 1
ATOM 3578 C CA . ASN B 1 219 ? 22.628 1.400 33.146 1.00 17.98 207 ASN B CA 1
ATOM 3579 C C . ASN B 1 219 ? 23.789 2.341 32.944 1.00 22.60 207 ASN B C 1
ATOM 3580 O O . ASN B 1 219 ? 23.603 3.547 32.826 1.00 20.15 207 ASN B O 1
ATOM 3585 N N . TYR B 1 220 ? 24.999 1.789 32.916 1.00 20.23 208 TYR B N 1
ATOM 3586 C CA . TYR B 1 220 ? 26.178 2.619 32.687 1.00 20.33 208 TYR B CA 1
ATOM 3587 C C . TYR B 1 220 ? 26.079 3.474 31.405 1.00 23.01 208 TYR B C 1
ATOM 3588 O O . TYR B 1 220 ? 26.414 4.663 31.411 1.00 18.82 208 TYR B O 1
ATOM 3597 N N . ASP B 1 221 ? 25.619 2.862 30.310 1.00 21.04 209 ASP B N 1
ATOM 3598 C CA . ASP B 1 221 ? 25.656 3.501 28.986 1.00 23.93 209 ASP B CA 1
ATOM 3599 C C . ASP B 1 221 ? 24.700 4.675 28.831 1.00 22.79 209 ASP B C 1
ATOM 3600 O O . ASP B 1 221 ? 24.866 5.489 27.913 1.00 23.83 209 ASP B O 1
ATOM 3605 N N . THR B 1 222 ? 23.707 4.766 29.714 1.00 21.93 210 THR B N 1
ATOM 3606 C CA . THR B 1 222 ? 22.796 5.913 29.719 1.00 19.62 210 THR B CA 1
ATOM 3607 C C . THR B 1 222 ? 22.917 6.757 30.990 1.00 20.50 210 THR B C 1
ATOM 3608 O O . THR B 1 222 ? 23.438 7.852 30.947 1.00 20.42 210 THR B O 1
ATOM 3612 N N . ASP B 1 223 ? 22.488 6.212 32.130 1.00 18.91 211 ASP B N 1
ATOM 3613 C CA . ASP B 1 223 ? 22.471 6.949 33.408 1.00 17.74 211 ASP B CA 1
ATOM 3614 C C . ASP B 1 223 ? 23.833 7.416 33.922 1.00 21.62 211 ASP B C 1
ATOM 3615 O O . ASP B 1 223 ? 23.998 8.589 34.317 1.00 21.58 211 ASP B O 1
ATOM 3620 N N . ILE B 1 224 ? 24.798 6.506 33.956 1.00 17.26 212 ILE B N 1
ATOM 3621 C CA . ILE B 1 224 ? 26.078 6.836 34.556 1.00 20.64 212 ILE B CA 1
ATOM 3622 C C . ILE B 1 224 ? 26.838 7.779 33.638 1.00 20.51 212 ILE B C 1
ATOM 3623 O O . ILE B 1 224 ? 27.321 8.822 34.069 1.00 20.64 212 ILE B O 1
ATOM 3628 N N . LEU B 1 225 ? 26.902 7.446 32.351 1.00 16.56 213 LEU B N 1
ATOM 3629 C CA . LEU B 1 225 ? 27.579 8.324 31.423 1.00 17.83 213 LEU B CA 1
ATOM 3630 C C . LEU B 1 225 ? 26.916 9.694 31.366 1.00 18.34 213 LEU B C 1
ATOM 3631 O O . LEU B 1 225 ? 27.599 10.703 31.225 1.00 17.94 213 LEU B O 1
ATOM 3636 N N . ALA B 1 226 ? 25.586 9.762 31.450 1.00 19.07 214 ALA B N 1
ATOM 3637 C CA . ALA B 1 226 ? 24.947 11.087 31.487 1.00 18.47 214 ALA B CA 1
ATOM 3638 C C . ALA B 1 226 ? 25.450 11.916 32.667 1.00 17.85 214 ALA B C 1
ATOM 3639 O O . ALA B 1 226 ? 25.758 13.109 32.504 1.00 20.75 214 ALA B O 1
ATOM 3641 N N . GLY B 1 227 ? 25.541 11.276 33.837 1.00 16.97 215 GLY B N 1
ATOM 3642 C CA . GLY B 1 227 ? 26.030 11.979 35.018 1.00 18.90 215 GLY B CA 1
ATOM 3643 C C . GLY B 1 227 ? 27.473 12.422 34.846 1.00 17.88 215 GLY B C 1
ATOM 3644 O O . GLY B 1 227 ? 27.809 13.597 35.078 1.00 22.43 215 GLY B O 1
ATOM 3645 N N . ILE B 1 228 ? 28.323 11.479 34.459 1.00 19.29 216 ILE B N 1
ATOM 3646 C CA . ILE B 1 228 ? 29.727 11.789 34.188 1.00 22.05 216 ILE B CA 1
ATOM 3647 C C . ILE B 1 228 ? 29.919 12.960 33.216 1.00 24.24 216 ILE B C 1
ATOM 3648 O O . ILE B 1 228 ? 30.704 13.868 33.470 1.00 26.00 216 ILE B O 1
ATOM 3653 N N . ARG B 1 229 ? 29.172 12.974 32.120 1.00 21.38 217 ARG B N 1
ATOM 3654 C CA . ARG B 1 229 ? 29.383 14.016 31.135 1.00 22.56 217 ARG B CA 1
ATOM 3655 C C . ARG B 1 229 ? 28.806 15.345 31.562 1.00 21.87 217 ARG B C 1
ATOM 3656 O O . ARG B 1 229 ? 29.172 16.396 31.026 1.00 25.47 217 ARG B O 1
ATOM 3664 N N . ALA B 1 230 ? 27.878 15.309 32.512 1.00 23.78 218 ALA B N 1
ATOM 3665 C CA . ALA B 1 230 ? 27.242 16.504 33.049 1.00 23.14 218 ALA B CA 1
ATOM 3666 C C . ALA B 1 230 ? 27.986 17.055 34.277 1.00 21.46 218 ALA B C 1
ATOM 3667 O O . ALA B 1 230 ? 27.655 18.131 34.786 1.00 25.35 218 ALA B O 1
ATOM 3669 N N . GLY B 1 231 ? 28.983 16.329 34.752 1.00 20.47 219 GLY B N 1
ATOM 3670 C CA . GLY B 1 231 ? 29.782 16.831 35.866 1.00 22.04 219 GLY B CA 1
ATOM 3671 C C . GLY B 1 231 ? 29.153 16.497 37.201 1.00 25.41 219 GLY B C 1
ATOM 3672 O O . GLY B 1 231 ? 29.382 17.188 38.203 1.00 23.97 219 GLY B O 1
ATOM 3673 N N . LEU B 1 232 ? 28.375 15.417 37.225 1.00 24.16 220 LEU B N 1
ATOM 3674 C CA . LEU B 1 232 ? 27.652 15.010 38.432 1.00 21.13 220 LEU B CA 1
ATOM 3675 C C . LEU B 1 232 ? 28.207 13.709 38.966 1.00 19.97 220 LEU B C 1
ATOM 3676 O O . LEU B 1 232 ? 28.611 12.829 38.196 1.00 21.80 220 LEU B O 1
ATOM 3681 N N . ASP B 1 233 ? 28.270 13.584 40.286 1.00 21.31 221 ASP B N 1
ATOM 3682 C CA . ASP B 1 233 ? 28.547 12.306 40.899 1.00 18.79 221 ASP B CA 1
ATOM 3683 C C . ASP B 1 233 ? 27.413 11.321 40.581 1.00 15.54 221 ASP B C 1
ATOM 3684 O O . ASP B 1 233 ? 26.276 11.728 40.265 1.00 18.60 221 ASP B O 1
ATOM 3689 N N . THR B 1 234 ? 27.764 10.050 40.597 1.00 18.08 222 THR B N 1
ATOM 3690 C CA . THR B 1 234 ? 26.857 9.007 40.149 1.00 18.85 222 THR B CA 1
ATOM 3691 C C . THR B 1 234 ? 26.829 7.827 41.117 1.00 21.05 222 THR B C 1
ATOM 3692 O O . THR B 1 234 ? 27.852 7.454 41.718 1.00 21.11 222 THR B O 1
ATOM 3696 N N . LEU B 1 235 ? 25.643 7.238 41.255 1.00 17.15 223 LEU B N 1
ATOM 3697 C CA . LEU B 1 235 ? 25.447 6.002 41.984 1.00 16.83 223 LEU B CA 1
ATOM 3698 C C . LEU B 1 235 ? 24.872 4.954 41.028 1.00 19.79 223 LEU B C 1
ATOM 3699 O O . LEU B 1 235 ? 23.770 5.130 40.515 1.00 18.48 223 LEU B O 1
ATOM 3704 N N . LEU B 1 236 ? 25.619 3.889 40.771 1.00 17.48 224 LEU B N 1
ATOM 3705 C CA . LEU B 1 236 ? 25.121 2.778 39.966 1.00 17.35 224 LEU B CA 1
ATOM 3706 C C . LEU B 1 236 ? 24.623 1.682 40.888 1.00 21.29 224 LEU B C 1
ATOM 3707 O O . LEU B 1 236 ? 25.392 1.146 41.672 1.00 23.63 224 LEU B O 1
ATOM 3712 N N . VAL B 1 237 ? 23.332 1.380 40.804 1.00 19.13 225 VAL B N 1
ATOM 3713 C CA . VAL B 1 237 ? 22.712 0.297 41.565 1.00 21.50 225 VAL B CA 1
ATOM 3714 C C . VAL B 1 237 ? 22.440 -0.835 40.589 1.00 27.58 225 VAL B C 1
ATOM 3715 O O . VAL B 1 237 ? 21.819 -0.638 39.542 1.00 23.68 225 VAL B O 1
ATOM 3719 N N . HIS B 1 238 ? 22.950 -2.016 40.923 1.00 27.59 226 HIS B N 1
ATOM 3720 C CA . HIS B 1 238 ? 22.935 -3.152 40.000 1.00 25.97 226 HIS B CA 1
ATOM 3721 C C . HIS B 1 238 ? 21.595 -3.898 39.981 1.00 31.82 226 HIS B C 1
ATOM 3722 O O . HIS B 1 238 ? 21.545 -5.119 40.174 1.00 36.63 226 HIS B O 1
ATOM 3729 N N . THR B 1 239 ? 20.513 -3.165 39.722 1.00 31.39 227 THR B N 1
ATOM 3730 C CA . THR B 1 239 ? 19.162 -3.743 39.661 1.00 32.05 227 THR B CA 1
ATOM 3731 C C . THR B 1 239 ? 18.588 -3.790 38.239 1.00 33.65 227 THR B C 1
ATOM 3732 O O . THR B 1 239 ? 17.418 -4.145 38.039 1.00 34.58 227 THR B O 1
ATOM 3736 N N . GLY B 1 240 ? 19.408 -3.417 37.257 1.00 28.39 228 GLY B N 1
ATOM 3737 C CA . GLY B 1 240 ? 18.949 -3.260 35.886 1.00 28.62 228 GLY B CA 1
ATOM 3738 C C . GLY B 1 240 ? 19.974 -3.750 34.892 1.00 32.56 228 GLY B C 1
ATOM 3739 O O . GLY B 1 240 ? 20.398 -4.909 34.965 1.00 34.54 228 GLY B O 1
ATOM 3740 N N . VAL B 1 241 ? 20.400 -2.868 33.983 1.00 24.81 229 VAL B N 1
ATOM 3741 C CA . VAL B 1 241 ? 21.139 -3.299 32.796 1.00 29.21 229 VAL B CA 1
ATOM 3742 C C . VAL B 1 241 ? 22.601 -3.709 33.023 1.00 33.64 229 VAL B C 1
ATOM 3743 O O . VAL B 1 241 ? 23.050 -4.758 32.525 1.00 32.99 229 VAL B O 1
ATOM 3747 N N . THR B 1 242 ? 23.341 -2.893 33.771 1.00 30.12 230 THR B N 1
ATOM 3748 C CA . THR B 1 242 ? 24.778 -3.111 33.924 1.00 29.40 230 THR B CA 1
ATOM 3749 C C . THR B 1 242 ? 25.122 -4.012 35.100 1.00 32.59 230 THR B C 1
ATOM 3750 O O . THR B 1 242 ? 24.744 -3.727 36.244 1.00 31.47 230 THR B O 1
ATOM 3754 N N . THR B 1 243 ? 25.828 -5.108 34.815 1.00 30.22 231 THR B N 1
ATOM 3755 C CA . THR B 1 243 ? 26.268 -6.008 35.881 1.00 31.63 231 THR B CA 1
ATOM 3756 C C . THR B 1 243 ? 27.575 -5.571 36.515 1.00 35.95 231 THR B C 1
ATOM 3757 O O . THR B 1 243 ? 28.279 -4.709 35.984 1.00 35.52 231 THR B O 1
ATOM 3761 N N . VAL B 1 244 ? 27.888 -6.183 37.654 1.00 38.09 232 VAL B N 1
ATOM 3762 C CA . VAL B 1 244 ? 29.165 -5.984 38.334 1.00 43.97 232 VAL B CA 1
ATOM 3763 C C . VAL B 1 244 ? 30.334 -6.188 37.374 1.00 45.46 232 VAL B C 1
ATOM 3764 O O . VAL B 1 244 ? 31.244 -5.357 37.290 1.00 46.62 232 VAL B O 1
ATOM 3768 N N . GLU B 1 245 ? 30.291 -7.291 36.636 1.00 47.22 233 GLU B N 1
ATOM 3769 C CA . GLU B 1 245 ? 31.340 -7.623 35.683 1.00 45.55 233 GLU B CA 1
ATOM 3770 C C . GLU B 1 245 ? 31.396 -6.660 34.510 1.00 44.35 233 GLU B C 1
ATOM 3771 O O . GLU B 1 245 ? 32.470 -6.172 34.164 1.00 54.52 233 GLU B O 1
ATOM 3777 N N . TYR B 1 250 ? 34.819 -0.343 31.306 1.00 36.72 238 TYR B N 1
ATOM 3778 C CA . TYR B 1 250 ? 34.620 1.081 31.043 1.00 34.18 238 TYR B CA 1
ATOM 3779 C C . TYR B 1 250 ? 35.816 1.894 31.504 1.00 37.26 238 TYR B C 1
ATOM 3780 O O . TYR B 1 250 ? 36.541 1.487 32.401 1.00 38.81 238 TYR B O 1
ATOM 3789 N N A LYS B 1 251 ? 35.997 3.057 30.886 0.46 35.19 239 LYS B N 1
ATOM 3790 N N B LYS B 1 251 ? 36.011 3.055 30.891 0.54 35.19 239 LYS B N 1
ATOM 3791 C CA A LYS B 1 251 ? 37.157 3.908 31.135 0.46 35.18 239 LYS B CA 1
ATOM 3792 C CA B LYS B 1 251 ? 37.185 3.877 31.168 0.54 35.17 239 LYS B CA 1
ATOM 3793 C C A LYS B 1 251 ? 37.022 4.735 32.407 0.46 34.58 239 LYS B C 1
ATOM 3794 C C B LYS B 1 251 ? 37.022 4.759 32.401 0.54 34.58 239 LYS B C 1
ATOM 3795 O O A LYS B 1 251 ? 38.004 5.278 32.910 0.46 35.90 239 LYS B O 1
ATOM 3796 O O B LYS B 1 251 ? 37.986 5.362 32.872 0.54 35.91 239 LYS B O 1
ATOM 3807 N N . GLN B 1 252 ? 35.802 4.844 32.918 1.00 33.37 240 GLN B N 1
ATOM 3808 C CA . GLN B 1 252 ? 35.552 5.626 34.118 1.00 33.16 240 GLN B CA 1
ATOM 3809 C C . GLN B 1 252 ? 34.429 5.018 34.940 1.00 35.90 240 GLN B C 1
ATOM 3810 O O . GLN B 1 252 ? 33.337 4.771 34.428 1.00 33.41 240 GLN B O 1
ATOM 3816 N N . GLN B 1 253 ? 34.718 4.755 36.211 1.00 31.30 241 GLN B N 1
ATOM 3817 C CA . GLN B 1 253 ? 33.737 4.193 37.125 1.00 30.93 241 GLN B CA 1
ATOM 3818 C C . GLN B 1 253 ? 32.725 5.224 37.617 1.00 25.99 241 GLN B C 1
ATOM 3819 O O . GLN B 1 253 ? 33.002 6.433 37.637 1.00 26.12 241 GLN B O 1
ATOM 3825 N N . PRO B 1 254 ? 31.529 4.739 37.989 1.00 24.27 242 PRO B N 1
ATOM 3826 C CA . PRO B 1 254 ? 30.613 5.580 38.765 1.00 22.24 242 PRO B CA 1
ATOM 3827 C C . PRO B 1 254 ? 31.272 5.994 40.082 1.00 23.65 242 PRO B C 1
ATOM 3828 O O . PRO B 1 254 ? 32.183 5.322 40.561 1.00 26.43 242 PRO B O 1
ATOM 3832 N N . THR B 1 255 ? 30.808 7.093 40.641 1.00 21.14 243 THR B N 1
ATOM 3833 C CA . THR B 1 255 ? 31.317 7.540 41.940 1.00 24.32 243 THR B CA 1
ATOM 3834 C C . THR B 1 255 ? 31.090 6.442 42.979 1.00 25.01 243 THR B C 1
ATOM 3835 O O . THR B 1 255 ? 31.978 6.175 43.805 1.00 27.40 243 THR B O 1
ATOM 3839 N N . TYR B 1 256 ? 29.917 5.798 42.942 1.00 24.42 244 TYR B N 1
ATOM 3840 C CA . TYR B 1 256 ? 29.581 4.691 43.843 1.00 23.99 244 TYR B CA 1
ATOM 3841 C C . TYR B 1 256 ? 28.886 3.572 43.105 1.00 25.67 244 TYR B C 1
ATOM 3842 O O . TYR B 1 256 ? 28.134 3.814 42.155 1.00 23.13 244 TYR B O 1
ATOM 3851 N N . SER B 1 257 ? 29.107 2.341 43.538 1.00 26.65 245 SER B N 1
ATOM 3852 C CA . SER B 1 257 ? 28.341 1.243 42.986 1.00 28.17 245 SER B CA 1
ATOM 3853 C C . SER B 1 257 ? 27.937 0.275 44.086 1.00 29.43 245 SER B C 1
ATOM 3854 O O . SER B 1 257 ? 28.746 -0.059 44.946 1.00 30.39 245 SER B O 1
ATOM 3857 N N . MET B 1 258 ? 26.680 -0.153 44.052 1.00 27.22 246 MET B N 1
ATOM 3858 C CA . MET B 1 258 ? 26.106 -1.002 45.100 1.00 28.32 246 MET B CA 1
ATOM 3859 C C . MET B 1 258 ? 25.096 -1.964 44.539 1.00 26.62 246 MET B C 1
ATOM 3860 O O . MET B 1 258 ? 24.596 -1.782 43.444 1.00 25.72 246 MET B O 1
ATOM 3865 N N . LYS B 1 259 ? 24.763 -2.994 45.313 1.00 24.82 247 LYS B N 1
ATOM 3866 C CA . LYS B 1 259 ? 23.814 -3.997 44.849 1.00 26.27 247 LYS B CA 1
ATOM 3867 C C . LYS B 1 259 ? 22.379 -3.537 45.002 1.00 27.07 247 LYS B C 1
ATOM 3868 O O . LYS B 1 259 ? 21.488 -3.999 44.293 1.00 29.74 247 LYS B O 1
ATOM 3874 N N . SER B 1 260 ? 22.145 -2.635 45.955 1.00 25.31 248 SER B N 1
ATOM 3875 C CA . SER B 1 260 ? 20.780 -2.280 46.307 1.00 27.48 248 SER B CA 1
ATOM 3876 C C . SER B 1 260 ? 20.755 -0.854 46.785 1.00 25.75 248 SER B C 1
ATOM 3877 O O . SER B 1 260 ? 21.735 -0.377 47.376 1.00 26.61 248 SER B O 1
ATOM 3880 N N . LEU B 1 261 ? 19.632 -0.176 46.558 1.00 24.85 249 LEU B N 1
ATOM 3881 C CA . LEU B 1 261 ? 19.425 1.141 47.146 1.00 20.67 249 LEU B CA 1
ATOM 3882 C C . LEU B 1 261 ? 19.398 1.037 48.675 1.00 23.42 249 LEU B C 1
ATOM 3883 O O . LEU B 1 261 ? 19.612 2.029 49.365 1.00 22.05 249 LEU B O 1
ATOM 3888 N N . ASP B 1 262 ? 19.138 -0.160 49.198 1.00 26.32 250 ASP B N 1
ATOM 3889 C CA . ASP B 1 262 ? 19.172 -0.382 50.645 1.00 28.59 250 ASP B CA 1
ATOM 3890 C C . ASP B 1 262 ? 20.540 -0.116 51.251 1.00 29.16 250 ASP B C 1
ATOM 3891 O O . ASP B 1 262 ? 20.652 0.084 52.463 1.00 24.31 250 ASP B O 1
ATOM 3896 N N . ASP B 1 263 ? 21.577 -0.152 50.420 1.00 25.29 251 ASP B N 1
ATOM 3897 C CA . ASP B 1 263 ? 22.944 0.030 50.890 1.00 24.56 251 ASP B CA 1
ATOM 3898 C C . ASP B 1 263 ? 23.396 1.496 50.914 1.00 23.71 251 ASP B C 1
ATOM 3899 O O . ASP B 1 263 ? 24.504 1.790 51.364 1.00 23.25 251 ASP B O 1
ATOM 3904 N N . TRP B 1 264 ? 22.562 2.407 50.395 1.00 19.21 252 TRP B N 1
ATOM 3905 C CA . TRP B 1 264 ? 22.934 3.813 50.293 1.00 19.95 252 TRP B CA 1
ATOM 3906 C C . TRP B 1 264 ? 22.895 4.458 51.676 1.00 20.49 252 TRP B C 1
ATOM 3907 O O . TRP B 1 264 ? 21.923 4.284 52.397 1.00 22.04 252 TRP B O 1
ATOM 3918 N N . LYS B 1 265 ? 23.910 5.237 52.018 1.00 18.50 253 LYS B N 1
ATOM 3919 C CA . LYS B 1 265 ? 23.980 5.791 53.377 1.00 20.46 253 LYS B CA 1
ATOM 3920 C C . LYS B 1 265 ? 23.618 7.301 53.505 1.00 25.13 253 LYS B C 1
ATOM 3921 O O . LYS B 1 265 ? 23.836 7.943 54.553 1.00 23.04 253 LYS B O 1
ATOM 3927 N N . PHE B 1 266 ? 23.069 7.877 52.439 1.00 20.58 254 PHE B N 1
ATOM 3928 C CA . PHE B 1 266 ? 22.587 9.268 52.441 1.00 22.19 254 PHE B CA 1
ATOM 3929 C C . PHE B 1 266 ? 23.674 10.269 52.792 1.00 21.59 254 PHE B C 1
ATOM 3930 O O . PHE B 1 266 ? 23.508 11.168 53.642 1.00 21.37 254 PHE B O 1
ATOM 3938 N N . LEU B 1 267 ? 24.813 10.064 52.135 1.00 20.51 255 LEU B N 1
ATOM 3939 C CA . LEU B 1 267 ? 25.983 10.929 52.289 1.00 22.13 255 LEU B CA 1
ATOM 3940 C C . LEU B 1 267 ? 25.687 12.397 52.131 1.00 24.37 255 LEU B C 1
ATOM 3941 O O . LEU B 1 267 ? 24.962 12.857 51.227 1.00 22.51 255 LEU B O 1
#

Organism: Geobacillus stearothermophilus (NCBI:txid1422)

Sequence (499 aa):
MRKYNGYLIDLDGTMYRGTTERIDAASGFIKELNRLHIPYLFVTNNSTRTPEQVADKLVSLDIPATPEQIFTSSMATANYVYDLDQNAMIYFIGEEGLYKALKEKGFSFADENADVVIVGLDREVTYEKLAVACLAVRNGAKLISTTNGDLALPTERGFMPGNGAFTALISSHSTQVKATFVGKPEPIIMEEQALKVLGTNKNETIMVGDNYDTTDILAGIRAGLDTLLVHTGVTTVEKLKEYKQQPTYSSMKSLDDWKFLMMRKYNGYLIDLDGTMYAASGFIKELNRLHIPYLFVTNNSTRTPEQVADKLVSLDIPATPEQIFTSSMATANYVYDLDQNAMIYFIGEEGLYKALKEKGFSFADENADVVIVGLDREVTYEKLAVACLAVRNGAKLISTNGDLALPTERGFMPGNGAFTALISSHSTQVKATFVGKPEPIIMEQALKVLGTNKNETIMVGDNYDTDILAGIRAGLDTLLVHTGVTTVEYKKQQPTYSMKSLDDWKFL

B-factor: mean 20.99, std 9.48, range [4.81, 85.57]

CATH classification: 3.40.50.1000 (+1 more: 3.40.50.1000)

Nearest PDB structures (foldseek):
  4kn8-assembly1_A  TM=1.004E+00  e=8.624E-54  Geobacillus stearothermophilus
  4o8c-assembly1_A  TM=1.004E+00  e=2.816E-53  Geobacillus stearothermophilus
  4ift-assembly1_A  TM=1.003E+00  e=5.397E-53  Geobacillus stearothermophilus
  4ig4-assembly1_A  TM=1.003E+00  e=1.993E-51  Geobacillus stearothermophilus
  3pdw-assembly1_A  TM=9.668E-01  e=4.074E-37  Bacillus subtilis

InterPro domains:
  IPR006354 HAD-superfamily hydrolase, subfamily IIA, hypothetical 1 [TIGR01457] (4-252)
  IPR006357 HAD-superfamily hydrolase, subfamily IIA [PF13344] (8-106)
  IPR006357 HAD-superfamily hydrolase, subfamily IIA [PIRSF000915] (1-251)
  IPR006357 HAD-superfamily hydrolase, subfamily IIA [TIGR01460] (8-228)
  IPR023214 HAD superfamily [G3DSA:3.40.50.1000] (6-235)
  IPR023214 HAD superfamily [G3DSA:3.40.50.1000] (84-179)
  IPR036412 HAD-like superfamily [SSF56784] (3-252)